Protein 4I3Y (pdb70)

Solvent-accessible surface area: 21955 Å² total; per-residue (Å²): 181,146,92,73,38,95,86,12,8,154,51,0,23,66,21,0,82,69,0,32,121,37,0,59,87,14,30,139,104,57,76,54,103,71,86,204,96,144,101,38,19,5,1,23,0,0,95,63,0,5,84,47,0,72,112,13,8,63,82,91,10,102,137,28,48,11,10,0,38,35,50,90,31,99,107,25,83,98,97,31,82,51,1,0,0,0,1,0,2,8,14,16,27,0,0,33,49,5,92,15,15,3,0,1,0,0,1,9,2,86,108,40,102,22,25,0,0,1,0,0,10,21,29,44,84,47,10,3,36,0,0,55,86,74,11,1,27,24,77,55,136,99,20,117,74,10,102,73,28,122,6,86,47,3,1,0,0,0,65,1,47,74,1,16,46,81,1,3,38,50,0,4,105,33,3,13,16,2,19,14,11,24,1,12,0,12,1,0,0,24,0,1,69,15,18,2,0,0,8,2,43,15,104,1,88,12,32,23,0,0,0,0,35,0,0,6,93,59,4,73,13,92,24,16,18,6,102,36,128,98,15,71,27,29,133,32,24,50,0,0,0,0,2,94,38,0,21,143,50,0,18,134,15,0,68,41,101,62,10,22,98,106,211,122,177,65,38,64,110,17,7,150,70,0,26,64,6,5,142,89,0,25,111,29,0,69,120,21,43,162,140,57,80,62,96,75,87,204,84,103,88,42,16,6,2,24,0,0,94,71,0,6,87,36,0,70,111,11,5,66,81,116,37,99,155,25,71,11,7,0,37,38,47,80,32,73,142,25,88,86,98,23,86,52,3,0,0,0,1,0,1,8,13,15,22,0,0,34,49,7,111,19,11,4,0,2,0,0,0,6,2,82,117,38,108,23,25,0,0,2,0,16,10,22,40,45,103,60,25,3,36,0,1,51,85,81,11,1,23,22,92,54,132,97,19,121,79,13,102,72,30,118,2,92,50,0,1,0,0,0,60,2,41,68,1,10,30,80,4,3,37,48,0,6,108,31,7,25,16,2,20,16,14,22,1,12,0,11,1,0,0,23,0,1,67,13,16,0,0,0,7,2,42,21,111,2,101,10,25,23,0,0,0,0,33,0,0,4,86,57,5,82,13,98,22,20,18,7,108,35,138,99,14,66,26,35,142,26,25,52,0,0,0,0,3,98,41,1,8,130,48,0,14,142,20,0,68,41,129,88,17,21,117,95,145,227

Structure (mmCIF, N/CA/C/O backbone):
data_4I3Y
#
_entry.id   4I3Y
#
_cell.length_a   60.136
_cell.length_b   62.819
_cell.length_c   141.580
_cell.angle_alpha   90.000
_cell.angle_beta   90.000
_cell.angle_gamma   90.000
#
_symmetry.space_group_name_H-M   'P 21 2 21'
#
loop_
_entity.id
_entity.type
_entity.pdbx_description
1 polymer 'Inositol monophosphatase family protein'
2 non-polymer 'PHOSPHATE ION'
3 non-polymer 'MAGNESIUM ION'
4 non-polymer GLYCEROL
5 non-polymer 'TETRAETHYLENE GLYCOL'
6 water water
#
loop_
_atom_site.group_PDB
_atom_site.id
_atom_site.type_symbol
_atom_site.label_atom_id
_atom_site.label_alt_id
_atom_site.label_comp_id
_atom_site.label_asym_id
_atom_site.label_entity_id
_atom_site.label_seq_id
_atom_site.pdbx_PDB_ins_code
_atom_site.Cartn_x
_atom_site.Cartn_y
_atom_site.Cartn_z
_atom_site.occupancy
_atom_site.B_iso_or_equiv
_atom_site.auth_seq_id
_atom_site.auth_comp_id
_atom_site.auth_asym_id
_atom_site.auth_atom_id
_atom_site.pdbx_PDB_model_num
ATOM 1 N N . THR A 1 8 ? 41.815 -12.379 36.354 1.00 55.24 2 THR A N 1
ATOM 2 C CA . THR A 1 8 ? 41.233 -13.293 37.390 1.00 50.89 2 THR A CA 1
ATOM 3 C C . THR A 1 8 ? 39.677 -13.540 37.335 1.00 49.99 2 THR A C 1
ATOM 4 O O . THR A 1 8 ? 39.111 -14.037 38.306 1.00 59.30 2 THR A O 1
ATOM 8 N N . ASP A 1 9 ? 39.020 -13.244 36.211 1.00 42.90 3 ASP A N 1
ATOM 9 C CA . ASP A 1 9 ? 37.596 -13.586 35.949 1.00 36.63 3 ASP A CA 1
ATOM 10 C C . ASP A 1 9 ? 36.683 -12.612 36.695 1.00 34.65 3 ASP A C 1
ATOM 11 O O . ASP A 1 9 ? 36.580 -12.651 37.921 1.00 31.28 3 ASP A O 1
ATOM 16 N N . LYS A 1 10 ? 35.977 -11.788 35.944 1.00 29.13 4 LYS A N 1
ATOM 17 C CA . LYS A 1 10 ? 35.096 -10.765 36.502 1.00 26.71 4 LYS A CA 1
ATOM 18 C C . LYS A 1 10 ? 33.621 -11.029 36.264 1.00 23.55 4 LYS A C 1
ATOM 19 O O . LYS A 1 10 ? 33.228 -11.681 35.274 1.00 22.42 4 LYS A O 1
ATOM 25 N N . THR A 1 11 ? 32.783 -10.509 37.158 1.00 20.12 5 THR A N 1
ATOM 26 C CA . THR A 1 11 ? 31.381 -10.574 36.920 1.00 18.07 5 THR A CA 1
ATOM 27 C C . THR A 1 11 ? 30.962 -9.554 35.818 1.00 18.76 5 THR A C 1
ATOM 28 O O . THR A 1 11 ? 31.672 -8.587 35.554 1.00 19.13 5 THR A O 1
ATOM 32 N N . LEU A 1 12 ? 29.799 -9.720 35.223 1.00 19.05 6 LEU A N 1
ATOM 33 C CA . LEU A 1 12 ? 29.297 -8.629 34.347 1.00 21.73 6 LEU A CA 1
ATOM 34 C C . LEU A 1 12 ? 29.211 -7.292 35.091 1.00 20.89 6 LEU A C 1
ATOM 35 O O . LEU A 1 12 ? 29.540 -6.248 34.540 1.00 20.34 6 LEU A O 1
ATOM 40 N N . GLN A 1 13 ? 28.756 -7.326 36.348 1.00 21.07 7 GLN A N 1
ATOM 41 C CA . GLN A 1 13 ? 28.652 -6.074 37.100 1.00 19.88 7 GLN A CA 1
ATOM 42 C C . GLN A 1 13 ? 29.969 -5.450 37.365 1.00 18.91 7 GLN A C 1
ATOM 43 O O . GLN A 1 13 ? 30.095 -4.192 37.296 1.00 18.42 7 GLN A O 1
ATOM 49 N N . GLN A 1 14 ? 30.999 -6.270 37.593 1.00 15.84 8 GLN A N 1
ATOM 50 C CA . GLN A 1 14 ? 32.350 -5.668 37.690 1.00 16.00 8 GLN A CA 1
ATOM 51 C C . GLN A 1 14 ? 32.822 -5.064 36.382 1.00 15.92 8 GLN A C 1
ATOM 52 O O . GLN A 1 14 ? 33.488 -4.018 36.338 1.00 15.38 8 GLN A O 1
ATOM 58 N N . ILE A 1 15 ? 32.503 -5.731 35.299 1.00 15.93 9 ILE A N 1
ATOM 59 C CA . ILE A 1 15 ? 32.867 -5.113 34.028 1.00 17.19 9 ILE A CA 1
ATOM 60 C C . ILE A 1 15 ? 32.036 -3.811 33.863 1.00 16.02 9 ILE A C 1
ATOM 61 O O . ILE A 1 15 ? 32.579 -2.747 33.522 1.00 16.57 9 ILE A O 1
ATOM 66 N N . ASP A 1 16 ? 30.732 -3.911 34.093 1.00 16.26 10 ASP A N 1
ATOM 67 C CA . ASP A 1 16 ? 29.886 -2.701 33.944 1.00 17.07 10 ASP A CA 1
ATOM 68 C C . ASP A 1 16 ? 30.411 -1.532 34.770 1.00 17.71 10 ASP A C 1
ATOM 69 O O . ASP A 1 16 ? 30.470 -0.367 34.282 1.00 18.95 10 ASP A O 1
ATOM 74 N N . LYS A 1 17 ? 30.806 -1.833 36.027 1.00 20.17 11 LYS A N 1
ATOM 75 C CA . LYS A 1 17 ? 31.388 -0.835 36.909 1.00 21.19 11 LYS A CA 1
ATOM 76 C C . LYS A 1 17 ? 32.618 -0.178 36.277 1.00 20.32 11 LYS A C 1
ATOM 77 O O . LYS A 1 17 ? 32.728 1.082 36.253 1.00 19.01 11 LYS A O 1
ATOM 83 N N . LEU A 1 18 ? 33.535 -0.991 35.729 1.00 18.95 12 LEU A N 1
ATOM 84 C CA . LEU A 1 18 ? 34.716 -0.387 35.009 1.00 19.86 12 LEU A CA 1
ATOM 85 C C . LEU A 1 18 ? 34.311 0.531 33.821 1.00 19.12 12 LEU A C 1
ATOM 86 O O . LEU A 1 18 ? 34.889 1.604 33.621 1.00 17.27 12 LEU A O 1
ATOM 91 N N . ILE A 1 19 ? 33.368 0.062 33.011 1.00 19.37 13 ILE A N 1
ATOM 92 C CA . ILE A 1 19 ? 33.023 0.810 31.789 1.00 18.22 13 ILE A CA 1
ATOM 93 C C . ILE A 1 19 ? 32.325 2.122 32.195 1.00 20.52 13 ILE A C 1
ATOM 94 O O . ILE A 1 19 ? 32.727 3.220 31.735 1.00 21.50 13 ILE A O 1
ATOM 99 N N . CYS A 1 20 ? 31.301 2.021 33.066 1.00 18.98 14 CYS A N 1
ATOM 100 C CA . CYS A 1 20 ? 30.555 3.217 33.429 1.00 19.60 14 CYS A CA 1
ATOM 101 C C . CYS A 1 20 ? 31.493 4.220 33.985 1.00 18.70 14 CYS A C 1
ATOM 102 O O . CYS A 1 20 ? 31.338 5.413 33.777 1.00 21.76 14 CYS A O 1
ATOM 105 N N . SER A 1 21 ? 32.465 3.750 34.751 1.00 20.83 15 SER A N 1
ATOM 106 C CA . SER A 1 21 ? 33.444 4.648 35.377 1.00 18.93 15 SER A CA 1
ATOM 107 C C . SER A 1 21 ? 34.381 5.360 34.324 1.00 20.98 15 SER A C 1
ATOM 108 O O . SER A 1 21 ? 34.637 6.602 34.376 1.00 19.59 15 SER A O 1
ATOM 111 N N . TRP A 1 22 ? 34.838 4.597 33.323 1.00 19.23 16 TRP A N 1
ATOM 112 C CA . TRP A 1 22 ? 35.654 5.175 32.249 1.00 20.55 16 TRP A CA 1
ATOM 113 C C . TRP A 1 22 ? 34.809 6.195 31.444 1.00 20.13 16 TRP A C 1
ATOM 114 O O . TRP A 1 22 ? 35.292 7.239 31.127 1.00 19.75 16 TRP A O 1
ATOM 125 N N . LEU A 1 23 ? 33.548 5.861 31.168 1.00 21.00 17 LEU A N 1
ATOM 126 C CA . LEU A 1 23 ? 32.628 6.748 30.443 1.00 22.53 17 LEU A CA 1
ATOM 127 C C . LEU A 1 23 ? 32.371 8.031 31.187 1.00 23.80 17 LEU A C 1
ATOM 128 O O . LEU A 1 23 ? 32.573 9.123 30.643 1.00 25.13 17 LEU A O 1
ATOM 133 N N . LYS A 1 24 ? 31.965 7.914 32.456 1.00 25.04 18 LYS A N 1
ATOM 134 C CA . LYS A 1 24 ? 31.747 9.098 33.264 1.00 26.75 18 LYS A CA 1
ATOM 135 C C . LYS A 1 24 ? 33.000 9.950 33.449 1.00 25.62 18 LYS A C 1
ATOM 136 O O . LYS A 1 24 ? 32.911 11.175 33.534 1.00 26.62 18 LYS A O 1
ATOM 142 N N . GLN A 1 25 ? 34.179 9.359 33.454 1.00 26.88 19 GLN A N 1
ATOM 143 C CA . GLN A 1 25 ? 35.384 10.220 33.558 1.00 26.39 19 GLN A CA 1
ATOM 144 C C . GLN A 1 25 ? 35.877 10.819 32.207 1.00 25.78 19 GLN A C 1
ATOM 145 O O . GLN A 1 25 ? 36.806 11.630 32.152 1.00 23.90 19 GLN A O 1
ATOM 151 N N . ILE A 1 26 ? 35.239 10.432 31.107 1.00 24.60 20 ILE A N 1
ATOM 152 C CA . ILE A 1 26 ? 35.437 11.127 29.845 1.00 23.03 20 ILE A CA 1
ATOM 153 C C . ILE A 1 26 ? 34.748 12.568 29.879 1.00 19.24 20 ILE A C 1
ATOM 154 O O . ILE A 1 26 ? 35.124 13.418 29.122 1.00 18.34 20 ILE A O 1
ATOM 159 N N . ASP A 1 27 ? 33.790 12.827 30.773 1.00 18.52 21 ASP A N 1
ATOM 160 C CA . ASP A 1 27 ? 33.314 14.190 31.064 1.00 18.00 21 ASP A CA 1
ATOM 161 C C . ASP A 1 27 ? 34.442 15.204 31.355 1.00 19.32 21 ASP A C 1
ATOM 162 O O . ASP A 1 27 ? 34.313 16.374 31.058 1.00 21.84 21 ASP A O 1
ATOM 167 N N . ASN A 1 28 ? 35.527 14.736 31.975 1.00 20.30 22 ASN A N 1
ATOM 168 C CA . ASN A 1 28 ? 36.665 15.564 32.338 1.00 23.89 22 ASN A CA 1
ATOM 169 C C . ASN A 1 28 ? 37.521 15.872 31.108 1.00 26.70 22 ASN A C 1
ATOM 170 O O . ASN A 1 28 ? 38.139 16.929 31.023 1.00 31.71 22 ASN A O 1
ATOM 175 N N . VAL A 1 29 ? 37.508 14.975 30.133 1.00 27.38 23 VAL A N 1
ATOM 176 C CA . VAL A 1 29 ? 38.388 15.062 28.958 1.00 25.54 23 VAL A CA 1
ATOM 177 C C . VAL A 1 29 ? 37.752 15.846 27.793 1.00 25.05 23 VAL A C 1
ATOM 178 O O . VAL A 1 29 ? 38.417 16.602 27.095 1.00 20.32 23 VAL A O 1
ATOM 182 N N . ILE A 1 30 ? 36.466 15.617 27.531 1.00 21.57 24 ILE A N 1
ATOM 183 C CA . ILE A 1 30 ? 35.844 16.170 26.311 1.00 20.27 24 ILE A CA 1
ATOM 184 C C . ILE A 1 30 ? 35.783 17.707 26.167 1.00 19.18 24 ILE A C 1
ATOM 185 O O . ILE A 1 30 ? 35.912 18.216 25.048 1.00 16.85 24 ILE A O 1
ATOM 190 N N . PRO A 1 31 ? 35.569 18.453 27.273 1.00 18.74 25 PRO A N 1
ATOM 191 C CA . PRO A 1 31 ? 35.433 19.929 27.073 1.00 21.14 25 PRO A CA 1
ATOM 192 C C . PRO A 1 31 ? 36.697 20.484 26.433 1.00 23.29 25 PRO A C 1
ATOM 193 O O . PRO A 1 31 ? 36.643 21.313 25.526 1.00 25.55 25 PRO A O 1
ATOM 197 N N . GLN A 1 32 ? 37.834 19.950 26.861 1.00 26.94 26 GLN A N 1
ATOM 198 C CA . GLN A 1 32 ? 39.123 20.331 26.269 1.00 31.17 26 GLN A CA 1
ATOM 199 C C . GLN A 1 32 ? 39.258 19.956 24.772 1.00 26.80 26 GLN A C 1
ATOM 200 O O . GLN A 1 32 ? 39.597 20.807 23.916 1.00 25.74 26 GLN A O 1
ATOM 206 N N . LEU A 1 33 ? 39.000 18.689 24.458 1.00 23.79 27 LEU A N 1
ATOM 207 C CA . LEU A 1 33 ? 39.002 18.254 23.049 1.00 22.29 27 LEU A CA 1
ATOM 208 C C . LEU A 1 33 ? 38.116 19.183 22.152 1.00 23.57 27 LEU A C 1
ATOM 209 O O . LEU A 1 33 ? 38.502 19.568 21.031 1.00 22.18 27 LEU A O 1
ATOM 214 N N . ILE A 1 34 ? 36.931 19.506 22.651 1.00 22.52 28 ILE A N 1
ATOM 215 C CA . ILE A 1 34 ? 36.026 20.371 21.943 1.00 26.17 28 ILE A CA 1
ATOM 216 C C . ILE A 1 34 ? 36.632 21.752 21.810 1.00 29.76 28 ILE A C 1
ATOM 217 O O . ILE A 1 34 ? 36.628 22.280 20.723 1.00 29.66 28 ILE A O 1
ATOM 222 N N . MET A 1 35 ? 37.151 22.336 22.899 1.00 33.62 29 MET A N 1
ATOM 223 C CA . MET A 1 35 ? 37.808 23.644 22.779 1.00 38.22 29 MET A CA 1
ATOM 224 C C . MET A 1 35 ? 38.872 23.676 21.675 1.00 35.22 29 MET A C 1
ATOM 225 O O . MET A 1 35 ? 39.044 24.691 21.048 1.00 32.27 29 MET A O 1
ATOM 230 N N . GLU A 1 36 ? 39.568 22.566 21.429 1.00 31.37 30 GLU A N 1
ATOM 231 C CA . GLU A 1 36 ? 40.625 22.525 20.419 1.00 31.94 30 GLU A CA 1
ATOM 232 C C . GLU A 1 36 ? 40.262 21.612 19.232 1.00 29.39 30 GLU A C 1
ATOM 233 O O . GLU A 1 36 ? 41.114 20.944 18.652 1.00 26.94 30 GLU A O 1
ATOM 239 N N . MET A 1 37 ? 38.980 21.605 18.868 1.00 28.54 31 MET A N 1
ATOM 240 C CA . MET A 1 37 ? 38.476 20.716 17.847 1.00 26.15 31 MET A CA 1
ATOM 241 C C . MET A 1 37 ? 39.085 21.018 16.476 1.00 25.67 31 MET A C 1
ATOM 242 O O . MET A 1 37 ? 39.217 22.160 16.039 1.00 23.01 31 MET A O 1
ATOM 247 N N . THR A 1 38 ? 39.448 19.929 15.821 1.00 23.46 32 THR A N 1
ATOM 248 C CA . THR A 1 38 ? 40.018 19.916 14.536 1.00 25.57 32 THR A CA 1
ATOM 249 C C . THR A 1 38 ? 39.266 18.819 13.714 1.00 24.69 32 THR A C 1
ATOM 250 O O . THR A 1 38 ? 38.856 17.762 14.249 1.00 20.42 32 THR A O 1
ATOM 254 N N . THR A 1 39 ? 39.031 19.088 12.436 1.00 27.32 33 THR A N 1
ATOM 255 C CA . THR A 1 39 ? 38.186 18.221 11.617 1.00 28.98 33 THR A CA 1
ATOM 256 C C . THR A 1 39 ? 38.931 17.701 10.413 1.00 28.54 33 THR A C 1
ATOM 257 O O . THR A 1 39 ? 39.677 18.442 9.814 1.00 23.15 33 THR A O 1
ATOM 261 N N . GLU A 1 40 ? 38.743 16.416 10.094 1.00 26.30 34 GLU A N 1
ATOM 262 C CA . GLU A 1 40 ? 39.237 15.864 8.822 1.00 27.11 34 GLU A CA 1
ATOM 263 C C . GLU A 1 40 ? 38.101 15.174 8.086 1.00 23.83 34 GLU A C 1
ATOM 264 O O . GLU A 1 40 ? 37.044 14.949 8.679 1.00 22.26 34 GLU A O 1
ATOM 270 N N . THR A 1 41 ? 38.310 14.873 6.807 1.00 23.06 35 THR A N 1
ATOM 271 C CA . THR A 1 41 ? 37.337 14.190 5.957 1.00 23.81 35 THR A CA 1
ATOM 272 C C . THR A 1 41 ? 37.814 12.786 5.702 1.00 24.57 35 THR A C 1
ATOM 273 O O . THR A 1 41 ? 38.987 12.493 5.891 1.00 28.01 35 THR A O 1
ATOM 277 N N . LYS A 1 42 ? 36.909 11.882 5.339 1.00 24.31 36 LYS A N 1
ATOM 278 C CA . LYS A 1 42 ? 37.293 10.489 5.040 1.00 24.30 36 LYS A CA 1
ATOM 279 C C . LYS A 1 42 ? 36.806 10.190 3.618 1.00 27.25 36 LYS A C 1
ATOM 280 O O . LYS A 1 42 ? 37.483 10.561 2.675 1.00 25.98 36 LYS A O 1
ATOM 286 N N . ARG A 1 43 ? 35.622 9.584 3.467 1.00 30.46 37 ARG A N 1
ATOM 287 C CA . ARG A 1 43 ? 35.087 9.157 2.153 1.00 32.74 37 ARG A CA 1
ATOM 288 C C . ARG A 1 43 ? 34.848 10.285 1.139 1.00 36.54 37 ARG A C 1
ATOM 289 O O . ARG A 1 43 ? 35.014 10.071 -0.053 1.00 40.58 37 ARG A O 1
ATOM 297 N N . HIS A 1 44 ? 34.459 11.459 1.637 1.00 37.17 38 HIS A N 1
ATOM 298 C CA . HIS A 1 44 ? 34.183 12.684 0.868 1.00 36.08 38 HIS A CA 1
ATOM 299 C C . HIS A 1 44 ? 34.170 13.800 1.891 1.00 36.06 38 HIS A C 1
ATOM 300 O O . HIS A 1 44 ? 34.430 13.555 3.096 1.00 37.07 38 HIS A O 1
ATOM 307 N N . ARG A 1 45 ? 33.817 14.995 1.418 1.00 34.46 39 ARG A N 1
ATOM 308 C CA . ARG A 1 45 ? 33.943 16.220 2.158 1.00 35.06 39 ARG A CA 1
ATOM 309 C C . ARG A 1 45 ? 33.006 16.371 3.365 1.00 36.00 39 ARG A C 1
ATOM 310 O O . ARG A 1 45 ? 33.307 17.125 4.283 1.00 32.61 39 ARG A O 1
ATOM 315 N N . PHE A 1 46 ? 31.880 15.657 3.363 1.00 34.41 40 PHE A N 1
ATOM 316 C CA . PHE A 1 46 ? 30.888 15.679 4.456 1.00 33.18 40 PHE A CA 1
ATOM 317 C C . PHE A 1 46 ? 31.024 14.450 5.410 1.00 32.50 40 PHE A C 1
ATOM 318 O O . PHE A 1 46 ? 30.266 14.335 6.383 1.00 33.05 40 PHE A O 1
ATOM 326 N N . ASP A 1 47 ? 31.937 13.521 5.122 1.00 25.94 41 ASP A N 1
ATOM 327 C CA . ASP A 1 47 ? 32.140 12.371 5.985 1.00 24.16 41 ASP A CA 1
ATOM 328 C C . ASP A 1 47 ? 33.223 12.719 7.008 1.00 23.99 41 ASP A C 1
ATOM 329 O O . ASP A 1 47 ? 34.400 12.430 6.770 1.00 23.81 41 ASP A O 1
ATOM 334 N N . LEU A 1 48 ? 32.825 13.287 8.153 1.00 22.57 42 LEU A N 1
ATOM 335 C CA . LEU A 1 48 ? 33.771 13.980 9.076 1.00 19.64 42 LEU A CA 1
ATOM 336 C C . LEU A 1 48 ? 34.374 13.087 10.187 1.00 18.35 42 LEU A C 1
ATOM 337 O O . LEU A 1 48 ? 33.743 12.131 10.626 1.00 15.46 42 LEU A O 1
ATOM 342 N N . VAL A 1 49 ? 35.572 13.443 10.649 1.00 16.47 43 VAL A N 1
ATOM 343 C CA . VAL A 1 49 ? 36.194 12.836 11.840 1.00 17.92 43 VAL A CA 1
ATOM 344 C C . VAL A 1 49 ? 36.977 13.921 12.559 1.00 18.67 43 VAL A C 1
ATOM 345 O O . VAL A 1 49 ? 37.562 14.796 11.908 1.00 20.18 43 VAL A O 1
ATOM 349 N N . THR A 1 50 ? 36.894 13.949 13.886 1.00 17.27 44 THR A N 1
ATOM 350 C CA . THR A 1 50 ? 37.636 14.990 14.597 1.00 18.26 44 THR A CA 1
ATOM 351 C C . THR A 1 50 ? 38.630 14.376 15.580 1.00 19.28 44 THR A C 1
ATOM 352 O O . THR A 1 50 ? 38.691 13.160 15.748 1.00 18.39 44 THR A O 1
ATOM 356 N N . ASN A 1 51 ? 39.382 15.250 16.224 1.00 21.54 45 ASN A N 1
ATOM 357 C CA . ASN A 1 51 ? 40.296 14.883 17.268 1.00 21.59 45 ASN A CA 1
ATOM 358 C C . ASN A 1 51 ? 39.520 14.334 18.442 1.00 21.59 45 ASN A C 1
ATOM 359 O O . ASN A 1 51 ? 40.047 13.513 19.188 1.00 22.03 45 ASN A O 1
ATOM 364 N N . VAL A 1 52 ? 38.257 14.759 18.601 1.00 20.72 46 VAL A N 1
ATOM 365 C CA . VAL A 1 52 ? 37.421 14.207 19.664 1.00 18.09 46 VAL A CA 1
ATOM 366 C C . VAL A 1 52 ? 37.161 12.706 19.398 1.00 17.55 46 VAL A C 1
ATOM 367 O O . VAL A 1 52 ? 37.368 11.847 20.290 1.00 17.75 46 VAL A O 1
ATOM 371 N N . ASP A 1 53 ? 36.669 12.385 18.195 1.00 16.54 47 ASP A N 1
ATOM 372 C CA . ASP A 1 53 ? 36.480 10.981 17.815 1.00 15.67 47 ASP A CA 1
ATOM 373 C C . ASP A 1 53 ? 37.788 10.196 18.066 1.00 16.82 47 ASP A C 1
ATOM 374 O O . ASP A 1 53 ? 37.769 9.151 18.707 1.00 16.03 47 ASP A O 1
ATOM 379 N N . LYS A 1 54 ? 38.899 10.669 17.4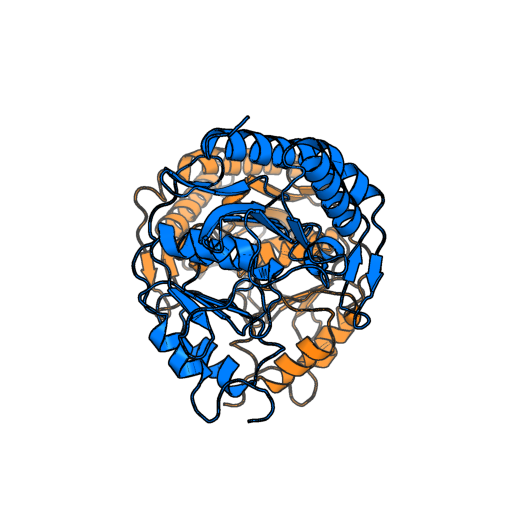86 1.00 19.03 48 LYS A N 1
ATOM 380 C CA . LYS A 1 54 ? 40.205 9.954 17.536 1.00 19.34 48 LYS A CA 1
ATOM 381 C C . LYS A 1 54 ? 40.781 9.741 18.943 1.00 19.86 48 LYS A C 1
ATOM 382 O O . LYS A 1 54 ? 41.136 8.594 19.308 1.00 17.73 48 LYS A O 1
ATOM 388 N N . GLN A 1 55 ? 40.777 10.790 19.766 1.00 21.43 49 GLN A N 1
ATOM 389 C CA . GLN A 1 55 ? 41.181 10.645 21.189 1.00 23.20 49 GLN A CA 1
ATOM 390 C C . GLN A 1 55 ? 40.318 9.712 22.059 1.00 25.07 49 GLN A C 1
ATOM 391 O O . GLN A 1 55 ? 40.848 8.862 22.814 1.00 23.71 49 GLN A O 1
ATOM 397 N N . ILE A 1 56 ? 38.991 9.859 21.976 1.00 22.26 50 ILE A N 1
ATOM 398 C CA . ILE A 1 56 ? 38.090 8.967 22.716 1.00 18.49 50 ILE A CA 1
ATOM 399 C C . ILE A 1 56 ? 38.355 7.518 22.329 1.00 19.18 50 ILE A C 1
ATOM 400 O O . ILE A 1 56 ? 38.450 6.646 23.207 1.00 16.98 50 ILE A O 1
ATOM 405 N N . GLN A 1 57 ? 38.540 7.255 21.019 1.00 19.31 51 GLN A N 1
ATOM 406 C CA . GLN A 1 57 ? 38.786 5.882 20.588 1.00 18.11 51 GLN A CA 1
ATOM 407 C C . GLN A 1 57 ? 40.098 5.336 21.155 1.00 19.27 51 GLN A C 1
ATOM 408 O O . GLN A 1 57 ? 40.197 4.211 21.638 1.00 16.99 51 GLN A O 1
ATOM 414 N N . GLN A 1 58 ? 41.119 6.138 21.047 1.00 20.71 52 GLN A N 1
ATOM 415 C CA . GLN A 1 58 ? 42.402 5.676 21.470 1.00 24.55 52 GLN A CA 1
ATOM 416 C C . GLN A 1 58 ? 42.538 5.579 23.010 1.00 24.36 52 GLN A C 1
ATOM 417 O O . GLN A 1 58 ? 43.157 4.628 23.529 1.00 21.03 52 GLN A O 1
ATOM 423 N N . GLN A 1 59 ? 41.869 6.480 23.731 1.00 20.14 53 GLN A N 1
ATOM 424 C CA . GLN A 1 59 ? 41.738 6.238 25.156 1.00 21.22 53 GLN A CA 1
ATOM 425 C C . GLN A 1 59 ? 41.040 4.946 25.490 1.00 20.86 53 GLN A C 1
ATOM 426 O O . GLN A 1 59 ? 41.450 4.281 26.433 1.00 21.10 53 GLN A O 1
ATOM 432 N N . PHE A 1 60 ? 40.027 4.524 24.731 1.00 18.14 54 PHE A N 1
ATOM 433 C CA . PHE A 1 60 ? 39.378 3.282 25.067 1.00 16.33 54 PHE A CA 1
ATOM 434 C C . PHE A 1 60 ? 40.246 2.073 24.740 1.00 17.35 54 PHE A C 1
ATOM 435 O O . PHE A 1 60 ? 40.195 1.022 25.423 1.00 14.85 54 PHE A O 1
ATOM 443 N N . GLN A 1 61 ? 40.992 2.200 23.648 1.00 18.36 55 GLN A N 1
ATOM 444 C CA . GLN A 1 61 ? 42.011 1.198 23.291 1.00 20.47 55 GLN A CA 1
ATOM 445 C C . GLN A 1 61 ? 42.976 0.963 24.442 1.00 20.27 55 GLN A C 1
ATOM 446 O O . GLN A 1 61 ? 43.229 -0.176 24.855 1.00 21.37 55 GLN A O 1
ATOM 452 N N . GLN A 1 62 ? 43.495 2.065 24.952 1.00 20.08 56 GLN A N 1
ATOM 453 C CA . GLN A 1 62 ? 44.414 2.036 26.050 1.00 24.74 56 GLN A CA 1
ATOM 454 C C . GLN A 1 62 ? 43.759 1.451 27.335 1.00 25.22 56 GLN A C 1
ATOM 455 O O . GLN A 1 62 ? 44.362 0.591 27.975 1.00 24.21 56 GLN A O 1
ATOM 461 N N . PHE A 1 63 ? 42.516 1.873 27.676 1.00 22.37 57 PHE A N 1
ATOM 462 C CA . PHE A 1 63 ? 41.695 1.233 28.718 1.00 20.84 57 PHE A CA 1
ATOM 463 C C . PHE A 1 63 ? 41.609 -0.276 28.540 1.00 21.84 57 PHE A C 1
ATOM 464 O O . PHE A 1 63 ? 41.730 -1.076 29.469 1.00 20.90 57 PHE A O 1
ATOM 472 N N . LEU A 1 64 ? 41.355 -0.697 27.336 1.00 21.84 58 LEU A N 1
ATOM 473 C CA . LEU A 1 64 ? 41.231 -2.107 27.107 1.00 20.83 58 LEU A CA 1
ATOM 474 C C . LEU A 1 64 ? 42.628 -2.802 27.230 1.00 23.32 58 LEU A C 1
ATOM 475 O O . LEU A 1 64 ? 42.752 -3.923 27.771 1.00 25.93 58 LEU A O 1
ATOM 480 N N . ALA A 1 65 ? 43.682 -2.174 26.729 1.00 22.63 59 ALA A N 1
ATOM 481 C CA . ALA A 1 65 ? 44.973 -2.844 26.822 1.00 26.42 59 ALA A CA 1
ATOM 482 C C . ALA A 1 65 ? 45.257 -3.175 28.314 1.00 26.78 59 ALA A C 1
ATOM 483 O O . ALA A 1 65 ? 45.871 -4.125 28.674 1.00 29.31 59 ALA A O 1
ATOM 485 N N . THR A 1 66 ? 44.693 -2.392 29.178 1.00 29.07 60 THR A N 1
ATOM 486 C CA . THR A 1 66 ? 45.162 -2.269 30.514 1.00 26.68 60 THR A CA 1
ATOM 487 C C . THR A 1 66 ? 44.215 -2.984 31.475 1.00 26.47 60 THR A C 1
ATOM 488 O O . THR A 1 66 ? 44.590 -3.244 32.604 1.00 26.90 60 THR A O 1
ATOM 492 N N . TYR A 1 67 ? 43.016 -3.379 31.026 1.00 22.35 61 TYR A N 1
ATOM 493 C CA . TYR A 1 67 ? 42.070 -4.097 31.902 1.00 23.23 61 TYR A CA 1
ATOM 494 C C . TYR A 1 67 ? 41.630 -5.422 31.413 1.00 25.59 61 TYR A C 1
ATOM 495 O O . TYR A 1 67 ? 41.190 -6.239 32.217 1.00 27.80 61 TYR A O 1
ATOM 504 N N . PHE A 1 68 ? 41.617 -5.594 30.088 1.00 31.23 62 PHE A N 1
ATOM 505 C CA . PHE A 1 68 ? 41.013 -6.769 29.442 1.00 32.20 62 PHE A CA 1
ATOM 506 C C . PHE A 1 68 ? 41.857 -7.058 28.202 1.00 38.90 62 PHE A C 1
ATOM 507 O O . PHE A 1 68 ? 41.358 -6.967 27.055 1.00 34.96 62 PHE A O 1
ATOM 515 N N . PRO A 1 69 ? 43.140 -7.433 28.420 1.00 43.55 63 PRO A N 1
ATOM 516 C CA . PRO A 1 69 ? 44.120 -7.305 27.341 1.00 40.09 63 PRO A CA 1
ATOM 517 C C . PRO A 1 69 ? 43.927 -8.392 26.287 1.00 36.07 63 PRO A C 1
ATOM 518 O O . PRO A 1 69 ? 44.502 -8.269 25.218 1.00 33.68 63 PRO A O 1
ATOM 522 N N . GLU A 1 70 ? 43.109 -9.415 26.597 1.00 37.36 64 GLU A N 1
ATOM 523 C CA . GLU A 1 70 ? 42.671 -10.438 25.620 1.00 41.13 64 GLU A CA 1
ATOM 524 C C . GLU A 1 70 ? 41.604 -9.869 24.708 1.00 33.97 64 GLU A C 1
ATOM 525 O O . GLU A 1 70 ? 41.340 -10.417 23.639 1.00 36.92 64 GLU A O 1
ATOM 531 N N . HIS A 1 71 ? 40.921 -8.832 25.174 1.00 30.31 65 HIS A N 1
ATOM 532 C CA . HIS A 1 71 ? 39.677 -8.397 24.512 1.00 29.66 65 HIS A CA 1
ATOM 533 C C . HIS A 1 71 ? 40.009 -7.723 23.166 1.00 26.22 65 HIS A C 1
ATOM 534 O O . HIS A 1 71 ? 40.994 -7.031 23.057 1.00 25.17 65 HIS A O 1
ATOM 541 N N . GLN A 1 72 ? 39.217 -7.965 22.133 1.00 26.67 66 GLN A N 1
ATOM 542 C CA . GLN A 1 72 ? 39.498 -7.273 20.863 1.00 26.69 66 GLN A CA 1
ATOM 543 C C . GLN A 1 72 ? 38.536 -6.044 20.577 1.00 22.92 66 GLN A C 1
ATOM 544 O O . GLN A 1 72 ? 37.425 -6.020 21.083 1.00 22.32 66 GLN A O 1
ATOM 550 N N . LEU A 1 73 ? 38.993 -5.069 19.792 1.00 18.63 67 LEU A N 1
ATOM 551 C CA . LEU A 1 73 ? 38.228 -3.848 19.489 1.00 17.81 67 LEU A CA 1
ATOM 552 C C . LEU A 1 73 ? 37.880 -3.691 17.989 1.00 18.81 67 LEU A C 1
ATOM 553 O O . LEU A 1 73 ? 38.787 -3.588 17.113 1.00 21.90 67 LEU A O 1
ATOM 558 N N . LEU A 1 74 ? 36.589 -3.720 17.688 1.00 18.30 68 LEU A N 1
ATOM 559 C CA . LEU A 1 74 ? 36.115 -3.294 16.359 1.00 18.23 68 LEU A CA 1
ATOM 560 C C . LEU A 1 74 ? 35.623 -1.835 16.458 1.00 17.04 68 LEU A C 1
ATOM 561 O O . LEU A 1 74 ? 34.663 -1.579 17.170 1.00 16.30 68 LEU A O 1
ATOM 566 N N . ALA A 1 75 ? 36.279 -0.877 15.793 1.00 15.97 69 ALA A N 1
ATOM 567 C CA . ALA A 1 75 ? 35.930 0.535 16.007 1.00 15.32 69 ALA A CA 1
ATOM 568 C C . ALA A 1 75 ? 36.048 1.381 14.754 1.00 16.23 69 ALA A C 1
ATOM 569 O O . ALA A 1 75 ? 36.921 1.126 13.854 1.00 17.41 69 ALA A O 1
ATOM 571 N N . GLU A 1 76 ? 35.206 2.412 14.703 1.00 15.24 70 GLU A N 1
ATOM 572 C CA . GLU A 1 76 ? 35.153 3.261 13.542 1.00 15.66 70 GLU A CA 1
ATOM 573 C C . GLU A 1 76 ? 36.483 3.857 13.011 1.00 15.88 70 GLU A C 1
ATOM 574 O O . GLU A 1 76 ? 36.787 3.788 11.803 1.00 15.68 70 GLU A O 1
ATOM 580 N N . GLU A 1 77 ? 37.267 4.474 13.881 1.00 15.03 71 GLU A N 1
ATOM 581 C CA . GLU A 1 77 ? 38.376 5.259 13.378 1.00 16.90 71 GLU A CA 1
ATOM 582 C C . GLU A 1 77 ? 39.729 4.485 13.286 1.00 18.02 71 GLU A C 1
ATOM 583 O O . GLU A 1 77 ? 40.759 5.039 13.527 1.00 17.84 71 GLU A O 1
ATOM 589 N N . LYS A 1 78 ? 39.698 3.204 12.965 1.00 18.96 72 LYS A N 1
ATOM 590 C CA . LYS A 1 78 ? 40.933 2.447 12.752 1.00 20.22 72 LYS A CA 1
ATOM 591 C C . LYS A 1 78 ? 40.568 1.368 11.797 1.00 21.45 72 LYS A C 1
ATOM 592 O O . LYS A 1 78 ? 39.394 1.159 11.567 1.00 21.25 72 LYS A O 1
ATOM 598 N N . SER A 1 79 ? 41.540 0.622 11.266 1.00 24.24 73 SER A N 1
ATOM 599 C CA . SER A 1 79 ? 41.187 -0.560 10.485 1.00 22.96 73 SER A CA 1
ATOM 600 C C . SER A 1 79 ? 40.810 -1.713 11.409 1.00 22.71 73 SER A C 1
ATOM 601 O O . SER A 1 79 ? 41.257 -1.788 12.544 1.00 19.76 73 SER A O 1
ATOM 604 N N . ASN A 1 80 ? 39.923 -2.579 10.922 1.00 20.61 74 ASN A N 1
ATOM 605 C CA . ASN A 1 80 ? 39.473 -3.725 11.649 1.00 20.57 74 ASN A CA 1
ATOM 606 C C . ASN A 1 80 ? 39.679 -5.018 10.903 1.00 22.70 74 ASN A C 1
ATOM 607 O O . ASN A 1 80 ? 38.894 -5.946 11.097 1.00 20.43 74 ASN A O 1
ATOM 612 N N . ALA A 1 81 ? 40.712 -5.043 10.037 1.00 25.52 75 ALA A N 1
ATOM 613 C CA . ALA A 1 81 ? 41.034 -6.205 9.157 1.00 30.88 75 ALA A CA 1
ATOM 614 C C . ALA A 1 81 ? 41.256 -7.467 9.963 1.00 31.22 75 ALA A C 1
ATOM 615 O O . ALA A 1 81 ? 40.772 -8.506 9.576 1.00 33.89 75 ALA A O 1
ATOM 617 N N . MET A 1 82 ? 41.951 -7.334 11.092 1.00 34.86 76 MET A N 1
ATOM 618 C CA . MET A 1 82 ? 42.197 -8.405 12.078 1.00 39.28 76 MET A CA 1
ATOM 619 C C . MET A 1 82 ? 40.997 -9.021 12.852 1.00 40.21 76 MET A C 1
ATOM 620 O O . MET A 1 82 ? 41.196 -9.953 13.620 1.00 38.69 76 MET A O 1
ATOM 625 N N . ILE A 1 83 ? 39.772 -8.514 12.663 1.00 36.92 77 ILE A N 1
ATOM 626 C CA . ILE A 1 83 ? 38.598 -8.989 13.428 1.00 32.27 77 ILE A CA 1
ATOM 627 C C . ILE A 1 83 ? 37.871 -10.112 12.689 1.00 37.25 77 ILE A C 1
ATOM 628 O O . ILE A 1 83 ? 37.458 -9.937 11.540 1.00 34.26 77 ILE A O 1
ATOM 633 N N . THR A 1 84 ? 37.683 -11.249 13.349 1.00 39.69 78 THR A N 1
ATOM 634 C CA . THR A 1 84 ? 37.081 -12.423 12.689 1.00 42.88 78 THR A CA 1
ATOM 635 C C . THR A 1 84 ? 35.751 -12.889 13.278 1.00 43.81 78 THR A C 1
ATOM 636 O O . THR A 1 84 ? 35.244 -12.327 14.255 1.00 43.64 78 THR A O 1
ATOM 640 N N . ASN A 1 85 ? 35.224 -13.931 12.631 1.00 50.21 79 ASN A N 1
ATOM 641 C CA . ASN A 1 85 ? 34.031 -14.684 13.012 1.00 52.36 79 ASN A CA 1
ATOM 642 C C . ASN A 1 85 ? 34.098 -15.300 14.420 1.00 53.20 79 ASN A C 1
ATOM 643 O O . ASN A 1 85 ? 33.080 -15.429 15.090 1.00 51.19 79 ASN A O 1
ATOM 645 N N . GLU A 1 86 ? 35.290 -15.714 14.845 1.00 55.94 80 GLU A N 1
ATOM 646 C CA . GLU A 1 86 ? 35.442 -16.522 16.057 1.00 57.73 80 GLU A CA 1
ATOM 647 C C . GLU A 1 86 ? 36.265 -15.738 17.070 1.00 55.34 80 GLU A C 1
ATOM 648 O O . GLU A 1 86 ? 37.382 -16.105 17.395 1.00 60.49 80 GLU A O 1
ATOM 650 N N . ILE A 1 87 ? 35.706 -14.628 17.541 1.00 49.54 81 ILE A N 1
ATOM 651 C CA . ILE A 1 87 ? 36.346 -13.800 18.577 1.00 43.90 81 ILE A CA 1
ATOM 652 C C . ILE A 1 87 ? 35.605 -13.934 19.933 1.00 39.05 81 ILE A C 1
ATOM 653 O O . ILE A 1 87 ? 34.389 -13.758 20.004 1.00 32.02 81 ILE A O 1
ATOM 658 N N . ASN A 1 88 ? 36.331 -14.309 20.991 1.00 32.37 82 ASN A N 1
ATOM 659 C CA . ASN A 1 88 ? 35.668 -14.678 22.253 1.00 30.37 82 ASN A CA 1
ATOM 660 C C . ASN A 1 88 ? 35.109 -13.447 22.977 1.00 24.66 82 ASN A C 1
ATOM 661 O O . ASN A 1 88 ? 33.931 -13.410 23.364 1.00 23.66 82 ASN A O 1
ATOM 666 N N . HIS A 1 89 ? 35.977 -12.455 23.107 1.00 24.37 83 HIS A N 1
ATOM 667 C CA . HIS A 1 89 ? 35.695 -11.181 23.810 1.00 23.34 83 HIS A CA 1
ATOM 668 C C . HIS A 1 89 ? 35.830 -10.021 22.842 1.00 20.59 83 HIS A C 1
ATOM 669 O O . HIS A 1 89 ? 36.925 -9.646 22.464 1.00 20.77 83 HIS A O 1
ATOM 676 N N . LEU A 1 90 ? 34.703 -9.440 22.446 1.00 19.10 84 LEU A N 1
ATOM 677 C CA . LEU A 1 90 ? 34.770 -8.373 21.457 1.00 17.14 84 LEU A CA 1
ATOM 678 C C . LEU A 1 90 ? 33.991 -7.133 21.876 1.00 16.25 84 LEU A C 1
ATOM 679 O O . LEU A 1 90 ? 32.806 -7.231 22.238 1.00 16.55 84 LEU A O 1
ATOM 684 N N . TRP A 1 91 ? 34.667 -6.002 21.797 1.00 15.43 85 TRP A N 1
ATOM 685 C CA . TRP A 1 91 ? 34.073 -4.681 21.990 1.00 17.18 85 TRP A CA 1
ATOM 686 C C . TRP A 1 91 ? 33.846 -3.989 20.634 1.00 17.55 85 TRP A C 1
ATOM 687 O O . TRP A 1 91 ? 34.766 -3.894 19.828 1.00 16.58 85 TRP A O 1
ATOM 698 N N . ILE A 1 92 ? 32.631 -3.484 20.398 1.00 17.21 86 ILE A N 1
ATOM 699 C CA . ILE A 1 92 ? 32.458 -2.647 19.212 1.00 16.13 86 ILE A CA 1
ATOM 700 C C . ILE A 1 92 ? 32.274 -1.203 19.679 1.00 16.03 86 ILE A C 1
ATOM 701 O O . ILE A 1 92 ? 31.522 -0.936 20.643 1.00 14.97 86 ILE A O 1
ATOM 706 N N . MET A 1 93 ? 33.026 -0.273 19.083 1.00 16.29 87 MET A N 1
ATOM 707 C CA . MET A 1 93 ? 32.931 1.133 19.537 1.00 16.72 87 MET A CA 1
ATOM 708 C C . MET A 1 93 ? 32.711 2.151 18.437 1.00 16.61 87 MET A C 1
ATOM 709 O O . MET A 1 93 ? 33.474 2.199 17.467 1.00 16.63 87 MET A O 1
ATOM 714 N N . ASP A 1 94 ? 31.732 3.035 18.656 1.00 15.80 88 ASP A N 1
ATOM 715 C CA . ASP A 1 94 ? 31.648 4.275 17.871 1.00 15.74 88 ASP A CA 1
ATOM 716 C C . ASP A 1 94 ? 32.084 5.432 18.797 1.00 15.05 88 ASP A C 1
ATOM 717 O O . ASP A 1 94 ? 31.323 5.782 19.723 1.00 14.75 88 ASP A O 1
ATOM 722 N N . PRO A 1 95 ? 33.308 5.988 18.595 1.00 14.83 89 PRO A N 1
ATOM 723 C CA . PRO A 1 95 ? 33.742 6.900 19.653 1.00 13.34 89 PRO A CA 1
ATOM 724 C C . PRO A 1 95 ? 32.932 8.181 19.692 1.00 13.27 89 PRO A C 1
ATOM 725 O O . PRO A 1 95 ? 32.689 8.729 20.779 1.00 11.81 89 PRO A O 1
ATOM 729 N N . ILE A 1 96 ? 32.533 8.696 18.520 1.00 12.44 90 ILE A N 1
ATOM 730 C CA . ILE A 1 96 ? 31.488 9.720 18.520 1.00 10.81 90 ILE A CA 1
ATOM 731 C C . ILE A 1 96 ? 30.483 9.286 17.435 1.00 11.27 90 ILE A C 1
ATOM 732 O O . ILE A 1 96 ? 30.845 9.210 16.272 1.00 10.74 90 ILE A O 1
ATOM 737 N N . ASP A 1 97 ? 29.249 8.980 17.834 1.00 11.61 91 ASP A N 1
ATOM 738 C CA . ASP A 1 97 ? 28.234 8.668 16.863 1.00 12.86 91 ASP A CA 1
ATOM 739 C C . ASP A 1 97 ? 27.453 9.985 16.689 1.00 12.14 91 ASP A C 1
ATOM 740 O O . ASP A 1 97 ? 27.064 10.564 17.660 1.00 11.69 91 ASP A O 1
ATOM 745 N N . GLY A 1 98 ? 27.256 10.446 15.453 1.00 13.53 92 GLY A N 1
ATOM 746 C CA . GLY A 1 98 ? 26.803 11.814 15.195 1.00 12.11 92 GLY A CA 1
ATOM 747 C C . GLY A 1 98 ? 27.911 12.875 15.177 1.00 12.11 92 GLY A C 1
ATOM 748 O O . GLY A 1 98 ? 27.738 13.995 15.698 1.00 11.43 92 GLY A O 1
ATOM 749 N N . THR A 1 99 ? 29.039 12.550 14.548 1.00 12.06 93 THR A N 1
ATOM 750 C CA . THR A 1 99 ? 30.133 13.510 14.349 1.00 12.76 93 THR A CA 1
ATOM 751 C C . THR A 1 99 ? 29.664 14.807 13.675 1.00 13.32 93 THR A C 1
ATOM 752 O O . THR A 1 99 ? 30.124 15.888 14.030 1.00 13.56 93 THR A O 1
ATOM 756 N N . ALA A 1 100 ? 28.735 14.713 12.699 1.00 12.13 94 ALA A N 1
ATOM 757 C CA . ALA A 1 100 ? 28.265 15.924 12.016 1.00 11.75 94 ALA A CA 1
ATOM 758 C C . ALA A 1 100 ? 27.596 16.835 13.041 1.00 12.02 94 ALA A C 1
ATOM 759 O O . ALA A 1 100 ? 27.870 18.006 13.075 1.00 12.70 94 ALA A O 1
ATOM 761 N N . ASN A 1 101 ? 26.754 16.267 13.922 1.00 12.40 95 ASN A N 1
ATOM 762 C CA . ASN A 1 101 ? 26.101 17.057 14.965 1.00 11.14 95 ASN A CA 1
ATOM 763 C C . ASN A 1 101 ? 27.117 17.580 15.957 1.00 12.16 95 ASN A C 1
ATOM 764 O O . ASN A 1 101 ? 26.987 18.706 16.429 1.00 11.86 95 ASN A O 1
ATOM 769 N N . LEU A 1 102 ? 28.102 16.770 16.332 1.00 11.30 96 LEU A N 1
ATOM 770 C CA . LEU A 1 102 ? 29.214 17.333 17.167 1.00 11.67 96 LEU A CA 1
ATOM 771 C C . LEU A 1 102 ? 29.835 18.590 16.575 1.00 11.99 96 LEU A C 1
ATOM 772 O O . LEU A 1 102 ? 29.995 19.608 17.278 1.00 13.29 96 LEU A O 1
ATOM 777 N N . VAL A 1 103 ? 30.180 18.541 15.276 1.00 12.54 97 VAL A N 1
ATOM 778 C CA . VAL A 1 103 ? 30.901 19.620 14.610 1.00 13.00 97 VAL A CA 1
ATOM 779 C C . VAL A 1 103 ? 29.992 20.818 14.440 1.00 13.58 97 VAL A C 1
ATOM 780 O O . VAL A 1 103 ? 30.381 21.948 14.769 1.00 13.67 97 VAL A O 1
ATOM 784 N N . LYS A 1 104 ? 28.797 20.591 13.868 1.00 12.89 98 LYS A N 1
ATOM 785 C CA . LYS A 1 104 ? 27.855 21.701 13.593 1.00 12.43 98 LYS A CA 1
ATOM 786 C C . LYS A 1 104 ? 27.129 22.218 14.839 1.00 12.82 98 LYS A C 1
ATOM 787 O O . LYS A 1 104 ? 26.737 23.381 14.891 1.00 13.83 98 LYS A O 1
ATOM 793 N N . GLN A 1 105 ? 26.903 21.369 15.844 1.00 11.84 99 GLN A N 1
ATOM 794 C CA . GLN A 1 105 ? 26.006 21.792 16.887 1.00 12.01 99 GLN A CA 1
ATOM 795 C C . GLN A 1 105 ? 26.547 21.649 18.292 1.00 12.69 99 GLN A C 1
ATOM 796 O O . GLN A 1 105 ? 25.958 22.223 19.254 1.00 12.48 99 GLN A O 1
ATOM 802 N N . GLN A 1 106 ? 27.577 20.819 18.459 1.00 12.87 100 GLN A N 1
ATOM 803 C CA . GLN A 1 106 ? 28.016 20.412 19.807 1.00 13.76 100 GLN A CA 1
ATOM 804 C C . GLN A 1 106 ? 26.872 19.887 20.661 1.00 14.61 100 GLN A C 1
ATOM 805 O O . GLN A 1 106 ? 26.847 20.074 21.869 1.00 12.54 100 GLN A O 1
ATOM 811 N N . GLU A 1 107 ? 25.961 19.155 20.037 1.00 14.14 101 GLU A N 1
ATOM 812 C CA . GLU A 1 107 ? 24.828 18.649 20.744 1.00 15.00 101 GLU A CA 1
ATOM 813 C C . GLU A 1 107 ? 24.328 17.490 19.917 1.00 14.56 101 GLU A C 1
ATOM 814 O O . GLU A 1 107 ? 24.651 17.401 18.732 1.00 13.10 101 GLU A O 1
ATOM 820 N N . ASP A 1 108 ? 23.524 16.631 20.516 1.00 13.20 102 ASP A N 1
ATOM 821 C CA . ASP A 1 108 ? 22.947 15.497 19.723 1.00 13.80 102 ASP A CA 1
ATOM 822 C C . ASP A 1 108 ? 24.006 14.561 19.156 1.00 13.09 102 ASP A C 1
ATOM 823 O O . ASP A 1 108 ? 23.963 14.176 17.955 1.00 13.44 102 ASP A O 1
ATOM 828 N N . TYR A 1 109 ? 24.908 14.132 20.026 1.00 12.57 103 TYR A N 1
ATOM 829 C CA . TYR A 1 109 ? 25.881 13.088 19.619 1.00 13.08 103 TYR A CA 1
ATOM 830 C C . TYR A 1 109 ? 26.110 12.200 20.844 1.00 13.44 103 TYR A C 1
ATOM 831 O O . TYR A 1 109 ? 25.833 12.620 21.945 1.00 13.43 103 TYR A O 1
ATOM 840 N N . CYS A 1 110 ? 26.668 10.993 20.657 1.00 13.50 104 CYS A N 1
ATOM 841 C CA . CYS A 1 110 ? 26.837 10.068 21.728 1.00 12.78 104 CYS A CA 1
ATOM 842 C C . CYS A 1 110 ? 28.084 9.213 21.492 1.00 13.56 104 CYS A C 1
ATOM 843 O O . CYS A 1 110 ? 28.731 9.279 20.421 1.00 13.20 104 CYS A O 1
ATOM 846 N N . ILE A 1 111 ? 28.436 8.442 22.507 1.00 13.15 105 ILE A N 1
ATOM 847 C CA . ILE A 1 111 ? 29.503 7.470 22.392 1.00 14.08 105 ILE A CA 1
ATOM 848 C C . ILE A 1 111 ? 28.799 6.109 22.470 1.00 13.50 105 ILE A C 1
ATOM 849 O O . ILE A 1 111 ? 27.964 5.904 23.361 1.00 14.90 105 ILE A O 1
ATOM 854 N N . ILE A 1 112 ? 29.105 5.210 21.532 1.00 13.31 106 ILE A N 1
ATOM 855 C CA . ILE A 1 112 ? 28.516 3.881 21.521 1.00 14.10 106 ILE A CA 1
ATOM 856 C C . ILE A 1 112 ? 29.526 2.751 21.884 1.00 14.61 106 ILE A C 1
ATOM 857 O O . ILE A 1 112 ? 30.614 2.590 21.248 1.00 13.97 106 ILE A O 1
ATOM 862 N N . LEU A 1 113 ? 29.135 1.931 22.854 1.00 13.65 107 LEU A N 1
ATOM 863 C CA . LEU A 1 113 ? 29.985 0.748 23.206 1.00 14.23 107 LEU A CA 1
ATOM 864 C C . LEU A 1 113 ? 29.166 -0.486 23.337 1.00 13.76 107 LEU A C 1
ATOM 865 O O . LEU A 1 113 ? 28.065 -0.428 23.900 1.00 14.70 107 LEU A O 1
ATOM 870 N N . ALA A 1 114 ? 29.691 -1.626 22.870 1.00 14.27 108 ALA A N 1
ATOM 871 C CA . ALA A 1 114 ? 28.971 -2.877 23.009 1.00 15.52 108 ALA A CA 1
ATOM 872 C C . ALA A 1 114 ? 29.994 -4.029 23.116 1.00 17.77 108 ALA A C 1
ATOM 873 O O . ALA A 1 114 ? 30.982 -4.083 22.343 1.00 18.01 108 ALA A O 1
ATOM 875 N N . TYR A 1 115 ? 29.739 -4.896 24.108 1.00 17.32 109 TYR A N 1
ATOM 876 C CA . TYR A 1 115 ? 30.555 -6.059 24.390 1.00 17.62 109 TYR A CA 1
ATOM 877 C C . TYR A 1 115 ? 29.788 -7.360 24.040 1.00 17.43 109 TYR A C 1
ATOM 878 O O . TYR A 1 115 ? 28.654 -7.623 24.508 1.00 17.53 109 TYR A O 1
ATOM 887 N N . PHE A 1 116 ? 30.469 -8.199 23.294 1.00 15.98 110 PHE A N 1
ATOM 888 C CA . PHE A 1 116 ? 29.901 -9.425 22.789 1.00 18.93 110 PHE A CA 1
ATOM 889 C C . PHE A 1 116 ? 30.802 -10.550 23.285 1.00 18.65 110 PHE A C 1
ATOM 890 O O . PHE A 1 116 ? 32.032 -10.491 23.124 1.00 17.82 110 PHE A O 1
ATOM 898 N N . TYR A 1 117 ? 30.171 -11.540 23.882 1.00 21.06 111 TYR A N 1
ATOM 899 C CA . TYR A 1 117 ? 30.905 -12.682 24.432 1.00 25.03 111 TYR A CA 1
ATOM 900 C C . TYR A 1 117 ? 30.564 -13.907 23.571 1.00 24.87 111 TYR A C 1
ATOM 901 O O . TYR A 1 117 ? 29.403 -14.341 23.545 1.00 23.45 111 TYR A O 1
ATOM 910 N N . GLU A 1 118 ? 31.557 -14.435 22.841 1.00 26.98 112 GLU A N 1
ATOM 911 C CA . GLU A 1 118 ? 31.298 -15.520 21.858 1.00 25.83 112 GLU A CA 1
ATOM 912 C C . GLU A 1 118 ? 30.08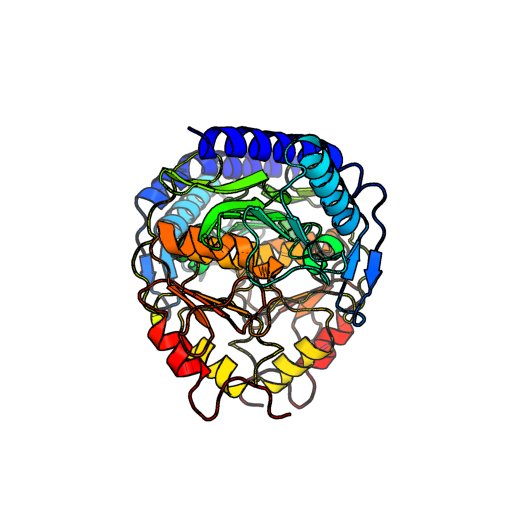5 -15.154 21.045 1.00 28.23 112 GLU A C 1
ATOM 913 O O . GLU A 1 118 ? 29.094 -15.895 21.010 1.00 27.30 112 GLU A O 1
ATOM 919 N N . GLY A 1 119 ? 30.146 -13.962 20.458 1.00 26.17 113 GLY A N 1
ATOM 920 C CA . GLY A 1 119 ? 29.037 -13.419 19.666 1.00 28.10 113 GLY A CA 1
ATOM 921 C C . GLY A 1 119 ? 27.675 -13.055 20.295 1.00 28.66 113 GLY A C 1
ATOM 922 O O . GLY A 1 119 ? 26.757 -12.658 19.571 1.00 28.50 113 GLY A O 1
ATOM 923 N N . LYS A 1 120 ? 27.525 -13.171 21.616 1.00 26.47 114 LYS A N 1
ATOM 924 C CA . LYS A 1 120 ? 26.263 -12.813 22.264 1.00 23.80 114 LYS A CA 1
ATOM 925 C C . LYS A 1 120 ? 26.441 -11.465 23.003 1.00 22.52 114 LYS A C 1
ATOM 926 O O . LYS A 1 120 ? 27.421 -11.264 23.747 1.00 22.06 114 LYS A O 1
ATOM 932 N N . PRO A 1 121 ? 25.537 -10.517 22.728 1.00 18.93 115 PRO A N 1
ATOM 933 C CA . PRO A 1 121 ? 25.549 -9.178 23.386 1.00 18.75 115 PRO A CA 1
ATOM 934 C C . PRO A 1 121 ? 25.380 -9.394 24.908 1.00 18.03 115 PRO A C 1
ATOM 935 O O . PRO A 1 121 ? 24.387 -10.012 25.322 1.00 18.26 115 PRO A O 1
ATOM 939 N N . MET A 1 122 ? 26.333 -8.892 25.687 1.00 18.30 116 MET A N 1
ATOM 940 C CA . MET A 1 122 ? 26.328 -8.945 27.141 1.00 17.90 116 MET A CA 1
ATOM 941 C C . MET A 1 122 ? 26.203 -7.543 27.805 1.00 16.40 116 MET A C 1
ATOM 942 O O . MET A 1 122 ? 25.493 -7.413 28.815 1.00 16.39 116 MET A O 1
ATOM 947 N N . LEU A 1 123 ? 26.940 -6.557 27.282 1.00 15.80 117 LEU A N 1
ATOM 948 C CA . LEU A 1 123 ? 26.930 -5.147 27.809 1.00 15.77 117 LEU A CA 1
ATOM 949 C C . LEU A 1 123 ? 26.808 -4.168 26.627 1.00 14.80 117 LEU A C 1
ATOM 950 O O . LEU A 1 123 ? 27.433 -4.358 25.583 1.00 13.58 117 LEU A O 1
ATOM 955 N N . SER A 1 124 ? 25.967 -3.160 26.791 1.00 15.47 118 SER A N 1
ATOM 956 C CA . SER A 1 124 ? 25.789 -2.090 25.769 1.00 16.27 118 SER A CA 1
ATOM 957 C C . SER A 1 124 ? 25.690 -0.719 26.379 1.00 15.98 118 SER A C 1
ATOM 958 O O . SER A 1 124 ? 25.140 -0.583 27.458 1.00 15.63 118 SER A O 1
ATOM 961 N N . TYR A 1 125 ? 26.205 0.290 25.679 1.00 14.46 119 TYR A N 1
ATOM 962 C CA . TYR A 1 125 ? 26.271 1.621 26.203 1.00 13.95 119 TYR A CA 1
ATOM 963 C C . TYR A 1 125 ? 26.030 2.627 25.088 1.00 13.94 119 TYR A C 1
ATOM 964 O O . TYR A 1 125 ? 26.679 2.519 24.027 1.00 13.23 119 TYR A O 1
ATOM 973 N N . VAL A 1 126 ? 25.148 3.612 25.375 1.00 13.48 120 VAL A N 1
ATOM 974 C CA . VAL A 1 126 ? 24.950 4.811 24.558 1.00 12.76 120 VAL A CA 1
ATOM 975 C C . VAL A 1 126 ? 25.037 6.028 25.468 1.00 12.87 120 VAL A C 1
ATOM 976 O O . VAL A 1 126 ? 24.130 6.297 26.282 1.00 12.07 120 VAL A O 1
ATOM 980 N N . TYR A 1 127 ? 26.145 6.753 25.342 1.00 12.17 121 TYR A N 1
ATOM 981 C CA . TYR A 1 127 ? 26.351 7.894 26.240 1.00 13.36 121 TYR A CA 1
ATOM 982 C C . TYR A 1 127 ? 26.010 9.159 25.533 1.00 13.35 121 TYR A C 1
ATOM 983 O O . TYR A 1 127 ? 26.839 9.658 24.716 1.00 13.38 121 TYR A O 1
ATOM 992 N N . ASP A 1 128 ? 24.844 9.704 25.881 1.00 12.83 122 ASP A N 1
ATOM 993 C CA . ASP A 1 128 ? 24.442 11.025 25.385 1.00 14.02 122 ASP A CA 1
ATOM 994 C C . ASP A 1 128 ? 25.187 12.059 26.210 1.00 15.54 122 ASP A C 1
ATOM 995 O O . ASP A 1 128 ? 24.706 12.482 27.270 1.00 15.20 122 ASP A O 1
ATOM 1000 N N . TYR A 1 129 ? 26.387 12.416 25.751 1.00 14.77 123 TYR A N 1
ATOM 1001 C CA . TYR A 1 129 ? 27.275 13.208 26.580 1.00 15.37 123 TYR A CA 1
ATOM 1002 C C . TYR A 1 129 ? 26.737 14.657 26.730 1.00 16.29 123 TYR A C 1
ATOM 1003 O O . TYR A 1 129 ? 26.766 15.200 27.840 1.00 17.44 123 TYR A O 1
ATOM 1012 N N . PRO A 1 130 ? 26.226 15.275 25.641 1.00 15.86 124 PRO A N 1
ATOM 1013 C CA . PRO A 1 130 ? 25.764 16.685 25.808 1.00 16.51 124 PRO A CA 1
ATOM 1014 C C . PRO A 1 130 ? 24.704 16.810 26.914 1.00 17.69 124 PRO A C 1
ATOM 1015 O O . PRO A 1 130 ? 24.603 17.868 27.577 1.00 17.35 124 PRO A O 1
ATOM 1019 N N . HIS A 1 131 ? 23.941 15.743 27.152 1.00 18.16 125 HIS A N 1
ATOM 1020 C CA . HIS A 1 131 ? 22.896 15.842 28.153 1.00 18.99 125 HIS A CA 1
ATOM 1021 C C . HIS A 1 131 ? 23.210 14.998 29.374 1.00 19.05 125 HIS A C 1
ATOM 1022 O O . HIS A 1 131 ? 22.357 14.859 30.219 1.00 18.29 125 HIS A O 1
ATOM 1029 N N . LYS A 1 132 ? 24.454 14.516 29.479 1.00 18.78 126 LYS A N 1
ATOM 1030 C CA . LYS A 1 132 ? 24.919 13.621 30.582 1.00 19.94 126 LYS A CA 1
ATOM 1031 C C . LYS A 1 132 ? 23.894 12.508 30.906 1.00 18.93 126 LYS A C 1
ATOM 1032 O O . LYS A 1 132 ? 23.502 12.327 32.029 1.00 17.64 126 LYS A O 1
ATOM 1038 N N . LYS A 1 133 ? 23.468 11.767 29.887 1.00 18.04 127 LYS A N 1
ATOM 1039 C CA . LYS A 1 133 ? 22.548 10.647 30.049 1.00 18.13 127 LYS A CA 1
ATOM 1040 C C . LYS A 1 133 ? 23.238 9.399 29.526 1.00 16.57 127 LYS A C 1
ATOM 1041 O O . LYS A 1 133 ? 23.435 9.267 28.312 1.00 16.35 127 LYS A O 1
ATOM 1047 N N . LEU A 1 134 ? 23.607 8.509 30.454 1.00 16.51 128 LEU A N 1
ATOM 1048 C CA . LEU A 1 134 ? 24.251 7.231 30.163 1.00 14.83 128 LEU A CA 1
ATOM 1049 C C . LEU A 1 134 ? 23.181 6.157 30.033 1.00 14.60 128 LEU A C 1
ATOM 1050 O O . LEU A 1 134 ? 22.554 5.737 31.017 1.00 15.66 128 LEU A O 1
ATOM 1055 N N . TYR A 1 135 ? 22.879 5.776 28.780 1.00 13.64 129 TYR A N 1
ATOM 1056 C CA . TYR A 1 135 ? 22.013 4.628 28.558 1.00 12.64 129 TYR A CA 1
ATOM 1057 C C . TYR A 1 135 ? 22.894 3.367 28.674 1.00 11.71 129 TYR A C 1
ATOM 1058 O O . TYR A 1 135 ? 23.945 3.270 28.017 1.00 12.91 129 TYR A O 1
ATOM 1067 N N . LYS A 1 136 ? 22.448 2.391 29.457 1.00 11.22 130 LYS A N 1
ATOM 1068 C CA . LYS A 1 136 ? 23.196 1.121 29.475 1.00 12.43 130 LYS A CA 1
ATOM 1069 C C . LYS A 1 136 ? 22.249 -0.055 29.528 1.00 13.62 130 LYS A C 1
ATOM 1070 O O . LYS A 1 136 ? 21.130 0.074 30.038 1.00 14.11 130 LYS A O 1
ATOM 1076 N N . ALA A 1 137 ? 22.707 -1.174 28.968 1.00 14.29 131 ALA A N 1
ATOM 1077 C CA . ALA A 1 137 ? 21.994 -2.441 28.975 1.00 15.16 131 ALA A CA 1
ATOM 1078 C C . ALA A 1 137 ? 22.962 -3.525 29.501 1.00 16.33 131 ALA A C 1
ATOM 1079 O O . ALA A 1 137 ? 24.126 -3.604 29.063 1.00 15.94 131 ALA A O 1
ATOM 1081 N N . ILE A 1 138 ? 22.478 -4.314 30.478 1.00 18.34 132 ILE A N 1
ATOM 1082 C CA . ILE A 1 138 ? 23.262 -5.388 31.096 1.00 16.81 132 ILE A CA 1
ATOM 1083 C C . ILE A 1 138 ? 22.460 -6.652 31.154 1.00 16.23 132 ILE A C 1
ATOM 1084 O O . ILE A 1 138 ? 21.390 -6.671 31.785 1.00 17.32 132 ILE A O 1
ATOM 1089 N N . ARG A 1 139 ? 22.961 -7.699 30.487 1.00 16.24 133 ARG A N 1
ATOM 1090 C CA . ARG A 1 139 ? 22.235 -8.973 30.367 1.00 16.86 133 ARG A CA 1
ATOM 1091 C C . ARG A 1 139 ? 22.018 -9.517 31.777 1.00 17.79 133 ARG A C 1
ATOM 1092 O O . ARG A 1 139 ? 22.968 -9.666 32.500 1.00 17.53 133 ARG A O 1
ATOM 1100 N N . GLY A 1 140 ? 20.773 -9.764 32.167 1.00 20.03 134 GLY A N 1
ATOM 1101 C CA . GLY A 1 140 ? 20.485 -10.298 33.507 1.00 22.47 134 GLY A CA 1
ATOM 1102 C C . GLY A 1 140 ? 19.977 -9.208 34.455 1.00 25.49 134 GLY A C 1
ATOM 1103 O O . GLY A 1 140 ? 19.164 -9.487 35.323 1.00 27.33 134 GLY A O 1
ATOM 1104 N N . GLU A 1 141 ? 20.411 -7.965 34.268 1.00 25.01 135 GLU A N 1
ATOM 1105 C CA . GLU A 1 141 ? 19.999 -6.839 35.122 1.00 23.17 135 GLU A CA 1
ATOM 1106 C C . GLU A 1 141 ? 18.913 -5.938 34.498 1.00 23.32 135 GLU A C 1
ATOM 1107 O O . GLU A 1 141 ? 18.006 -5.530 35.194 1.00 23.35 135 GLU A O 1
ATOM 1113 N N . GLY A 1 142 ? 19.061 -5.575 33.213 1.00 20.93 136 GLY A N 1
ATOM 1114 C CA . GLY A 1 142 ? 18.101 -4.760 32.463 1.00 18.24 136 GLY A CA 1
ATOM 1115 C C . GLY A 1 142 ? 18.778 -3.553 31.802 1.00 17.03 136 GLY A C 1
ATOM 1116 O O . GLY A 1 142 ? 20.015 -3.496 31.661 1.00 16.70 136 GLY A O 1
ATOM 1117 N N . ALA A 1 143 ? 17.951 -2.600 31.385 1.00 17.28 137 ALA A N 1
ATOM 1118 C CA . ALA A 1 143 ? 18.404 -1.385 30.707 1.00 16.76 137 ALA A CA 1
ATOM 1119 C C . ALA A 1 143 ? 18.111 -0.188 31.566 1.00 15.30 137 ALA A C 1
ATOM 1120 O O . ALA A 1 143 ? 17.074 -0.158 32.232 1.00 14.89 137 ALA A O 1
ATOM 1122 N N . PHE A 1 144 ? 19.051 0.777 31.571 1.00 14.41 138 PHE A N 1
ATOM 1123 C CA . PHE A 1 144 ? 19.001 1.932 32.475 1.00 14.98 138 PHE A CA 1
ATOM 1124 C C . PHE A 1 144 ? 19.362 3.233 31.755 1.00 14.41 138 PHE A C 1
ATOM 1125 O O . PHE A 1 144 ? 20.151 3.237 30.814 1.00 15.57 138 PHE A O 1
ATOM 1133 N N . CYS A 1 145 ? 18.795 4.343 32.200 1.00 15.90 139 CYS A N 1
ATOM 1134 C CA . CYS A 1 145 ? 19.284 5.679 31.793 1.00 15.09 139 CYS A CA 1
ATOM 1135 C C . CYS A 1 145 ? 19.705 6.341 33.081 1.00 16.83 139 CYS A C 1
ATOM 1136 O O . CYS A 1 145 ? 18.865 6.581 33.968 1.00 18.34 139 CYS A O 1
ATOM 1139 N N . ASN A 1 146 ? 21.003 6.608 33.217 1.00 17.43 140 ASN A N 1
ATOM 1140 C CA . ASN A 1 146 ? 21.548 7.105 34.512 1.00 18.61 140 ASN A CA 1
ATOM 1141 C C . ASN A 1 146 ? 21.059 6.278 35.656 1.00 18.46 140 ASN A C 1
ATOM 1142 O O . ASN A 1 146 ? 20.624 6.813 36.678 1.00 21.01 140 ASN A O 1
ATOM 1147 N N . GLY A 1 147 ? 21.078 4.975 35.490 1.00 17.94 141 GLY A N 1
ATOM 1148 C CA . GLY A 1 147 ? 20.540 4.176 36.607 1.00 23.70 141 GLY A CA 1
ATOM 1149 C C . GLY A 1 147 ? 19.042 4.253 36.920 1.00 22.97 141 GLY A C 1
ATOM 1150 O O . GLY A 1 147 ? 18.586 3.572 37.822 1.00 22.05 141 GLY A O 1
ATOM 1151 N N . ILE A 1 148 ? 18.253 5.029 36.187 1.00 22.20 142 ILE A N 1
ATOM 1152 C CA . ILE A 1 148 ? 16.809 4.813 36.252 1.00 22.89 142 ILE A CA 1
ATOM 1153 C C . ILE A 1 148 ? 16.481 3.664 35.276 1.00 21.83 142 ILE A C 1
ATOM 1154 O O . ILE A 1 148 ? 16.879 3.737 34.152 1.00 19.98 142 ILE A O 1
ATOM 1159 N N . LYS A 1 149 ? 15.762 2.602 35.694 1.00 18.45 143 LYS A N 1
ATOM 1160 C CA . LYS A 1 149 ? 15.562 1.404 34.874 1.00 17.06 143 LYS A CA 1
ATOM 1161 C C . LYS A 1 149 ? 14.498 1.670 33.797 1.00 17.65 143 LYS A C 1
ATOM 1162 O O . LYS A 1 149 ? 13.433 2.187 34.106 1.00 18.28 143 LYS A O 1
ATOM 1168 N N . MET A 1 150 ? 14.822 1.356 32.544 1.00 15.13 144 MET A N 1
ATOM 1169 C CA . MET A 1 150 ? 13.892 1.444 31.430 1.00 16.41 144 MET A CA 1
ATOM 1170 C C . MET A 1 150 ? 13.007 0.200 31.348 1.00 18.42 144 MET A C 1
ATOM 1171 O O . MET A 1 150 ? 13.480 -0.909 31.644 1.00 20.09 144 MET A O 1
ATOM 1176 N N . GLU A 1 151 ? 11.756 0.342 30.887 1.00 19.32 145 GLU A N 1
ATOM 1177 C CA . GLU A 1 151 ? 10.893 -0.827 30.673 1.00 18.88 145 GLU A CA 1
ATOM 1178 C C . GLU A 1 151 ? 10.344 -0.834 29.239 1.00 19.58 145 GLU A C 1
ATOM 1179 O O . GLU A 1 151 ? 10.354 0.199 28.560 1.00 20.96 145 GLU A O 1
ATOM 1185 N N . GLU A 1 152 ? 9.834 -1.972 28.783 1.00 15.89 146 GLU A N 1
ATOM 1186 C CA . GLU A 1 152 ? 9.323 -2.034 27.420 1.00 18.50 146 GLU A CA 1
ATOM 1187 C C . GLU A 1 152 ? 8.320 -0.854 27.182 1.00 15.68 146 GLU A C 1
ATOM 1188 O O . GLU A 1 152 ? 7.425 -0.590 28.049 1.00 15.97 146 GLU A O 1
ATOM 1194 N N . PRO A 1 153 ? 8.478 -0.105 26.067 1.00 15.36 147 PRO A N 1
ATOM 1195 C CA . PRO A 1 153 ? 7.546 1.015 25.794 1.00 16.11 147 PRO A CA 1
ATOM 1196 C C . PRO A 1 153 ? 6.091 0.555 25.547 1.00 17.46 147 PRO A C 1
ATOM 1197 O O . PRO A 1 153 ? 5.916 -0.617 25.184 1.00 17.18 147 PRO A O 1
ATOM 1201 N N . PRO A 1 154 ? 5.060 1.462 25.696 1.00 18.48 148 PRO A N 1
ATOM 1202 C CA . PRO A 1 154 ? 3.695 1.123 25.215 1.00 18.63 148 PRO A CA 1
ATOM 1203 C C . PRO A 1 154 ? 3.687 0.680 23.737 1.00 20.00 148 PRO A C 1
ATOM 1204 O O . PRO A 1 154 ? 4.586 1.056 22.941 1.00 19.10 148 PRO A O 1
ATOM 1208 N N . SER A 1 155 ? 2.709 -0.140 23.378 1.00 18.13 149 SER A N 1
ATOM 1209 C CA . SER A 1 155 ? 2.511 -0.518 21.985 1.00 20.54 149 SER A CA 1
ATOM 1210 C C . SER A 1 155 ? 2.253 0.722 21.192 1.00 19.71 149 SER A C 1
ATOM 1211 O O . SER A 1 155 ? 1.494 1.567 21.650 1.00 20.35 149 SER A O 1
ATOM 1214 N N . LEU A 1 156 ? 2.846 0.831 20.011 1.00 18.93 150 LEU A N 1
ATOM 1215 C CA . LEU A 1 156 ? 2.665 2.016 19.190 1.00 19.77 150 LEU A CA 1
ATOM 1216 C C . LEU A 1 156 ? 2.337 1.630 17.764 1.00 19.35 150 LEU A C 1
ATOM 1217 O O . LEU A 1 156 ? 3.222 1.128 17.040 1.00 18.33 150 LEU A O 1
ATOM 1221 N N . LYS A 1 157 ? 1.095 1.839 17.319 1.00 19.69 151 LYS A N 1
ATOM 1222 C CA . LYS A 1 157 ? 0.818 1.666 15.891 1.00 20.64 151 LYS A CA 1
ATOM 1223 C C . LYS A 1 157 ? 1.470 2.799 15.058 1.00 19.31 151 LYS A C 1
ATOM 1224 O O . LYS A 1 157 ? 1.619 3.927 15.531 1.00 17.69 151 LYS A O 1
ATOM 1230 N N . LEU A 1 158 ? 1.838 2.536 13.809 1.00 18.05 152 LEU A N 1
ATOM 1231 C CA . LEU A 1 158 ? 2.599 3.584 13.088 1.00 17.23 152 LEU A CA 1
ATOM 1232 C C . LEU A 1 158 ? 1.851 4.921 12.951 1.00 19.76 152 LEU A C 1
ATOM 1233 O O . LEU A 1 158 ? 2.484 6.018 13.048 1.00 16.82 152 LEU A O 1
ATOM 1238 N N . GLU A 1 159 ? 0.536 4.844 12.692 1.00 20.44 153 GLU A N 1
ATOM 1239 C CA . GLU A 1 159 ? -0.335 6.052 12.572 1.00 20.08 153 GLU A CA 1
ATOM 1240 C C . GLU A 1 159 ? -0.333 6.960 13.834 1.00 19.29 153 GLU A C 1
ATOM 1241 O O . GLU A 1 159 ? -0.671 8.170 13.748 1.00 17.99 153 GLU A O 1
ATOM 1247 N N . ASP A 1 160 ? 0.064 6.389 14.975 1.00 17.74 154 ASP A N 1
ATOM 1248 C CA . ASP A 1 160 ? 0.126 7.098 16.240 1.00 18.19 154 ASP A CA 1
ATOM 1249 C C . ASP A 1 160 ? 1.560 7.477 16.650 1.00 16.92 154 ASP A C 1
ATOM 1250 O O . ASP A 1 160 ? 1.792 7.931 17.795 1.00 16.65 154 ASP A O 1
ATOM 1255 N N . ALA A 1 161 ? 2.523 7.284 15.756 1.00 14.13 155 ALA A N 1
ATOM 1256 C CA . ALA A 1 161 ? 3.918 7.315 16.239 1.00 16.21 155 ALA A CA 1
ATOM 1257 C C . ALA A 1 161 ? 4.791 8.208 15.390 1.00 15.54 155 ALA A C 1
ATOM 1258 O O . ALA A 1 161 ? 4.534 8.351 14.198 1.00 14.34 155 ALA A O 1
ATOM 1260 N N . ILE A 1 162 ? 5.823 8.793 16.013 1.00 14.37 156 ILE A N 1
ATOM 1261 C CA . ILE A 1 162 ? 6.768 9.623 15.273 1.00 14.61 156 ILE A CA 1
ATOM 1262 C C . ILE A 1 162 ? 7.804 8.708 14.658 1.00 15.29 156 ILE A C 1
ATOM 1263 O O . ILE A 1 162 ? 8.255 7.796 15.303 1.00 15.11 156 ILE A O 1
ATOM 1268 N N . ILE A 1 163 ? 8.173 8.917 13.405 1.00 16.91 157 ILE A N 1
ATOM 1269 C CA . ILE A 1 163 ? 9.299 8.112 12.913 1.00 18.04 157 ILE A CA 1
ATOM 1270 C C . ILE A 1 163 ? 10.457 8.941 12.494 1.00 16.95 157 ILE A C 1
ATOM 1271 O O . ILE A 1 163 ? 10.313 10.143 12.244 1.00 15.74 157 ILE A O 1
ATOM 1276 N N . SER A 1 164 ? 11.606 8.280 12.398 1.00 15.58 158 SER A N 1
ATOM 1277 C CA . SER A 1 164 ? 12.856 8.950 12.162 1.00 14.61 158 SER A CA 1
ATOM 1278 C C . SER A 1 164 ? 13.691 8.160 11.157 1.00 13.61 158 SER A C 1
ATOM 1279 O O . SER A 1 164 ? 13.801 6.903 11.225 1.00 12.74 158 SER A O 1
ATOM 1282 N N . PHE A 1 165 ? 14.294 8.880 10.215 1.00 13.03 159 PHE A N 1
ATOM 1283 C CA . PHE A 1 165 ? 15.113 8.249 9.186 1.00 13.39 159 PHE A CA 1
ATOM 1284 C C . PHE A 1 165 ? 15.743 9.378 8.401 1.00 14.52 159 PHE A C 1
ATOM 1285 O O . PHE A 1 165 ? 15.307 10.557 8.535 1.00 12.46 159 PHE A O 1
ATOM 1293 N N . ASN A 1 166 ? 16.779 9.030 7.626 1.00 14.95 160 ASN A N 1
ATOM 1294 C CA . ASN A 1 166 ? 17.479 9.995 6.759 1.00 16.06 160 ASN A CA 1
ATOM 1295 C C . ASN A 1 166 ? 16.699 10.042 5.448 1.00 16.77 160 ASN A C 1
ATOM 1296 O O . ASN A 1 166 ? 16.738 9.110 4.629 1.00 15.74 160 ASN A O 1
ATOM 1301 N N . ALA A 1 167 ? 15.958 11.127 5.275 1.00 15.20 161 ALA A N 1
ATOM 1302 C CA . ALA A 1 167 ? 15.062 11.267 4.112 1.00 16.85 161 ALA A CA 1
ATOM 1303 C C . ALA A 1 167 ? 15.864 11.646 2.834 1.00 18.57 161 ALA A C 1
ATOM 1304 O O . ALA A 1 167 ? 15.281 11.770 1.733 1.00 19.45 161 ALA A O 1
ATOM 1306 N N . GLN A 1 168 ? 17.172 11.869 2.971 1.00 17.42 162 GLN A N 1
ATOM 1307 C CA . GLN A 1 168 ? 17.967 12.394 1.835 1.00 17.41 162 GLN A CA 1
ATOM 1308 C C . GLN A 1 168 ? 18.560 11.263 1.059 1.00 18.97 162 GLN A C 1
ATOM 1309 O O . GLN A 1 168 ? 19.133 11.464 0.015 1.00 18.75 162 GLN A O 1
ATOM 1315 N N . VAL A 1 169 ? 18.372 10.061 1.567 1.00 19.44 163 VAL A N 1
ATOM 1316 C CA . VAL A 1 169 ? 19.084 8.932 1.106 1.00 21.57 163 VAL A CA 1
ATOM 1317 C C . VAL A 1 169 ? 18.126 7.889 0.519 1.00 22.59 163 VAL A C 1
ATOM 1318 O O . VAL A 1 169 ? 18.535 6.801 0.171 1.00 23.11 163 VAL A O 1
ATOM 1322 N N . MET A 1 170 ? 16.851 8.247 0.398 1.00 22.74 164 MET A N 1
ATOM 1323 C CA . MET A 1 170 ? 15.829 7.345 0.005 1.00 22.14 164 MET A CA 1
ATOM 1324 C C . MET A 1 170 ? 15.059 7.909 -1.175 1.00 21.89 164 MET A C 1
ATOM 1325 O O . MET A 1 170 ? 15.016 9.126 -1.411 1.00 19.16 164 MET A O 1
ATOM 1330 N N . ASN A 1 171 ? 14.396 6.999 -1.880 1.00 20.13 165 ASN A N 1
ATOM 1331 C CA . ASN A 1 171 ? 13.511 7.393 -2.950 1.00 21.81 165 ASN A CA 1
ATOM 1332 C C . ASN A 1 171 ? 12.390 8.243 -2.345 1.00 22.45 165 ASN A C 1
ATOM 1333 O O . ASN A 1 171 ? 11.784 7.877 -1.302 1.00 22.43 165 ASN A O 1
ATOM 1338 N N . LEU A 1 172 ? 12.076 9.369 -2.992 1.00 22.54 166 LEU A N 1
ATOM 1339 C CA . LEU A 1 172 ? 11.090 10.289 -2.446 1.00 21.43 166 LEU A CA 1
ATOM 1340 C C . LEU A 1 172 ? 9.667 9.737 -2.286 1.00 20.87 166 LEU A C 1
ATOM 1341 O O . LEU A 1 172 ? 8.940 10.198 -1.398 1.00 19.45 166 LEU A O 1
ATOM 1346 N N . ASP A 1 173 ? 9.271 8.763 -3.117 1.00 19.76 167 ASP A N 1
ATOM 1347 C CA . ASP A 1 173 ? 7.931 8.208 -3.033 1.00 20.89 167 ASP A CA 1
ATOM 1348 C C . ASP A 1 173 ? 7.872 7.471 -1.747 1.00 18.79 167 ASP A C 1
ATOM 1349 O O . ASP A 1 173 ? 6.889 7.541 -1.051 1.00 17.74 167 ASP A O 1
ATOM 1354 N N . THR A 1 174 ? 8.926 6.726 -1.453 1.00 18.64 168 THR A N 1
ATOM 1355 C CA . THR A 1 174 ? 8.917 6.001 -0.181 1.00 19.38 168 THR A CA 1
ATOM 1356 C C . THR A 1 174 ? 9.054 6.893 1.038 1.00 17.97 168 THR A C 1
ATOM 1357 O O . THR A 1 174 ? 8.360 6.704 2.027 1.00 17.85 168 THR A O 1
ATOM 1361 N N . VAL A 1 175 ? 9.819 7.967 0.905 1.00 16.97 169 VAL A N 1
ATOM 1362 C CA . VAL A 1 175 ? 9.769 9.004 1.951 1.00 16.49 169 VAL A CA 1
ATOM 1363 C C . VAL A 1 175 ? 8.328 9.529 2.168 1.00 16.52 169 VAL A C 1
ATOM 1364 O O . VAL A 1 175 ? 7.818 9.619 3.293 1.00 16.36 169 VAL A O 1
ATOM 1368 N N . GLN A 1 176 ? 7.660 9.878 1.077 1.00 17.51 170 GLN A N 1
ATOM 1369 C CA . GLN A 1 176 ? 6.255 10.324 1.166 1.00 17.40 170 GLN A CA 1
ATOM 1370 C C . GLN A 1 176 ? 5.356 9.262 1.848 1.00 16.67 170 GLN A C 1
ATOM 1371 O O . GLN A 1 176 ? 4.535 9.582 2.750 1.00 16.82 170 GLN A O 1
ATOM 1377 N N . ASP A 1 177 ? 5.542 7.988 1.509 1.00 15.80 171 ASP A N 1
ATOM 1378 C CA . ASP A 1 177 ? 4.687 6.961 2.086 1.00 15.47 171 ASP A CA 1
ATOM 1379 C C . ASP A 1 177 ? 4.906 6.834 3.585 1.00 15.28 171 ASP A C 1
ATOM 1380 O O . ASP A 1 177 ? 3.934 6.573 4.331 1.00 15.49 171 ASP A O 1
ATOM 1385 N N . LEU A 1 178 ? 6.155 7.022 4.025 1.00 14.42 172 LEU A N 1
ATOM 1386 C CA . LEU A 1 178 ? 6.483 6.948 5.463 1.00 13.02 172 LEU A CA 1
ATOM 1387 C C . LEU A 1 178 ? 5.873 8.154 6.199 1.00 13.65 172 LEU A C 1
ATOM 1388 O O . LEU A 1 178 ? 5.299 8.001 7.294 1.00 14.46 172 LEU A O 1
ATOM 1393 N N . PHE A 1 179 ? 6.040 9.359 5.643 1.00 13.73 173 PHE A N 1
ATOM 1394 C CA . PHE A 1 179 ? 5.288 10.570 6.102 1.00 14.73 173 PHE A CA 1
ATOM 1395 C C . PHE A 1 179 ? 3.770 10.330 6.270 1.00 17.55 173 PHE A C 1
ATOM 1396 O O . PHE A 1 179 ? 3.196 10.566 7.338 1.00 17.74 173 PHE A O 1
ATOM 1404 N N . ASP A 1 180 ? 3.088 9.903 5.203 1.00 18.73 174 ASP A N 1
ATOM 1405 C CA . ASP A 1 180 ? 1.624 9.692 5.268 1.00 19.30 174 ASP A CA 1
ATOM 1406 C C . ASP A 1 180 ? 1.169 8.657 6.311 1.00 19.10 174 ASP A C 1
ATOM 1407 O O . ASP A 1 180 ? 0.130 8.839 6.922 1.00 18.17 174 ASP A O 1
ATOM 1412 N N . ALA A 1 181 ? 1.916 7.571 6.489 1.00 15.82 175 ALA A N 1
ATOM 1413 C CA . ALA A 1 181 ? 1.480 6.500 7.376 1.00 16.99 175 ALA A CA 1
ATOM 1414 C C . ALA A 1 181 ? 1.845 6.701 8.852 1.00 16.72 175 ALA A C 1
ATOM 1415 O O . ALA A 1 181 ? 1.350 5.975 9.678 1.00 16.94 175 ALA A O 1
ATOM 1417 N N . SER A 1 182 ? 2.690 7.685 9.179 1.00 16.43 176 SER A N 1
ATOM 1418 C CA . SER A 1 182 ? 3.102 7.903 10.601 1.00 16.33 176 SER A CA 1
ATOM 1419 C C . SER A 1 182 ? 2.400 9.132 11.168 1.00 16.13 176 SER A C 1
ATOM 1420 O O . SER A 1 182 ? 1.727 9.873 10.427 1.00 14.05 176 SER A O 1
ATOM 1423 N N . PHE A 1 183 ? 2.551 9.353 12.468 1.00 14.86 177 PHE A N 1
ATOM 1424 C CA . PHE A 1 183 ? 1.861 10.491 13.087 1.00 15.49 177 PHE A CA 1
ATOM 1425 C C . PHE A 1 183 ? 2.614 11.771 12.685 1.00 14.50 177 PHE A C 1
ATOM 1426 O O . PHE A 1 183 ? 1.987 12.773 12.273 1.00 12.54 177 PHE A O 1
ATOM 1434 N N . SER A 1 184 ? 3.940 11.710 12.795 1.00 14.54 178 SER A N 1
ATOM 1435 C CA . SER A 1 184 ? 4.855 12.807 12.301 1.00 13.63 178 SER A CA 1
ATOM 1436 C C . SER A 1 184 ? 6.289 12.280 12.087 1.00 13.02 178 SER A C 1
ATOM 1437 O O . SER A 1 184 ? 6.592 11.097 12.323 1.00 13.72 178 SER A O 1
ATOM 1440 N N . TYR A 1 185 ? 7.163 13.166 11.642 1.00 12.65 179 TYR A N 1
ATOM 1441 C CA . TYR A 1 185 ? 8.563 12.834 11.371 1.00 13.21 179 TYR A CA 1
ATOM 1442 C C . TYR A 1 185 ? 9.471 13.756 12.185 1.00 12.61 179 TYR A C 1
ATOM 1443 O O . TYR A 1 185 ? 9.224 14.967 12.255 1.00 10.81 179 TYR A O 1
ATOM 1452 N N . ARG A 1 186 ? 10.556 13.189 12.704 1.00 11.83 180 ARG A N 1
ATOM 1453 C CA . ARG A 1 186 ? 11.505 13.906 13.497 1.00 12.48 180 ARG A CA 1
ATOM 1454 C C . ARG A 1 186 ? 12.891 13.316 13.123 1.00 13.55 180 ARG A C 1
ATOM 1455 O O . ARG A 1 186 ? 12.997 12.153 12.668 1.00 12.63 180 ARG A O 1
ATOM 1463 N N . LEU A 1 187 ? 13.956 14.089 13.307 1.00 12.06 181 LEU A N 1
ATOM 1464 C CA . LEU A 1 187 ? 15.300 13.499 13.207 1.00 11.52 181 LEU A CA 1
ATOM 1465 C C . LEU A 1 187 ? 16.265 14.112 14.162 1.00 11.28 181 LEU A C 1
ATOM 1466 O O . LEU A 1 187 ? 16.563 15.330 14.073 1.00 11.44 181 LEU A O 1
ATOM 1471 N N . VAL A 1 188 ? 16.817 13.297 15.051 1.00 10.18 182 VAL A N 1
ATOM 1472 C CA . VAL A 1 188 ? 17.941 13.774 15.925 1.00 10.44 182 VAL A CA 1
ATOM 1473 C C . VAL A 1 188 ? 19.284 13.821 15.122 1.00 11.21 182 VAL A C 1
ATOM 1474 O O . VAL A 1 188 ? 20.081 14.770 15.263 1.00 11.03 182 VAL A O 1
ATOM 1478 N N . GLY A 1 189 ? 19.538 12.769 14.340 1.00 11.68 183 GLY A N 1
ATOM 1479 C CA . GLY A 1 189 ? 20.711 12.709 13.496 1.00 13.68 183 GLY A CA 1
ATOM 1480 C C . GLY A 1 189 ? 21.937 11.977 14.034 1.00 14.27 183 GLY A C 1
ATOM 1481 O O . GLY A 1 189 ? 23.030 12.021 13.421 1.00 14.87 183 GLY A O 1
ATOM 1482 N N . ALA A 1 190 ? 21.777 11.319 15.182 1.00 13.19 184 ALA A N 1
ATOM 1483 C CA . ALA A 1 190 ? 22.741 10.336 15.646 1.00 12.03 184 ALA A CA 1
ATOM 1484 C C . ALA A 1 190 ? 22.041 8.988 15.755 1.00 11.47 184 ALA A C 1
ATOM 1485 O O . ALA A 1 190 ? 21.100 8.857 16.489 1.00 11.80 184 ALA A O 1
ATOM 1487 N N . CYS A 1 191 ? 22.519 7.957 15.063 1.00 12.84 185 CYS A N 1
ATOM 1488 C CA . CYS A 1 191 ? 21.856 6.640 15.088 1.00 13.03 185 CYS A CA 1
ATOM 1489 C C . CYS A 1 191 ? 21.557 6.161 16.511 1.00 12.96 185 CYS A C 1
ATOM 1490 O O . CYS A 1 191 ? 20.470 5.687 16.797 1.00 12.31 185 CYS A O 1
ATOM 1493 N N . GLY A 1 192 ? 22.554 6.234 17.391 1.00 13.51 186 GLY A N 1
ATOM 1494 C CA . GLY A 1 192 ? 22.324 5.799 18.750 1.00 11.72 186 GLY A CA 1
ATOM 1495 C C . GLY A 1 192 ? 21.296 6.590 19.494 1.00 11.27 186 GLY A C 1
ATOM 1496 O O . GLY A 1 192 ? 20.626 6.058 20.341 1.00 11.03 186 GLY A O 1
ATOM 1497 N N . LEU A 1 193 ? 21.180 7.890 19.220 1.00 11.27 187 LEU A N 1
ATOM 1498 C CA . LEU A 1 193 ? 20.190 8.693 19.923 1.00 10.65 187 LEU A CA 1
ATOM 1499 C C . LEU A 1 193 ? 18.782 8.509 19.358 1.00 10.58 187 LEU A C 1
ATOM 1500 O O . LEU A 1 193 ? 17.759 8.428 20.114 1.00 10.04 187 LEU A O 1
ATOM 1505 N N . ASP A 1 194 ? 18.687 8.506 18.028 1.00 10.88 188 ASP A N 1
ATOM 1506 C CA . ASP A 1 194 ? 17.396 8.253 17.422 1.00 11.08 188 ASP A CA 1
ATOM 1507 C C . ASP A 1 194 ? 16.965 6.829 17.858 1.00 12.21 188 ASP A C 1
ATOM 1508 O O . ASP A 1 194 ? 15.749 6.575 18.048 1.00 12.39 188 ASP A O 1
ATOM 1513 N N . SER A 1 195 ? 17.927 5.894 18.046 1.00 11.81 189 SER A N 1
ATOM 1514 C CA . SER A 1 195 ? 17.530 4.519 18.529 1.00 12.57 189 SER A CA 1
ATOM 1515 C C . SER A 1 195 ? 16.977 4.550 19.918 1.00 12.51 189 SER A C 1
ATOM 1516 O O . SER A 1 195 ? 15.955 3.921 20.217 1.00 12.67 189 SER A O 1
ATOM 1519 N N . MET A 1 196 ? 17.615 5.343 20.776 1.00 14.07 190 MET A N 1
ATOM 1520 C CA . MET A 1 196 ? 17.159 5.421 22.160 1.00 14.45 190 MET A CA 1
ATOM 1521 C C . MET A 1 196 ? 15.783 6.084 22.246 1.00 13.88 190 MET A C 1
ATOM 1522 O O . MET A 1 196 ? 15.014 5.797 23.164 1.00 13.33 190 MET A O 1
ATOM 1527 N N . ARG A 1 197 ? 15.469 6.995 21.324 1.00 13.76 191 ARG A N 1
ATOM 1528 C CA . ARG A 1 197 ? 14.068 7.545 21.316 1.00 12.75 191 ARG A CA 1
ATOM 1529 C C . ARG A 1 197 ? 13.063 6.406 21.035 1.00 12.18 191 ARG A C 1
ATOM 1530 O O . ARG A 1 197 ? 11.958 6.403 21.563 1.00 12.88 191 ARG A O 1
ATOM 1538 N N . VAL A 1 198 ? 13.468 5.396 20.262 1.00 12.31 192 VAL A N 1
ATOM 1539 C CA . VAL A 1 198 ? 12.561 4.235 20.012 1.00 12.73 192 VAL A CA 1
ATOM 1540 C C . VAL A 1 198 ? 12.446 3.439 21.320 1.00 12.73 192 VAL A C 1
ATOM 1541 O O . VAL A 1 198 ? 11.332 3.099 21.763 1.00 14.30 192 VAL A O 1
ATOM 1545 N N . ALA A 1 199 ? 13.587 3.249 21.992 1.00 12.74 193 ALA A N 1
ATOM 1546 C CA . ALA A 1 199 ? 13.652 2.373 23.201 1.00 13.31 193 ALA A CA 1
ATOM 1547 C C . ALA A 1 199 ? 12.808 2.974 24.306 1.00 13.26 193 ALA A C 1
ATOM 1548 O O . ALA A 1 199 ? 12.176 2.249 25.046 1.00 14.49 193 ALA A O 1
ATOM 1550 N N A LYS A 1 200 ? 12.794 4.309 24.359 0.50 13.33 194 LYS A N 1
ATOM 1551 N N B LYS A 1 200 ? 12.771 4.313 24.376 0.50 13.28 194 LYS A N 1
ATOM 1552 C CA A LYS A 1 200 ? 12.064 5.087 25.350 0.50 12.83 194 LYS A CA 1
ATOM 1553 C CA B LYS A 1 200 ? 12.020 5.086 25.384 0.50 12.76 194 LYS A CA 1
ATOM 1554 C C A LYS A 1 200 ? 10.584 5.087 25.004 0.50 12.43 194 LYS A C 1
ATOM 1555 C C B LYS A 1 200 ? 10.585 5.319 24.913 0.50 12.56 194 LYS A C 1
ATOM 1556 O O A LYS A 1 200 ? 9.758 5.323 25.889 0.50 12.49 194 LYS A O 1
ATOM 1557 O O B LYS A 1 200 ? 9.806 5.994 25.577 0.50 12.93 194 LYS A O 1
ATOM 1568 N N . GLY A 1 201 ? 10.251 4.827 23.731 1.00 12.19 195 GLY A N 1
ATOM 1569 C CA . GLY A 1 201 ? 8.850 4.902 23.269 1.00 12.42 195 GLY A CA 1
ATOM 1570 C C . GLY A 1 201 ? 8.392 6.288 22.779 1.00 13.17 195 GLY A C 1
ATOM 1571 O O . GLY A 1 201 ? 7.196 6.488 22.542 1.00 12.87 195 GLY A O 1
ATOM 1572 N N . GLN A 1 202 ? 9.358 7.233 22.612 1.00 12.68 196 GLN A N 1
ATOM 1573 C CA . GLN A 1 202 ? 9.164 8.588 21.999 1.00 12.38 196 GLN A CA 1
ATOM 1574 C C . GLN A 1 202 ? 9.020 8.540 20.446 1.00 12.70 196 GLN A C 1
ATOM 1575 O O . GLN A 1 202 ? 8.225 9.287 19.893 1.00 13.67 196 GLN A O 1
ATOM 1581 N N . PHE A 1 203 ? 9.758 7.650 19.774 1.00 12.23 197 PHE A N 1
ATOM 1582 C CA . PHE A 1 203 ? 9.592 7.362 18.335 1.00 11.92 197 PHE A CA 1
ATOM 1583 C C . PHE A 1 203 ? 9.060 5.926 18.196 1.00 12.82 197 PHE A C 1
ATOM 1584 O O . PHE A 1 203 ? 9.385 5.074 19.027 1.00 11.65 197 PHE A O 1
ATOM 1592 N N . GLY A 1 204 ? 8.253 5.685 17.148 1.00 12.48 198 GLY A N 1
ATOM 1593 C CA . GLY A 1 204 ? 7.835 4.336 16.753 1.00 13.73 198 GLY A CA 1
ATOM 1594 C C . GLY A 1 204 ? 8.953 3.541 16.150 1.00 14.59 198 GLY A C 1
ATOM 1595 O O . GLY A 1 204 ? 9.033 2.325 16.402 1.00 17.29 198 GLY A O 1
ATOM 1596 N N . ALA A 1 205 ? 9.842 4.192 15.394 1.00 12.93 199 ALA A N 1
ATOM 1597 C CA . ALA A 1 205 ? 10.869 3.455 14.667 1.00 12.37 199 ALA A CA 1
ATOM 1598 C C . ALA A 1 205 ? 11.943 4.410 14.188 1.00 12.90 199 ALA A C 1
ATOM 1599 O O . ALA A 1 205 ? 11.695 5.618 14.073 1.00 11.73 199 ALA A O 1
ATOM 1601 N N . HIS A 1 206 ? 13.158 3.871 14.008 1.00 11.72 200 HIS A N 1
ATOM 1602 C CA . HIS A 1 206 ? 14.269 4.583 13.422 1.00 12.76 200 HIS A CA 1
ATOM 1603 C C . HIS A 1 206 ? 14.830 3.676 12.347 1.00 13.94 200 HIS A C 1
ATOM 1604 O O . HIS A 1 206 ? 15.035 2.456 12.553 1.00 13.99 200 HIS A O 1
ATOM 1611 N N . ILE A 1 207 ? 15.074 4.257 11.191 1.00 14.49 201 ILE A N 1
ATOM 1612 C CA . ILE A 1 207 ? 15.646 3.461 10.063 1.00 14.46 201 ILE A CA 1
ATOM 1613 C C . ILE A 1 207 ? 16.980 4.066 9.699 1.00 14.88 201 ILE A C 1
ATOM 1614 O O . ILE A 1 207 ? 17.086 5.322 9.653 1.00 13.63 201 ILE A O 1
ATOM 1619 N N . ASN A 1 208 ? 17.989 3.213 9.452 1.00 16.20 202 ASN A N 1
ATOM 1620 C CA . ASN A 1 208 ? 19.292 3.613 8.827 1.00 18.29 202 ASN A CA 1
ATOM 1621 C C . ASN A 1 208 ? 19.617 2.556 7.720 1.00 18.73 202 ASN A C 1
ATOM 1622 O O . ASN A 1 208 ? 19.840 1.351 8.019 1.00 18.29 202 ASN A O 1
ATOM 1627 N N . THR A 1 209 ? 19.561 3.011 6.467 1.00 17.84 203 THR A N 1
ATOM 1628 C CA . THR A 1 209 ? 19.649 2.091 5.310 1.00 20.96 203 THR A CA 1
ATOM 1629 C C . THR A 1 209 ? 21.072 1.691 4.981 1.00 20.71 203 THR A C 1
ATOM 1630 O O . THR A 1 209 ? 21.299 0.973 4.044 1.00 22.51 203 THR A O 1
ATOM 1634 N N . ASN A 1 210 ? 22.037 2.181 5.732 1.00 21.57 204 ASN A N 1
ATOM 1635 C CA . ASN A 1 210 ? 23.384 1.757 5.511 1.00 22.22 204 ASN A CA 1
ATOM 1636 C C . ASN A 1 210 ? 24.299 2.011 6.712 1.00 20.21 204 ASN A C 1
ATOM 1637 O O . ASN A 1 210 ? 25.293 2.733 6.573 1.00 19.99 204 ASN A O 1
ATOM 1642 N N . PRO A 1 211 ? 23.972 1.429 7.888 1.00 17.52 205 PRO A N 1
ATOM 1643 C CA . PRO A 1 211 ? 24.843 1.674 9.028 1.00 18.08 205 PRO A CA 1
ATOM 1644 C C . PRO A 1 211 ? 26.103 0.797 9.039 1.00 18.85 205 PRO A C 1
ATOM 1645 O O . PRO A 1 211 ? 26.084 -0.336 8.532 1.00 18.44 205 PRO A O 1
ATOM 1649 N N . LYS A 1 212 ? 27.128 1.271 9.728 1.00 17.57 206 LYS A N 1
ATOM 1650 C CA . LYS A 1 212 ? 28.307 0.463 10.025 1.00 18.33 206 LYS A CA 1
ATOM 1651 C C . LYS A 1 212 ? 28.056 -0.320 11.289 1.00 17.50 206 LYS A C 1
ATOM 1652 O O . LYS A 1 212 ? 27.133 0.017 12.039 1.00 17.17 206 LYS A O 1
ATOM 1658 N N . PRO A 1 213 ? 28.897 -1.338 11.558 1.00 16.69 207 PRO A N 1
ATOM 1659 C CA . PRO A 1 213 ? 28.743 -2.164 12.756 1.00 16.78 207 PRO A CA 1
ATOM 1660 C C . PRO A 1 213 ? 28.625 -1.301 14.060 1.00 15.44 207 PRO A C 1
ATOM 1661 O O . PRO A 1 213 ? 27.754 -1.590 14.907 1.00 17.67 207 PRO A O 1
ATOM 1665 N N . TRP A 1 214 ? 29.491 -0.290 14.171 1.00 14.02 208 TRP A N 1
ATOM 1666 C CA . TRP A 1 214 ? 29.602 0.556 15.375 1.00 14.96 208 TRP A CA 1
ATOM 1667 C C . TRP A 1 214 ? 28.384 1.499 15.552 1.00 15.16 208 TRP A C 1
ATOM 1668 O O . TRP A 1 214 ? 28.075 1.847 16.675 1.00 14.69 208 TRP A O 1
ATOM 1679 N N . ASP A 1 215 ? 27.701 1.890 14.458 1.00 15.48 209 ASP A N 1
ATOM 1680 C CA . ASP A 1 215 ? 26.492 2.768 14.587 1.00 14.72 209 ASP A CA 1
ATOM 1681 C C . ASP A 1 215 ? 25.310 2.054 15.267 1.00 14.31 209 ASP A C 1
ATOM 1682 O O . ASP A 1 215 ? 24.413 2.709 15.814 1.00 13.91 209 ASP A O 1
ATOM 1687 N N . ILE A 1 216 ? 25.288 0.720 15.198 1.00 13.20 210 ILE A N 1
ATOM 1688 C CA . ILE A 1 216 ? 24.181 -0.088 15.736 1.00 13.07 210 ILE A CA 1
ATOM 1689 C C . ILE A 1 216 ? 24.533 -1.082 16.851 1.00 14.63 210 ILE A C 1
ATOM 1690 O O . ILE A 1 216 ? 23.667 -1.829 17.309 1.00 15.39 210 ILE A O 1
ATOM 1695 N N . ALA A 1 217 ? 25.800 -1.100 17.275 1.00 14.06 211 ALA A N 1
ATOM 1696 C CA . ALA A 1 217 ? 26.319 -2.242 18.050 1.00 13.96 211 ALA A CA 1
ATOM 1697 C C . ALA A 1 217 ? 25.635 -2.380 19.414 1.00 13.94 211 ALA A C 1
ATOM 1698 O O . ALA A 1 217 ? 25.319 -3.486 19.827 1.00 15.19 211 ALA A O 1
ATOM 1700 N N . ALA A 1 218 ? 25.374 -1.269 20.098 1.00 12.78 212 ALA A N 1
ATOM 1701 C CA . ALA A 1 218 ? 24.761 -1.323 21.434 1.00 12.24 212 ALA A CA 1
ATOM 1702 C C . ALA A 1 218 ? 23.277 -1.676 21.403 1.00 12.24 212 ALA A C 1
ATOM 1703 O O . ALA A 1 218 ? 22.733 -2.234 22.375 1.00 12.44 212 ALA A O 1
ATOM 1705 N N . GLN A 1 219 ? 22.622 -1.298 20.304 1.00 11.24 213 GLN A N 1
ATOM 1706 C CA . GLN A 1 219 ? 21.197 -1.382 20.189 1.00 12.30 213 GLN A CA 1
ATOM 1707 C C . GLN A 1 219 ? 20.643 -2.825 20.258 1.00 13.36 213 GLN A C 1
ATOM 1708 O O . GLN A 1 219 ? 19.489 -3.027 20.723 1.00 12.58 213 GLN A O 1
ATOM 1714 N N . PHE A 1 220 ? 21.431 -3.821 19.802 1.00 13.31 214 PHE A N 1
ATOM 1715 C CA . PHE A 1 220 ? 20.985 -5.234 19.904 1.00 13.50 214 PHE A CA 1
ATOM 1716 C C . PHE A 1 220 ? 20.511 -5.571 21.280 1.00 14.28 214 PHE A C 1
ATOM 1717 O O . PHE A 1 220 ? 19.438 -6.130 21.443 1.00 16.82 214 PHE A O 1
ATOM 1725 N N . LEU A 1 221 ? 21.321 -5.284 22.299 1.00 13.87 215 LEU A N 1
ATOM 1726 C CA . LEU A 1 221 ? 20.916 -5.732 23.643 1.00 13.07 215 LEU A CA 1
ATOM 1727 C C . LEU A 1 221 ? 19.759 -4.897 24.180 1.00 12.68 215 LEU A C 1
ATOM 1728 O O . LEU A 1 221 ? 18.855 -5.430 24.883 1.00 11.72 215 LEU A O 1
ATOM 1733 N N . PHE A 1 222 ? 19.735 -3.584 23.827 1.00 12.76 216 PHE A N 1
ATOM 1734 C CA . PHE A 1 222 ? 18.575 -2.767 24.181 1.00 12.04 216 PHE A CA 1
ATOM 1735 C C . PHE A 1 222 ? 17.298 -3.362 23.601 1.00 13.24 216 PHE A C 1
ATOM 1736 O O . PHE A 1 222 ? 16.276 -3.388 24.280 1.00 13.36 216 PHE A O 1
ATOM 1744 N N . ALA A 1 223 ? 17.348 -3.796 22.334 1.00 13.76 217 ALA A N 1
ATOM 1745 C CA . ALA A 1 223 ? 16.150 -4.273 21.629 1.00 14.97 217 ALA A CA 1
ATOM 1746 C C . ALA A 1 223 ? 15.683 -5.596 22.278 1.00 15.54 217 ALA A C 1
ATOM 1747 O O . ALA A 1 223 ? 14.505 -5.766 22.574 1.00 15.65 217 ALA A O 1
ATOM 1749 N N . GLU A 1 224 ? 16.638 -6.476 22.588 1.00 16.73 218 GLU A N 1
ATOM 1750 C CA . GLU A 1 224 ? 16.274 -7.716 23.290 1.00 18.86 218 GLU A CA 1
ATOM 1751 C C . GLU A 1 224 ? 15.637 -7.444 24.675 1.00 19.57 218 GLU A C 1
ATOM 1752 O O . GLU A 1 224 ? 14.562 -7.956 24.982 1.00 19.02 218 GLU A O 1
ATOM 1758 N N . LEU A 1 225 ? 16.262 -6.584 25.492 1.00 20.29 219 LEU A N 1
ATOM 1759 C CA . LEU A 1 225 ? 15.810 -6.462 26.884 1.00 19.60 219 LEU A CA 1
ATOM 1760 C C . LEU A 1 225 ? 14.511 -5.656 26.982 1.00 20.29 219 LEU A C 1
ATOM 1761 O O . LEU A 1 225 ? 13.747 -5.817 27.930 1.00 19.08 219 LEU A O 1
ATOM 1766 N N . LEU A 1 226 ? 14.267 -4.777 26.013 1.00 17.47 220 LEU A N 1
ATOM 1767 C CA . LEU A 1 226 ? 13.068 -3.938 26.038 1.00 17.02 220 LEU A CA 1
ATOM 1768 C C . LEU A 1 226 ? 12.009 -4.381 25.002 1.00 17.68 220 LEU A C 1
ATOM 1769 O O . LEU A 1 226 ? 11.081 -3.631 24.725 1.00 16.48 220 LEU A O 1
ATOM 1774 N N . ASN A 1 227 ? 12.165 -5.586 24.416 1.00 17.77 221 ASN A N 1
ATOM 1775 C CA . ASN A 1 227 ? 11.136 -6.133 23.512 1.00 18.45 221 ASN A CA 1
ATOM 1776 C C . ASN A 1 227 ? 10.894 -5.269 22.257 1.00 18.17 221 ASN A C 1
ATOM 1777 O O . ASN A 1 227 ? 9.728 -5.064 21.825 1.00 18.81 221 ASN A O 1
ATOM 1782 N N . LEU A 1 228 ? 11.985 -4.757 21.681 1.00 17.78 222 LEU A N 1
ATOM 1783 C CA . LEU A 1 228 ? 11.905 -3.971 20.423 1.00 18.43 222 LEU A CA 1
ATOM 1784 C C . LEU A 1 228 ? 12.229 -4.879 19.287 1.00 20.27 222 LEU A C 1
ATOM 1785 O O . LEU A 1 228 ? 12.932 -5.850 19.521 1.00 22.33 222 LEU A O 1
ATOM 1790 N N . LYS A 1 229 ? 11.770 -4.569 18.065 1.00 18.58 223 LYS A N 1
ATOM 1791 C CA . LYS A 1 229 ? 12.215 -5.279 16.874 1.00 20.35 223 LYS A CA 1
ATOM 1792 C C . LYS A 1 229 ? 13.415 -4.571 16.301 1.00 20.91 223 LYS A C 1
ATOM 1793 O O . LYS A 1 229 ? 13.358 -3.337 16.087 1.00 22.43 223 LYS A O 1
ATOM 1799 N N . MET A 1 230 ? 14.509 -5.306 16.101 1.00 17.96 224 MET A N 1
ATOM 1800 C CA . MET A 1 230 ? 15.665 -4.752 15.427 1.00 16.87 224 MET A CA 1
ATOM 1801 C C . MET A 1 230 ? 16.087 -5.758 14.390 1.00 18.33 224 MET A C 1
ATOM 1802 O O . MET A 1 230 ? 16.472 -6.888 14.743 1.00 17.18 224 MET A O 1
ATOM 1807 N N . THR A 1 231 ? 15.941 -5.375 13.116 1.00 17.24 225 THR A N 1
ATOM 1808 C CA . THR A 1 231 ? 16.087 -6.318 11.993 1.00 16.50 225 THR A CA 1
ATOM 1809 C C . THR A 1 231 ? 16.716 -5.627 10.768 1.00 17.20 225 THR A C 1
ATOM 1810 O O . THR A 1 231 ? 16.885 -4.387 10.700 1.00 15.01 225 THR A O 1
ATOM 1814 N N . THR A 1 232 ? 17.073 -6.427 9.784 1.00 17.03 226 THR A N 1
ATOM 1815 C CA . THR A 1 232 ? 17.436 -5.879 8.494 1.00 17.69 226 THR A CA 1
ATOM 1816 C C . THR A 1 232 ? 16.094 -5.400 7.862 1.00 17.58 226 THR A C 1
ATOM 1817 O O . THR A 1 232 ? 14.995 -5.672 8.374 1.00 16.69 226 THR A O 1
ATOM 1821 N N . LEU A 1 233 ? 16.170 -4.677 6.761 1.00 17.84 227 LEU A N 1
ATOM 1822 C CA . LEU A 1 233 ? 14.960 -4.106 6.207 1.00 18.68 227 LEU A CA 1
ATOM 1823 C C . LEU A 1 233 ? 14.178 -5.205 5.439 1.00 23.39 227 LEU A C 1
ATOM 1824 O O . LEU A 1 233 ? 13.057 -4.978 4.941 1.00 24.02 227 LEU A O 1
ATOM 1829 N N . ASP A 1 234 ? 14.785 -6.397 5.389 1.00 27.11 228 ASP A N 1
ATOM 1830 C CA . ASP A 1 234 ? 14.141 -7.655 4.942 1.00 28.72 228 ASP A CA 1
ATOM 1831 C C . ASP A 1 234 ? 13.514 -8.436 6.077 1.00 26.33 228 ASP A C 1
ATOM 1832 O O . ASP A 1 234 ? 13.096 -9.568 5.891 1.00 26.89 228 ASP A O 1
ATOM 1837 N N . GLY A 1 235 ? 13.505 -7.853 7.266 1.00 22.35 229 GLY A N 1
ATOM 1838 C CA . GLY A 1 235 ? 13.063 -8.537 8.482 1.00 21.26 229 GLY A CA 1
ATOM 1839 C C . GLY A 1 235 ? 13.956 -9.644 9.080 1.00 21.43 229 GLY A C 1
ATOM 1840 O O . GLY A 1 235 ? 13.493 -10.374 9.943 1.00 22.41 229 GLY A O 1
ATOM 1841 N N . LYS A 1 236 ? 15.230 -9.727 8.695 1.00 21.18 230 LYS A N 1
ATOM 1842 C CA . LYS A 1 236 ? 16.095 -10.787 9.173 1.00 24.64 230 LYS A CA 1
ATOM 1843 C C . LYS A 1 236 ? 16.963 -10.327 10.352 1.00 25.31 230 LYS A C 1
ATOM 1844 O O . LYS A 1 236 ? 17.007 -9.134 10.670 1.00 22.22 230 LYS A O 1
ATOM 1850 N N . ALA A 1 237 ? 17.663 -11.266 11.000 1.00 24.95 231 ALA A N 1
ATOM 1851 C CA . ALA A 1 237 ? 18.735 -10.923 11.964 1.00 22.35 231 ALA A CA 1
ATOM 1852 C C . ALA A 1 237 ? 19.876 -10.205 11.249 1.00 22.38 231 ALA A C 1
ATOM 1853 O O . ALA A 1 237 ? 20.181 -10.492 10.089 1.00 21.70 231 ALA A O 1
ATOM 1855 N N . ILE A 1 238 ? 20.493 -9.264 11.960 1.00 20.31 232 ILE A N 1
ATOM 1856 C CA . ILE A 1 238 ? 21.638 -8.530 11.478 1.00 18.95 232 ILE A CA 1
ATOM 1857 C C . ILE A 1 238 ? 22.894 -9.127 12.030 1.00 19.19 232 ILE A C 1
ATOM 1858 O O . ILE A 1 238 ? 22.996 -9.415 13.232 1.00 18.51 232 ILE A O 1
ATOM 1863 N N . ASP A 1 239 ? 23.891 -9.258 11.169 1.00 19.77 233 ASP A N 1
ATOM 1864 C CA . ASP A 1 239 ? 25.202 -9.614 11.642 1.00 20.33 233 ASP A CA 1
ATOM 1865 C C . ASP A 1 239 ? 25.841 -8.411 12.365 1.00 17.18 233 ASP A C 1
ATOM 1866 O O . ASP A 1 239 ? 26.193 -7.408 11.740 1.00 16.99 233 ASP A O 1
ATOM 1871 N N . HIS A 1 240 ? 26.079 -8.528 13.665 1.00 19.13 234 HIS A N 1
ATOM 1872 C CA . HIS A 1 240 ? 26.746 -7.407 14.383 1.00 17.86 234 HIS A CA 1
ATOM 1873 C C . HIS A 1 240 ? 28.147 -7.138 13.866 1.00 17.91 234 HIS A C 1
ATOM 1874 O O . HIS A 1 240 ? 28.723 -6.060 14.086 1.00 17.34 234 HIS A O 1
ATOM 1881 N N . LEU A 1 241 ? 28.763 -8.126 13.237 1.00 18.73 235 LEU A N 1
ATOM 1882 C CA . LEU A 1 241 ? 30.126 -7.903 12.684 1.00 20.90 235 LEU A CA 1
ATOM 1883 C C . LEU A 1 241 ? 30.132 -7.076 11.398 1.00 21.04 235 LEU A C 1
ATOM 1884 O O . LEU A 1 241 ? 31.120 -6.464 11.038 1.00 22.30 235 LEU A O 1
ATOM 1889 N N . LYS A 1 242 ? 29.025 -7.047 10.689 1.00 22.17 236 LYS A N 1
ATOM 1890 C CA . LYS A 1 242 ? 28.982 -6.343 9.377 1.00 26.90 236 LYS A CA 1
ATOM 1891 C C . LYS A 1 242 ? 27.875 -5.303 9.305 1.00 24.75 236 LYS A C 1
ATOM 1892 O O . LYS A 1 242 ? 26.902 -5.320 10.056 1.00 28.24 236 LYS A O 1
ATOM 1898 N N . GLY A 1 243 ? 27.953 -4.377 8.401 1.00 25.87 237 GLY A N 1
ATOM 1899 C CA . GLY A 1 243 ? 26.674 -3.601 8.236 1.00 33.77 237 GLY A CA 1
ATOM 1900 C C . GLY A 1 243 ? 25.385 -4.464 8.155 1.00 29.81 237 GLY A C 1
ATOM 1901 O O . GLY A 1 243 ? 25.457 -5.676 8.062 1.00 27.37 237 GLY A O 1
ATOM 1902 N N . ALA A 1 244 ? 24.211 -3.847 8.253 1.00 24.48 238 ALA A N 1
ATOM 1903 C CA . ALA A 1 244 ? 23.153 -4.108 7.237 1.00 20.62 238 ALA A CA 1
ATOM 1904 C C . ALA A 1 244 ? 22.136 -2.979 7.308 1.00 19.35 238 ALA A C 1
ATOM 1905 O O . ALA A 1 244 ? 22.000 -2.365 8.387 1.00 16.86 238 ALA A O 1
ATOM 1907 N N . PRO A 1 245 ? 21.405 -2.707 6.191 1.00 18.11 239 PRO A N 1
ATOM 1908 C CA . PRO A 1 245 ? 20.290 -1.803 6.281 1.00 16.81 239 PRO A CA 1
ATOM 1909 C C . PRO A 1 245 ? 19.412 -2.270 7.449 1.00 16.89 239 PRO A C 1
ATOM 1910 O O . PRO A 1 245 ? 19.168 -3.477 7.583 1.00 18.98 239 PRO A O 1
ATOM 1914 N N . PHE A 1 246 ? 18.972 -1.349 8.301 1.00 14.49 240 PHE A N 1
ATOM 1915 C CA . PHE A 1 246 ? 18.364 -1.759 9.547 1.00 14.57 240 PHE A CA 1
ATOM 1916 C C . PHE A 1 246 ? 17.258 -0.876 10.000 1.00 14.74 240 PHE A C 1
ATOM 1917 O O . PHE A 1 246 ? 17.183 0.288 9.630 1.00 15.76 240 PHE A O 1
ATOM 1925 N N . ILE A 1 247 ? 16.367 -1.466 10.807 1.00 14.44 241 ILE A N 1
ATOM 1926 C CA . ILE A 1 247 ? 15.346 -0.758 11.512 1.00 13.97 241 ILE A CA 1
ATOM 1927 C C . ILE A 1 247 ? 15.416 -1.151 13.000 1.00 13.38 241 ILE A C 1
ATOM 1928 O O . ILE A 1 247 ? 15.649 -2.301 13.324 1.00 13.84 241 ILE A O 1
ATOM 1933 N N . ILE A 1 248 ? 15.321 -0.188 13.901 1.00 12.65 242 ILE A N 1
ATOM 1934 C CA . ILE A 1 248 ? 14.901 -0.496 15.295 1.00 12.27 242 ILE A CA 1
ATOM 1935 C C . ILE A 1 248 ? 13.472 0.053 15.486 1.00 13.17 242 ILE A C 1
ATOM 1936 O O . ILE A 1 248 ? 13.207 1.216 15.145 1.00 13.48 242 ILE A O 1
ATOM 1941 N N . SER A 1 249 ? 12.543 -0.778 15.986 1.00 13.54 243 SER A N 1
ATOM 1942 C CA . SER A 1 249 ? 11.130 -0.391 16.008 1.00 14.03 243 SER A CA 1
ATOM 1943 C C . SER A 1 249 ? 10.379 -0.913 17.183 1.00 15.59 243 SER A C 1
ATOM 1944 O O . SER A 1 249 ? 10.654 -2.006 17.717 1.00 17.33 243 SER A O 1
ATOM 1947 N N . ASN A 1 250 ? 9.425 -0.128 17.636 1.00 16.00 244 ASN A N 1
ATOM 1948 C CA . ASN A 1 250 ? 8.359 -0.650 18.482 1.00 16.00 244 ASN A CA 1
ATOM 1949 C C . ASN A 1 250 ? 7.733 -1.938 17.838 1.00 16.98 244 ASN A C 1
ATOM 1950 O O . ASN A 1 250 ? 7.607 -1.994 16.614 1.00 16.03 244 ASN A O 1
ATOM 1955 N N . LYS A 1 251 ? 7.272 -2.922 18.658 1.00 17.29 245 LYS A N 1
ATOM 1956 C CA . LYS A 1 251 ? 6.707 -4.166 18.102 1.00 17.30 245 LYS A CA 1
ATOM 1957 C C . LYS A 1 251 ? 5.440 -3.871 17.246 1.00 18.77 245 LYS A C 1
ATOM 1958 O O . LYS A 1 251 ? 5.224 -4.515 16.254 1.00 17.90 245 LYS A O 1
ATOM 1964 N N . ALA A 1 252 ? 4.641 -2.855 17.603 1.00 18.06 246 ALA A N 1
ATOM 1965 C CA . ALA A 1 252 ? 3.368 -2.680 16.941 1.00 17.16 246 ALA A CA 1
ATOM 1966 C C . ALA A 1 252 ? 3.426 -1.964 15.578 1.00 17.97 246 ALA A C 1
ATOM 1967 O O . ALA A 1 252 ? 2.415 -1.886 14.876 1.00 17.55 246 ALA A O 1
ATOM 1969 N N . CYS A 1 253 ? 4.583 -1.458 15.170 1.00 19.66 247 CYS A N 1
ATOM 1970 C CA . CYS A 1 253 ? 4.662 -0.740 13.863 1.00 19.58 247 CYS A CA 1
ATOM 1971 C C . CYS A 1 253 ? 5.793 -1.269 12.958 1.00 19.12 247 CYS A C 1
ATOM 1972 O O . CYS A 1 253 ? 5.974 -0.833 11.800 1.00 18.62 247 CYS A O 1
ATOM 1975 N N . HIS A 1 254 ? 6.507 -2.269 13.446 1.00 16.67 248 HIS A N 1
ATOM 1976 C CA . HIS A 1 254 ? 7.652 -2.829 12.704 1.00 17.11 248 HIS A CA 1
ATOM 1977 C C . HIS A 1 254 ? 7.234 -3.338 11.301 1.00 18.44 248 HIS A C 1
ATOM 1978 O O . HIS A 1 254 ? 7.797 -2.939 10.248 1.00 16.56 248 HIS A O 1
ATOM 1985 N N . GLU A 1 255 ? 6.205 -4.171 11.288 1.00 19.11 249 GLU A N 1
ATOM 1986 C CA . GLU A 1 255 ? 5.810 -4.801 10.020 1.00 23.46 249 GLU A CA 1
ATOM 1987 C C . GLU A 1 255 ? 5.289 -3.733 9.046 1.00 19.60 249 GLU A C 1
ATOM 1988 O O . GLU A 1 255 ? 5.610 -3.762 7.864 1.00 16.36 249 GLU A O 1
ATOM 1994 N N . THR A 1 256 ? 4.518 -2.779 9.559 1.00 17.33 250 THR A N 1
ATOM 1995 C CA . THR A 1 256 ? 3.925 -1.788 8.686 1.00 18.66 250 THR A CA 1
ATOM 1996 C C . THR A 1 256 ? 5.073 -0.984 8.051 1.00 17.59 250 THR A C 1
ATOM 1997 O O . THR A 1 256 ? 5.020 -0.697 6.856 1.00 16.21 250 THR A O 1
ATOM 2001 N N . VAL A 1 257 ? 6.119 -0.645 8.830 1.00 16.02 251 VAL A N 1
ATOM 2002 C CA . VAL A 1 257 ? 7.222 0.166 8.304 1.00 15.17 251 VAL A CA 1
ATOM 2003 C C . VAL A 1 257 ? 7.988 -0.602 7.258 1.00 16.30 251 VAL A C 1
ATOM 2004 O O . VAL A 1 257 ? 8.406 -0.044 6.255 1.00 16.35 251 VAL A O 1
ATOM 2008 N N . LEU A 1 258 ? 8.226 -1.901 7.519 1.00 17.18 252 LEU A N 1
ATOM 2009 C CA . LEU A 1 258 ? 9.002 -2.714 6.571 1.00 16.93 252 LEU A CA 1
ATOM 2010 C C . LEU A 1 258 ? 8.242 -2.898 5.267 1.00 17.86 252 LEU A C 1
ATOM 2011 O O . LEU A 1 258 ? 8.843 -2.945 4.158 1.00 18.08 252 LEU A O 1
ATOM 2016 N N . LYS A 1 259 ? 6.933 -3.048 5.380 1.00 18.01 253 LYS A N 1
ATOM 2017 C CA . LYS A 1 259 ? 6.154 -3.241 4.166 1.00 20.49 253 LYS A CA 1
ATOM 2018 C C . LYS A 1 259 ? 6.135 -1.936 3.321 1.00 18.19 253 LYS A C 1
ATOM 2019 O O . LYS A 1 259 ? 6.323 -1.987 2.109 1.00 18.88 253 LYS A O 1
ATOM 2025 N N . ILE A 1 260 ? 5.982 -0.774 3.956 1.00 17.65 254 ILE A N 1
ATOM 2026 C CA . ILE A 1 260 ? 6.185 0.526 3.234 1.00 18.08 254 ILE A CA 1
ATOM 2027 C C . ILE A 1 260 ? 7.567 0.639 2.552 1.00 16.46 254 ILE A C 1
ATOM 2028 O O . ILE A 1 260 ? 7.693 1.092 1.415 1.00 16.69 254 ILE A O 1
ATOM 2033 N N . LEU A 1 261 ? 8.636 0.293 3.264 1.00 17.84 255 LEU A N 1
ATOM 2034 C CA . LEU A 1 261 ? 9.969 0.423 2.692 1.00 16.60 255 LEU A CA 1
ATOM 2035 C C . LEU A 1 261 ? 10.138 -0.467 1.451 1.00 17.24 255 LEU A C 1
ATOM 2036 O O . LEU A 1 261 ? 10.927 -0.148 0.559 1.00 19.94 255 LEU A O 1
ATOM 2041 N N . ASN A 1 262 ? 9.514 -1.633 1.460 1.00 17.84 256 ASN A N 1
ATOM 2042 C CA . ASN A 1 262 ? 9.783 -2.625 0.453 1.00 21.28 256 ASN A CA 1
ATOM 2043 C C . ASN A 1 262 ? 8.749 -2.554 -0.729 1.00 23.35 256 ASN A C 1
ATOM 2044 O O . ASN A 1 262 ? 8.954 -3.197 -1.768 1.00 23.87 256 ASN A O 1
ATOM 2049 N N . ALA A 1 263 ? 7.667 -1.780 -0.553 1.00 22.72 257 ALA A N 1
ATOM 2050 C CA . ALA A 1 263 ? 6.609 -1.599 -1.571 1.00 21.39 257 ALA A CA 1
ATOM 2051 C C . ALA A 1 263 ? 7.168 -1.007 -2.818 1.00 21.25 257 ALA A C 1
ATOM 2052 O O . ALA A 1 263 ? 8.204 -0.326 -2.776 1.00 19.10 257 ALA A O 1
ATOM 2054 N N . ASN A 1 264 ? 6.465 -1.222 -3.938 1.00 23.68 258 ASN A N 1
ATOM 2055 C CA . ASN A 1 264 ? 6.746 -0.522 -5.198 1.00 23.28 258 ASN A CA 1
ATOM 2056 C C . ASN A 1 264 ? 8.196 -0.646 -5.715 1.00 23.40 258 ASN A C 1
ATOM 2057 O O . ASN A 1 264 ? 8.705 0.268 -6.302 1.00 23.35 258 ASN A O 1
ATOM 2062 N N . GLY A 1 265 ? 8.870 -1.770 -5.486 1.00 22.83 259 GLY A N 1
ATOM 2063 C CA . GLY A 1 265 ? 10.258 -1.845 -5.930 1.00 24.99 259 GLY A CA 1
ATOM 2064 C C . GLY A 1 265 ? 11.265 -1.468 -4.840 1.00 25.30 259 GLY A C 1
ATOM 2065 O O . GLY A 1 265 ? 12.466 -1.524 -5.082 1.00 26.58 259 GLY A O 1
ATOM 2066 N N . GLY A 1 266 ? 10.777 -1.085 -3.649 1.00 24.87 260 GLY A N 1
ATOM 2067 C CA . GLY A 1 266 ? 11.663 -0.705 -2.518 1.00 21.05 260 GLY A CA 1
ATOM 2068 C C . GLY A 1 266 ? 12.122 0.747 -2.377 1.00 21.43 260 GLY A C 1
ATOM 2069 O O . GLY A 1 266 ? 11.527 1.651 -2.954 1.00 23.56 260 GLY A O 1
ATOM 2070 N N . TYR A 1 267 ? 13.176 1.007 -1.590 1.00 19.74 261 TYR A N 1
ATOM 2071 C CA . TYR A 1 267 ? 13.304 2.354 -1.037 1.00 20.14 261 TYR A CA 1
ATOM 2072 C C . TYR A 1 267 ? 14.475 3.099 -1.639 1.00 21.10 261 TYR A C 1
ATOM 2073 O O . TYR A 1 267 ? 14.722 4.240 -1.297 1.00 19.96 261 TYR A O 1
ATOM 2082 N N . GLN A 1 268 ? 15.214 2.432 -2.521 1.00 20.18 262 GLN A N 1
ATOM 2083 C CA . GLN A 1 268 ? 16.381 3.044 -3.165 1.00 22.41 262 GLN A CA 1
ATOM 2084 C C . GLN A 1 268 ? 15.919 4.109 -4.168 1.00 23.19 262 GLN A C 1
ATOM 2085 O O . GLN A 1 268 ? 14.788 4.064 -4.718 1.00 24.69 262 GLN A O 1
ATOM 2091 N N . LYS A 1 269 ? 16.779 5.068 -4.438 1.00 25.31 263 LYS A N 1
ATOM 2092 C CA . LYS A 1 269 ? 16.433 6.158 -5.388 1.00 26.72 263 LYS A CA 1
ATOM 2093 C C . LYS A 1 269 ? 16.196 5.582 -6.822 1.00 28.45 263 LYS A C 1
ATOM 2094 O O . LYS A 1 269 ? 15.243 5.948 -7.550 1.00 26.80 263 LYS A O 1
ATOM 2100 N N . TYR A 1 270 ? 17.027 4.606 -7.183 1.00 25.32 264 TYR A N 1
ATOM 2101 C CA . TYR A 1 270 ? 16.829 3.843 -8.397 1.00 26.16 264 TYR A CA 1
ATOM 2102 C C . TYR A 1 270 ? 16.207 2.489 -8.046 1.00 26.33 264 TYR A C 1
ATOM 2103 O O . TYR A 1 270 ? 16.822 1.645 -7.389 1.00 25.14 264 TYR A O 1
ATOM 2112 N N . ARG A 1 271 ? 14.998 2.291 -8.532 1.00 29.10 265 ARG A N 1
ATOM 2113 C CA . ARG A 1 271 ? 14.209 1.133 -8.163 1.00 33.94 265 ARG A CA 1
ATOM 2114 C C . ARG A 1 271 ? 13.667 0.577 -9.471 1.00 31.80 265 ARG A C 1
ATOM 2115 O O . ARG A 1 271 ? 13.439 -0.623 -9.538 1.00 35.61 265 ARG A O 1
ATOM 2123 N N . LYS B 1 10 ? 15.372 49.973 36.051 1.00 33.79 4 LYS B N 1
ATOM 2124 C CA . LYS B 1 10 ? 14.464 50.464 34.963 1.00 29.62 4 LYS B CA 1
ATOM 2125 C C . LYS B 1 10 ? 13.453 49.379 34.706 1.00 28.65 4 LYS B C 1
ATOM 2126 O O . LYS B 1 10 ? 13.553 48.245 35.196 1.00 23.74 4 LYS B O 1
ATOM 2132 N N . THR B 1 11 ? 12.456 49.739 33.921 1.00 29.20 5 THR B N 1
ATOM 2133 C CA . THR B 1 11 ? 11.255 48.943 33.930 1.00 27.87 5 THR B CA 1
ATOM 2134 C C . THR B 1 11 ? 11.318 47.539 33.291 1.00 25.73 5 THR B C 1
ATOM 2135 O O . THR B 1 11 ? 10.786 46.576 33.889 1.00 24.20 5 THR B O 1
ATOM 2139 N N . LEU B 1 12 ? 12.025 47.400 32.162 1.00 22.00 6 LEU B N 1
ATOM 2140 C CA . LEU B 1 12 ? 12.168 46.089 31.558 1.00 24.98 6 LEU B CA 1
ATOM 2141 C C . LEU B 1 12 ? 12.787 45.054 32.514 1.00 24.96 6 LEU B C 1
ATOM 2142 O O . LEU B 1 12 ? 12.316 43.914 32.555 1.00 26.65 6 LEU B O 1
ATOM 2147 N N . GLN B 1 13 ? 13.814 45.428 33.283 1.00 23.34 7 GLN B N 1
ATOM 2148 C CA . GLN B 1 13 ? 14.399 44.464 34.212 1.00 27.65 7 GLN B CA 1
ATOM 2149 C C . GLN B 1 13 ? 13.468 44.148 35.324 1.00 25.32 7 GLN B C 1
ATOM 2150 O O . GLN B 1 13 ? 13.598 43.056 35.935 1.00 23.55 7 GLN B O 1
ATOM 2156 N N . GLN B 1 14 ? 12.586 45.105 35.646 1.00 20.52 8 GLN B N 1
ATOM 2157 C CA . GLN B 1 14 ? 11.680 44.851 36.752 1.00 20.52 8 GLN B CA 1
ATOM 2158 C C . GLN B 1 14 ? 10.654 43.822 36.250 1.00 20.58 8 GLN B C 1
ATOM 2159 O O . GLN B 1 14 ? 10.368 42.835 36.932 1.00 20.60 8 GLN B O 1
ATOM 2165 N N . ILE B 1 15 ? 10.123 44.038 35.050 1.00 20.00 9 ILE B N 1
ATOM 2166 C CA . ILE B 1 15 ? 9.100 43.113 34.532 1.00 20.38 9 ILE B CA 1
ATOM 2167 C C . ILE B 1 15 ? 9.793 41.736 34.303 1.00 23.47 9 ILE B C 1
ATOM 2168 O O . ILE B 1 15 ? 9.263 40.663 34.680 1.00 20.22 9 ILE B O 1
ATOM 2173 N N . ASP B 1 16 ? 11.013 41.792 33.740 1.00 21.70 10 ASP B N 1
ATOM 2174 C CA . ASP B 1 16 ? 11.776 40.592 33.516 1.00 22.98 10 ASP B CA 1
ATOM 2175 C C . ASP B 1 16 ? 11.943 39.794 34.783 1.00 25.69 10 ASP B C 1
ATOM 2176 O O . ASP B 1 16 ? 11.706 38.593 34.749 1.00 26.64 10 ASP B O 1
ATOM 2181 N N . LYS B 1 17 ? 12.368 40.414 35.885 1.00 22.61 11 LYS B N 1
ATOM 2182 C CA . LYS B 1 17 ? 12.496 39.614 37.128 1.00 23.99 11 LYS B CA 1
ATOM 2183 C C . LYS B 1 17 ? 11.222 38.862 37.507 1.00 21.81 11 LYS B C 1
ATOM 2184 O O . LYS B 1 17 ? 11.292 37.731 38.028 1.00 21.58 11 LYS B O 1
ATOM 2190 N N . LEU B 1 18 ? 10.083 39.511 37.287 1.00 21.76 12 LEU B N 1
ATOM 2191 C CA . LEU B 1 18 ? 8.773 38.947 37.583 1.00 22.91 12 LEU B CA 1
ATOM 2192 C C . LEU B 1 18 ? 8.449 37.782 36.652 1.00 24.80 12 LEU B C 1
ATOM 2193 O O . LEU B 1 18 ? 7.866 36.783 37.082 1.00 24.51 12 LEU B O 1
ATOM 2198 N N . ILE B 1 19 ? 8.763 37.904 35.354 1.00 23.00 13 ILE B N 1
ATOM 2199 C CA . ILE B 1 19 ? 8.484 36.783 34.402 1.00 20.04 13 ILE B CA 1
ATOM 2200 C C . ILE B 1 19 ? 9.359 35.618 34.781 1.00 21.92 13 ILE B C 1
ATOM 2201 O O . ILE B 1 19 ? 8.890 34.488 34.794 1.00 25.68 13 ILE B O 1
ATOM 2206 N N . CYS B 1 20 ? 10.638 35.886 35.054 1.00 22.33 14 CYS B N 1
ATOM 2207 C CA . CYS B 1 20 ? 11.589 34.845 35.413 1.00 25.06 14 CYS B CA 1
ATOM 2208 C C . CYS B 1 20 ? 11.139 34.103 36.659 1.00 25.62 14 CYS B C 1
ATOM 2209 O O . CYS B 1 20 ? 11.290 32.884 36.745 1.00 26.31 14 CYS B O 1
ATOM 2212 N N . SER B 1 21 ? 10.596 34.812 37.638 1.00 25.48 15 SER B N 1
ATOM 2213 C CA . SER B 1 21 ? 10.150 34.063 38.794 1.00 32.43 15 SER B CA 1
ATOM 2214 C C . SER B 1 21 ? 8.760 33.355 38.596 1.00 30.25 15 SER B C 1
ATOM 2215 O O . SER B 1 21 ? 8.527 32.291 39.168 1.00 34.98 15 SER B O 1
ATOM 2218 N N . TRP B 1 22 ? 7.888 33.888 37.744 1.00 28.82 16 TRP B N 1
ATOM 2219 C CA . TRP B 1 22 ? 6.699 33.143 37.330 1.00 28.36 16 TRP B CA 1
ATOM 2220 C C . TRP B 1 22 ? 7.038 31.796 36.643 1.00 28.34 16 TRP B C 1
ATOM 2221 O O . TRP B 1 22 ? 6.439 30.773 36.923 1.00 27.80 16 TRP B O 1
ATOM 2232 N N . LEU B 1 23 ? 8.007 31.846 35.731 1.00 28.32 17 LEU B N 1
ATOM 2233 C CA . LEU B 1 23 ? 8.495 30.733 34.947 1.00 28.69 17 LEU B CA 1
ATOM 2234 C C . LEU B 1 23 ? 9.167 29.694 35.849 1.00 33.69 17 LEU B C 1
ATOM 2235 O O . LEU B 1 23 ? 9.046 28.498 35.644 1.00 33.22 17 LEU B O 1
ATOM 2240 N N . LYS B 1 24 ? 9.880 30.179 36.859 1.00 33.52 18 LYS B N 1
ATOM 2241 C CA . LYS B 1 24 ? 10.397 29.355 37.955 1.00 38.32 18 LYS B CA 1
ATOM 2242 C C . LYS B 1 24 ? 9.312 28.620 38.722 1.00 37.08 18 LYS B C 1
ATOM 2243 O O . LYS B 1 24 ? 9.479 27.429 39.034 1.00 37.05 18 LYS B O 1
ATOM 2249 N N . GLN B 1 25 ? 8.240 29.326 39.089 1.00 34.54 19 GLN B N 1
ATOM 2250 C CA . GLN B 1 25 ? 7.135 28.669 39.787 1.00 36.96 19 GLN B CA 1
ATOM 2251 C C . GLN B 1 25 ? 6.464 27.630 38.871 1.00 38.00 19 GLN B C 1
ATOM 2252 O O . GLN B 1 25 ? 5.977 26.594 39.356 1.00 30.05 19 GLN B O 1
ATOM 2258 N N . ILE B 1 26 ? 6.502 27.898 37.554 1.00 33.78 20 ILE B N 1
ATOM 2259 C CA . ILE B 1 26 ? 5.881 27.018 36.564 1.00 31.35 20 ILE B CA 1
ATOM 2260 C C . ILE B 1 26 ? 6.484 25.606 36.577 1.00 31.24 20 ILE B C 1
ATOM 2261 O O . ILE B 1 26 ? 5.716 24.641 36.420 1.00 31.78 20 ILE B O 1
ATOM 2266 N N . ASP B 1 27 ? 7.793 25.486 36.875 1.00 29.16 21 ASP B N 1
ATOM 2267 C CA . ASP B 1 27 ? 8.463 24.189 37.145 1.00 32.89 21 ASP B CA 1
ATOM 2268 C C . ASP B 1 27 ? 7.787 23.333 38.209 1.00 36.33 21 ASP B C 1
ATOM 2269 O O . ASP B 1 27 ? 7.904 22.072 38.246 1.00 33.46 21 ASP B O 1
ATOM 2274 N N . ASN B 1 28 ? 7.146 24.025 39.135 1.00 31.55 22 ASN B N 1
ATOM 2275 C CA . ASN B 1 28 ? 6.521 23.343 40.239 1.00 34.02 22 ASN B CA 1
ATOM 2276 C C . ASN B 1 28 ? 5.110 22.951 39.901 1.00 33.09 22 ASN B C 1
ATOM 2277 O O . ASN B 1 28 ? 4.618 21.977 40.420 1.00 37.92 22 ASN B O 1
ATOM 2282 N N . VAL B 1 29 ? 4.479 23.722 39.017 1.00 32.42 23 VAL B N 1
ATOM 2283 C CA . VAL B 1 29 ? 3.164 23.432 38.495 1.00 26.06 23 VAL B CA 1
ATOM 2284 C C . VAL B 1 29 ? 3.247 22.274 37.462 1.00 26.74 23 VAL B C 1
ATOM 2285 O O . VAL B 1 29 ? 2.392 21.390 37.455 1.00 23.18 23 VAL B O 1
ATOM 2289 N N . ILE B 1 30 ? 4.272 22.247 36.590 1.00 23.51 24 ILE B N 1
ATOM 2290 C CA . ILE B 1 30 ? 4.153 21.397 35.389 1.00 19.25 24 ILE B CA 1
ATOM 2291 C C . ILE B 1 30 ? 4.070 19.890 35.694 1.00 19.69 24 ILE B C 1
ATOM 2292 O O . ILE B 1 30 ? 3.250 19.234 35.076 1.00 17.92 24 ILE B O 1
ATOM 2297 N N . PRO B 1 31 ? 4.859 19.366 36.686 1.00 21.54 25 PRO B N 1
ATOM 2298 C CA . PRO B 1 31 ? 4.768 17.948 37.056 1.00 23.14 25 PRO B CA 1
ATOM 2299 C C . PRO B 1 31 ? 3.374 17.485 37.453 1.00 25.49 25 PRO B C 1
ATOM 2300 O O . PRO B 1 31 ? 2.997 16.341 37.122 1.00 24.69 25 PRO B O 1
ATOM 2304 N N . GLN B 1 32 ? 2.615 18.367 38.127 1.00 24.88 26 GLN B N 1
ATOM 2305 C CA A GLN B 1 32 ? 1.232 18.125 38.577 0.50 24.95 26 GLN B CA 1
ATOM 2306 C CA B GLN B 1 32 ? 1.240 18.021 38.549 0.50 25.11 26 GLN B CA 1
ATOM 2307 C C . GLN B 1 32 ? 0.281 18.040 37.370 1.00 25.28 26 GLN B C 1
ATOM 2308 O O . GLN B 1 32 ? -0.621 17.185 37.293 1.00 21.69 26 GLN B O 1
ATOM 2319 N N . LEU B 1 33 ? 0.470 18.973 36.418 1.00 26.01 27 LEU B N 1
ATOM 2320 C CA . LEU B 1 33 ? -0.392 18.988 35.221 1.00 22.38 27 LEU B CA 1
ATOM 2321 C C . LEU B 1 33 ? -0.179 17.732 34.375 1.00 21.00 27 LEU B C 1
ATOM 2322 O O . LEU B 1 33 ? -1.161 17.154 33.871 1.00 22.20 27 LEU B O 1
ATOM 2327 N N . ILE B 1 34 ? 1.079 17.331 34.232 1.00 18.98 28 ILE B N 1
ATOM 2328 C CA . ILE B 1 34 ? 1.457 16.091 33.527 1.00 20.17 28 ILE B CA 1
ATOM 2329 C C . ILE B 1 34 ? 0.929 14.831 34.262 1.00 21.66 28 ILE B C 1
ATOM 2330 O O . ILE B 1 34 ? 0.377 13.900 33.631 1.00 21.35 28 ILE B O 1
ATOM 2335 N N . MET B 1 35 ? 1.118 14.786 35.574 1.00 21.12 29 MET B N 1
ATOM 2336 C CA . MET B 1 35 ? 0.530 13.727 36.384 1.00 22.65 29 MET B CA 1
ATOM 2337 C C . MET B 1 35 ? -0.882 13.418 35.953 1.00 21.80 29 MET B C 1
ATOM 2338 O O . MET B 1 35 ? -1.219 12.279 35.723 1.00 22.35 29 MET B O 1
ATOM 2343 N N . GLU B 1 36 ? -1.703 14.434 35.793 1.00 23.62 30 GLU B N 1
ATOM 2344 C CA . GLU B 1 36 ? -3.081 14.220 35.346 1.00 24.53 30 GLU B CA 1
ATOM 2345 C C . GLU B 1 36 ? -3.320 14.707 33.899 1.00 24.34 30 GLU B C 1
ATOM 2346 O O . GLU B 1 36 ? -4.379 15.284 33.576 1.00 22.58 30 GLU B O 1
ATOM 2352 N N . MET B 1 37 ? -2.349 14.437 33.027 1.00 21.95 31 MET B N 1
ATOM 2353 C CA . MET B 1 37 ? -2.426 14.931 31.664 1.00 22.47 31 MET B CA 1
ATOM 2354 C C . MET B 1 37 ? -3.656 14.439 30.960 1.00 21.77 31 MET B C 1
ATOM 2355 O O . MET B 1 37 ? -4.023 13.305 31.074 1.00 22.56 31 MET B O 1
ATOM 2360 N N . THR B 1 38 ? -4.319 15.318 30.262 1.00 22.84 32 THR B N 1
ATOM 2361 C CA . THR B 1 38 ? -5.443 14.903 29.462 1.00 25.48 32 THR B CA 1
ATOM 2362 C C . THR B 1 38 ? -5.231 15.506 28.045 1.00 24.02 32 THR B C 1
ATOM 2363 O O . THR B 1 38 ? -4.773 16.667 27.933 1.00 20.35 32 THR B O 1
ATOM 2367 N N . THR B 1 39 ? -5.568 14.756 26.988 1.00 21.27 33 THR B N 1
ATOM 2368 C CA . THR B 1 39 ? -5.295 15.185 25.607 1.00 21.79 33 THR B CA 1
ATOM 2369 C C . THR B 1 39 ? -6.565 15.248 24.767 1.00 23.30 33 THR B C 1
ATOM 2370 O O . THR B 1 39 ? -7.418 14.372 24.887 1.00 25.67 33 THR B O 1
ATOM 2374 N N . GLU B 1 40 ? -6.712 16.255 23.919 1.00 21.55 34 GLU B N 1
ATOM 2375 C CA . GLU B 1 40 ? -7.875 16.372 22.970 1.00 21.78 34 GLU B CA 1
ATOM 2376 C C . GLU B 1 40 ? -7.294 16.817 21.627 1.00 22.90 34 GLU B C 1
ATOM 2377 O O . GLU B 1 40 ? -6.135 17.294 21.588 1.00 18.83 34 GLU B O 1
ATOM 2383 N N . THR B 1 41 ? -8.072 16.686 20.540 1.00 20.98 35 THR B N 1
ATOM 2384 C CA . THR B 1 41 ? -7.621 17.202 19.272 1.00 21.69 35 THR B CA 1
ATOM 2385 C C . THR B 1 41 ? -8.454 18.431 18.951 1.00 23.59 35 THR B C 1
ATOM 2386 O O . THR B 1 41 ? -9.582 18.536 19.425 1.00 23.59 35 THR B O 1
ATOM 2390 N N . LYS B 1 42 ? -7.905 19.346 18.148 1.00 24.11 36 LYS B N 1
ATOM 2391 C CA . LYS B 1 42 ? -8.617 20.560 17.717 1.00 22.45 36 LYS B CA 1
ATOM 2392 C C . LYS B 1 42 ? -9.009 20.434 16.237 1.00 23.37 36 LYS B C 1
ATOM 2393 O O . LYS B 1 42 ? -10.012 19.803 15.880 1.00 20.92 36 LYS B O 1
ATOM 2399 N N . ARG B 1 43 ? -8.163 20.941 15.358 1.00 25.03 37 ARG B N 1
ATOM 2400 C CA . ARG B 1 43 ? -8.465 20.942 13.929 1.00 24.08 37 ARG B CA 1
ATOM 2401 C C . ARG B 1 43 ? -8.621 19.545 13.274 1.00 25.18 37 ARG B C 1
ATOM 2402 O O . ARG B 1 43 ? -9.466 19.341 12.431 1.00 26.42 37 ARG B O 1
ATOM 2410 N N . HIS B 1 44 ? -7.755 18.603 13.627 1.00 25.51 38 HIS B N 1
ATOM 2411 C CA . HIS B 1 44 ? -7.751 17.236 13.072 1.00 23.93 38 HIS B CA 1
ATOM 2412 C C . HIS B 1 44 ? -6.939 16.370 14.039 1.00 21.15 38 HIS B C 1
ATOM 2413 O O . HIS B 1 44 ? -6.440 16.876 15.054 1.00 21.15 38 HIS B O 1
ATOM 2420 N N . ARG B 1 45 ? -6.749 15.098 13.707 1.00 21.00 39 ARG B N 1
ATOM 2421 C CA . ARG B 1 45 ? -6.062 14.161 14.607 1.00 20.81 39 ARG B CA 1
ATOM 2422 C C . ARG B 1 45 ? -4.608 14.536 15.012 1.00 21.53 39 ARG B C 1
ATOM 2423 O O . ARG B 1 45 ? -4.097 14.074 16.057 1.00 19.80 39 ARG B O 1
ATOM 2431 N N . PHE B 1 46 ? -3.966 15.412 14.236 1.00 19.13 40 PHE B N 1
ATOM 2432 C CA . PHE B 1 46 ? -2.548 15.733 14.470 1.00 19.27 40 PHE B CA 1
ATOM 2433 C C . PHE B 1 46 ? -2.384 17.010 15.251 1.00 18.38 40 PHE B C 1
ATOM 2434 O O . PHE B 1 46 ? -1.280 17.359 15.589 1.00 17.96 40 PHE B O 1
ATOM 2442 N N . ASP B 1 47 ? -3.509 17.675 15.548 1.00 18.99 41 ASP B N 1
ATOM 2443 C CA . ASP B 1 47 ? -3.531 19.012 16.106 1.00 18.09 41 ASP B CA 1
ATOM 2444 C C . ASP B 1 47 ? -3.957 18.882 17.554 1.00 19.17 41 ASP B C 1
ATOM 2445 O O . ASP B 1 47 ? -5.157 18.851 17.869 1.00 18.09 41 ASP B O 1
ATOM 2450 N N . LEU B 1 48 ? -2.984 18.761 18.437 1.00 17.64 42 LEU B N 1
ATOM 2451 C CA . LEU B 1 48 ? -3.307 18.378 19.801 1.00 17.71 42 LEU B CA 1
ATOM 2452 C C . LEU B 1 48 ? -3.372 19.546 20.801 1.00 17.86 42 LEU B C 1
ATOM 2453 O O . LEU B 1 48 ? -2.713 20.568 20.637 1.00 14.31 42 LEU B O 1
ATOM 2458 N N . VAL B 1 49 ? -4.118 19.358 21.879 1.00 17.70 43 VAL B N 1
ATOM 2459 C CA . VAL B 1 49 ? -4.117 20.319 23.009 1.00 18.16 43 VAL B CA 1
ATOM 2460 C C . VAL B 1 49 ? -4.305 19.529 24.288 1.00 18.76 43 VAL B C 1
ATOM 2461 O O . VAL B 1 49 ? -5.094 18.581 24.308 1.00 21.73 43 VAL B O 1
ATOM 2465 N N . THR B 1 50 ? -3.524 19.845 25.316 1.00 19.89 44 THR B N 1
ATOM 2466 C CA . THR B 1 50 ? -3.605 19.130 26.592 1.00 18.47 44 THR B CA 1
ATOM 2467 C C . THR B 1 50 ? -4.075 20.121 27.650 1.00 21.31 44 THR B C 1
ATOM 2468 O O . THR B 1 50 ? -4.170 21.365 27.403 1.00 21.54 44 THR B O 1
ATOM 2472 N N . ASN B 1 51 ? -4.323 19.615 28.839 1.00 18.58 45 ASN B N 1
ATOM 2473 C CA . ASN B 1 51 ? -4.545 20.520 29.948 1.00 19.38 45 ASN B CA 1
ATOM 2474 C C . ASN B 1 51 ? -3.242 21.282 30.305 1.00 19.76 45 ASN B C 1
ATOM 2475 O O . ASN B 1 51 ? -3.320 22.338 30.939 1.00 22.67 45 ASN B O 1
ATOM 2480 N N . VAL B 1 52 ? -2.063 20.721 30.018 1.00 17.55 46 VAL B N 1
ATOM 2481 C CA . VAL B 1 52 ? -0.805 21.468 30.234 1.00 16.33 46 VAL B CA 1
ATOM 2482 C C . VAL B 1 52 ? -0.926 22.764 29.464 1.00 17.60 46 VAL B C 1
ATOM 2483 O O . VAL B 1 52 ? -0.797 23.814 30.068 1.00 17.70 46 VAL B O 1
ATOM 2487 N N . ASP B 1 53 ? -1.287 22.702 28.174 1.00 16.74 47 ASP B N 1
ATOM 2488 C CA . ASP B 1 53 ? -1.444 23.908 27.364 1.00 18.57 47 ASP B CA 1
ATOM 2489 C C . ASP B 1 53 ? -2.421 24.895 28.006 1.00 19.26 47 ASP B C 1
ATOM 2490 O O . ASP B 1 53 ? -2.090 26.080 28.250 1.00 17.61 47 ASP B O 1
ATOM 2495 N N . LYS B 1 54 ? -3.624 24.399 28.276 1.00 21.69 48 LYS B N 1
ATOM 2496 C CA . LYS B 1 54 ? -4.700 25.252 28.772 1.00 22.82 48 LYS B CA 1
ATOM 2497 C C . LYS B 1 54 ? -4.392 25.886 30.123 1.00 22.52 48 LYS B C 1
ATOM 2498 O O . LYS B 1 54 ? -4.687 27.048 30.333 1.00 24.97 48 LYS B O 1
ATOM 2504 N N . GLN B 1 55 ? -3.805 25.132 31.031 1.00 24.66 49 GLN B N 1
ATOM 2505 C CA . GLN B 1 55 ? -3.604 25.606 32.399 1.00 24.05 49 GLN B CA 1
ATOM 2506 C C . GLN B 1 55 ? -2.410 26.572 32.480 1.00 24.17 49 GLN B C 1
ATOM 2507 O O . GLN B 1 55 ? -2.514 27.605 33.125 1.00 22.61 49 GLN B O 1
ATOM 2513 N N . ILE B 1 56 ? -1.306 26.262 31.790 1.00 21.18 50 ILE B N 1
ATOM 2514 C CA . ILE B 1 56 ? -0.206 27.213 31.671 1.00 18.54 50 ILE B CA 1
ATOM 2515 C C . ILE B 1 56 ? -0.709 28.553 31.177 1.00 18.42 50 ILE B C 1
ATOM 2516 O O . ILE B 1 56 ? -0.319 29.614 31.725 1.00 17.78 50 ILE B O 1
ATOM 2521 N N . GLN B 1 57 ? -1.624 28.513 30.217 1.00 18.29 51 GLN B N 1
ATOM 2522 C CA . GLN B 1 57 ? -2.161 29.725 29.644 1.00 20.14 51 GLN B CA 1
ATOM 2523 C C . GLN B 1 57 ? -3.026 30.517 30.645 1.00 22.92 51 GLN B C 1
ATOM 2524 O O . GLN B 1 57 ? -2.931 31.761 30.778 1.00 21.39 51 GLN B O 1
ATOM 2530 N N . GLN B 1 58 ? -3.894 29.815 31.347 1.00 25.58 52 GLN B N 1
ATOM 2531 C CA . GLN B 1 58 ? -4.861 30.526 32.203 1.00 29.91 52 GLN B CA 1
ATOM 2532 C C . GLN B 1 58 ? -4.086 31.149 33.382 1.00 28.14 52 GLN B C 1
ATOM 2533 O O . GLN B 1 58 ? -4.410 32.244 33.829 1.00 32.30 52 GLN B O 1
ATOM 2539 N N . GLN B 1 59 ? -3.030 30.479 33.831 1.00 27.82 53 GLN B N 1
ATOM 2540 C CA . GLN B 1 59 ? -2.238 30.957 34.941 1.00 30.01 53 GLN B CA 1
ATOM 2541 C C . GLN B 1 59 ? -1.424 32.159 34.566 1.00 30.87 53 GLN B C 1
ATOM 2542 O O . GLN B 1 59 ? -1.168 33.006 35.421 1.00 28.57 53 GLN B O 1
ATOM 2548 N N . PHE B 1 60 ? -1.009 32.251 33.298 1.00 28.19 54 PHE B N 1
ATOM 2549 C CA . PHE B 1 60 ? -0.286 33.433 32.924 1.00 26.17 54 PHE B CA 1
ATOM 2550 C C . PHE B 1 60 ? -1.317 34.537 32.882 1.00 28.99 54 PHE B C 1
ATOM 2551 O O . PHE B 1 60 ? -1.049 35.702 33.255 1.00 27.92 54 PHE B O 1
ATOM 2559 N N . GLN B 1 61 ? -2.493 34.171 32.404 1.00 28.32 55 GLN B N 1
ATOM 2560 C CA . GLN B 1 61 ? -3.572 35.115 32.330 1.00 33.20 55 GLN B CA 1
ATOM 2561 C C . GLN B 1 61 ? -3.926 35.681 33.723 1.00 34.77 55 GLN B C 1
ATOM 2562 O O . GLN B 1 61 ? -4.110 36.886 33.862 1.00 41.72 55 GLN B O 1
ATOM 2568 N N . GLN B 1 62 ? -3.991 34.853 34.754 1.00 37.30 56 GLN B N 1
ATOM 2569 C CA . GLN B 1 62 ? -4.249 35.378 36.092 1.00 40.16 56 GLN B CA 1
ATOM 2570 C C . GLN B 1 62 ? -3.060 36.209 36.597 1.00 42.35 56 GLN B C 1
ATOM 2571 O O . GLN B 1 62 ? -3.263 37.280 37.197 1.00 40.32 56 GLN B O 1
ATOM 2577 N N . PHE B 1 63 ? -1.831 35.763 36.311 1.00 34.57 57 PHE B N 1
ATOM 2578 C CA . PHE B 1 63 ? -0.633 36.582 36.597 1.00 30.35 57 PHE B CA 1
ATOM 2579 C C . PHE B 1 63 ? -0.744 38.023 36.055 1.00 26.65 57 PHE B C 1
ATOM 2580 O O . PHE B 1 63 ? -0.416 38.976 36.725 1.00 26.98 57 PHE B O 1
ATOM 2588 N N . LEU B 1 64 ? -1.262 38.158 34.859 1.00 24.65 58 LEU B N 1
ATOM 2589 C CA . LEU B 1 64 ? -1.388 39.420 34.185 1.00 27.76 58 LEU B CA 1
ATOM 2590 C C . LEU B 1 64 ? -2.563 40.250 34.752 1.00 34.51 58 LEU B C 1
ATOM 2591 O O . LEU B 1 64 ? -2.428 41.451 35.013 1.00 33.72 58 LEU B O 1
ATOM 2596 N N . ALA B 1 65 ? -3.722 39.607 34.892 1.00 34.95 59 ALA B N 1
ATOM 2597 C CA . ALA B 1 65 ? -4.843 40.160 35.653 1.00 38.07 59 ALA B CA 1
ATOM 2598 C C . ALA B 1 65 ? -4.344 40.793 36.970 1.00 35.94 59 ALA B C 1
ATOM 2599 O O . ALA B 1 65 ? -4.580 41.944 37.181 1.00 39.59 59 ALA B O 1
ATOM 2601 N N . THR B 1 66 ? -3.645 40.028 37.810 1.00 32.61 60 THR B N 1
ATOM 2602 C CA . THR B 1 66 ? -2.963 40.483 39.018 1.00 31.91 60 THR B CA 1
ATOM 2603 C C . THR B 1 66 ? -1.935 41.629 38.919 1.00 36.06 60 THR B C 1
ATOM 2604 O O . THR B 1 66 ? -1.969 42.551 39.713 1.00 38.68 60 THR B O 1
ATOM 2608 N N . TYR B 1 67 ? -0.982 41.575 37.995 1.00 34.99 61 TYR B N 1
ATOM 2609 C CA . TYR B 1 67 ? 0.085 42.567 38.034 1.00 31.51 61 TYR B CA 1
ATOM 2610 C C . TYR B 1 67 ? -0.058 43.625 37.009 1.00 28.32 61 TYR B C 1
ATOM 2611 O O . TYR B 1 67 ? 0.322 44.732 37.256 1.00 27.65 61 TYR B O 1
ATOM 2620 N N . PHE B 1 68 ? -0.602 43.272 35.845 1.00 29.34 62 PHE B N 1
ATOM 2621 C CA . PHE B 1 68 ? -0.673 44.169 34.708 1.00 29.66 62 PHE B CA 1
ATOM 2622 C C . PHE B 1 68 ? -2.044 44.111 34.039 1.00 32.78 62 PHE B C 1
ATOM 2623 O O . PHE B 1 68 ? -2.139 43.767 32.839 1.00 29.85 62 PHE B O 1
ATOM 2631 N N . PRO B 1 69 ? -3.122 44.472 34.785 1.00 34.44 63 PRO B N 1
ATOM 2632 C CA . PRO B 1 69 ? -4.505 44.481 34.238 1.00 34.45 63 PRO B CA 1
ATOM 2633 C C . PRO B 1 69 ? -4.679 45.165 32.894 1.00 29.34 63 PRO B C 1
ATOM 2634 O O . PRO B 1 69 ? -5.544 44.791 32.126 1.00 28.35 63 PRO B O 1
ATOM 2638 N N . GLU B 1 70 ? -3.899 46.176 32.596 1.00 30.32 64 GLU B N 1
ATOM 2639 C CA . GLU B 1 70 ? -4.135 46.858 31.344 1.00 30.92 64 GLU B CA 1
ATOM 2640 C C . GLU B 1 70 ? -3.538 46.105 30.154 1.00 30.03 64 GLU B C 1
ATOM 2641 O O . GLU B 1 70 ? -3.918 46.356 29.010 1.00 32.60 64 GLU B O 1
ATOM 2647 N N . HIS B 1 71 ? -2.640 45.152 30.432 1.00 30.74 65 HIS B N 1
ATOM 2648 C CA . HIS B 1 71 ? -1.890 44.437 29.352 1.00 30.84 65 HIS B CA 1
ATOM 2649 C C . HIS B 1 71 ? -2.807 43.426 28.701 1.00 29.39 65 HIS B C 1
ATOM 2650 O O . HIS B 1 71 ? -3.579 42.770 29.395 1.00 28.36 65 HIS B O 1
ATOM 2657 N N . GLN B 1 72 ? -2.760 43.318 27.376 1.00 27.88 66 GLN B N 1
ATOM 2658 C CA . GLN B 1 72 ? -3.606 42.327 26.723 1.00 30.64 66 GLN B CA 1
ATOM 2659 C C . GLN B 1 72 ? -2.881 41.015 26.385 1.00 25.02 66 GLN B C 1
ATOM 2660 O O . GLN B 1 72 ? -1.664 40.973 26.315 1.00 20.52 66 GLN B O 1
ATOM 2666 N N . LEU B 1 73 ? -3.640 39.946 26.177 1.00 23.71 67 LEU B N 1
ATOM 2667 C CA . LEU B 1 73 ? -3.004 38.657 25.875 1.00 22.25 67 LEU B CA 1
ATOM 2668 C C . LEU B 1 73 ? -3.521 38.012 24.599 1.00 21.50 67 LEU B C 1
ATOM 2669 O O . LEU B 1 73 ? -4.705 37.753 24.494 1.00 25.56 67 LEU B O 1
ATOM 2674 N N . LEU B 1 74 ? -2.627 37.757 23.644 1.00 19.21 68 LEU B N 1
ATOM 2675 C CA . LEU B 1 74 ? -2.951 37.007 22.443 1.00 19.75 68 LEU B CA 1
ATOM 2676 C C . LEU B 1 74 ? -2.305 35.617 22.628 1.00 20.86 68 LEU B C 1
ATOM 2677 O O . LEU B 1 74 ? -1.057 35.475 22.697 1.00 18.25 68 LEU B O 1
ATOM 2682 N N . ALA B 1 75 ? -3.163 34.610 22.819 1.00 20.50 69 ALA B N 1
ATOM 2683 C CA . ALA B 1 75 ? -2.676 33.266 23.193 1.00 18.02 69 ALA B CA 1
ATOM 2684 C C . ALA B 1 75 ? -3.379 32.163 22.444 1.00 18.20 69 ALA B C 1
ATOM 2685 O O . ALA B 1 75 ? -4.535 32.311 21.989 1.00 19.23 69 ALA B O 1
ATOM 2687 N N . GLU B 1 76 ? -2.687 31.048 22.283 1.00 18.59 70 GLU B N 1
ATOM 2688 C CA . GLU B 1 76 ? -3.157 30.029 21.372 1.00 18.39 70 GLU B CA 1
ATOM 2689 C C . GLU B 1 76 ? -4.515 29.466 21.776 1.00 19.06 70 GLU B C 1
ATOM 2690 O O . GLU B 1 76 ? -5.363 29.265 20.914 1.00 18.08 70 GLU B O 1
ATOM 2696 N N . GLU B 1 77 ? -4.704 29.178 23.060 1.00 19.43 71 GLU B N 1
ATOM 2697 C CA . GLU B 1 77 ? -5.859 28.355 23.473 1.00 22.54 71 GLU B CA 1
ATOM 2698 C C . GLU B 1 77 ? -7.107 29.179 23.867 1.00 24.16 71 GLU B C 1
ATOM 2699 O O . GLU B 1 77 ? -7.909 28.723 24.661 1.00 25.19 71 GLU B O 1
ATOM 2705 N N . LYS B 1 78 ? -7.263 30.352 23.267 1.00 26.25 72 LYS B N 1
ATOM 2706 C CA . LYS B 1 78 ? -8.181 31.416 23.687 1.00 28.26 72 LYS B CA 1
ATOM 2707 C C . LYS B 1 78 ? -8.672 31.908 22.404 1.00 29.36 72 LYS B C 1
ATOM 2708 O O . LYS B 1 78 ? -7.923 31.899 21.427 1.00 30.06 72 LYS B O 1
ATOM 2714 N N . SER B 1 79 ? -9.871 32.460 22.401 1.00 28.00 73 SER B N 1
ATOM 2715 C CA . SER B 1 79 ? -10.309 33.216 21.270 1.00 27.35 73 SER B CA 1
ATOM 2716 C C . SER B 1 79 ? -9.498 34.559 21.334 1.00 29.41 73 SER B C 1
ATOM 2717 O O . SER B 1 79 ? -9.239 35.099 22.422 1.00 27.51 73 SER B O 1
ATOM 2720 N N . ASN B 1 80 ? -9.069 35.076 20.193 1.00 27.81 74 ASN B N 1
ATOM 2721 C CA . ASN B 1 80 ? -8.412 36.371 20.182 1.00 30.45 74 ASN B CA 1
ATOM 2722 C C . ASN B 1 80 ? -9.080 37.435 19.322 1.00 31.07 74 ASN B C 1
ATOM 2723 O O . ASN B 1 80 ? -8.388 38.392 18.959 1.00 30.14 74 ASN B O 1
ATOM 2728 N N . ALA B 1 81 ? -10.379 37.260 18.980 1.00 36.65 75 ALA B N 1
ATOM 2729 C CA . ALA B 1 81 ? -11.311 38.383 18.673 1.00 44.05 75 ALA B CA 1
ATOM 2730 C C . ALA B 1 81 ? -11.006 39.302 19.857 1.00 48.89 75 ALA B C 1
ATOM 2731 O O . ALA B 1 81 ? -10.296 38.860 20.753 1.00 59.48 75 ALA B O 1
ATOM 2733 N N . MET B 1 82 ? -11.567 40.508 19.941 1.00 50.71 76 MET B N 1
ATOM 2734 C CA . MET B 1 82 ? -10.783 41.691 20.342 1.00 54.25 76 MET B CA 1
ATOM 2735 C C . MET B 1 82 ? -10.028 41.570 19.002 1.00 62.88 76 MET B C 1
ATOM 2736 O O . MET B 1 82 ? -10.651 40.995 18.068 1.00 54.88 76 MET B O 1
ATOM 2741 N N . ILE B 1 83 ? -8.757 41.974 18.810 1.00 67.36 77 ILE B N 1
ATOM 2742 C CA . ILE B 1 83 ? -7.754 42.447 19.760 1.00 64.66 77 ILE B CA 1
ATOM 2743 C C . ILE B 1 83 ? -7.096 43.779 19.264 1.00 76.51 77 ILE B C 1
ATOM 2744 O O . ILE B 1 83 ? -6.453 44.471 20.063 1.00 88.04 77 ILE B O 1
ATOM 2749 N N . THR B 1 84 ? -7.291 44.127 17.971 1.00 76.37 78 THR B N 1
ATOM 2750 C CA . THR B 1 84 ? -6.685 45.307 17.216 1.00 73.36 78 THR B CA 1
ATOM 2751 C C . THR B 1 84 ? -5.155 45.138 16.988 1.00 74.97 78 THR B C 1
ATOM 2752 O O . THR B 1 84 ? -4.556 44.382 17.747 1.00 79.97 78 THR B O 1
ATOM 2756 N N . ASN B 1 85 ? -4.466 45.781 16.021 1.00 73.00 79 ASN B N 1
ATOM 2757 C CA . ASN B 1 85 ? -4.572 47.136 15.409 1.00 73.58 79 ASN B CA 1
ATOM 2758 C C . ASN B 1 85 ? -3.571 47.929 16.240 1.00 73.52 79 ASN B C 1
ATOM 2759 O O . ASN B 1 85 ? -2.375 47.725 16.068 1.00 73.72 79 ASN B O 1
ATOM 2761 N N . GLU B 1 86 ? -4.020 48.746 17.189 1.00 64.18 80 GLU B N 1
ATOM 2762 C CA . GLU B 1 86 ? -3.071 49.523 17.979 1.00 61.14 80 GLU B CA 1
ATOM 2763 C C . GLU B 1 86 ? -3.267 49.399 19.516 1.00 57.03 80 GLU B C 1
ATOM 2764 O O . GLU B 1 86 ? -3.934 50.231 20.119 1.00 57.96 80 GLU B O 1
ATOM 2766 N N . ILE B 1 87 ? -2.696 48.345 20.120 1.00 46.79 81 ILE B N 1
ATOM 2767 C CA . ILE B 1 87 ? -2.672 48.098 21.596 1.00 42.37 81 ILE B CA 1
ATOM 2768 C C . ILE B 1 87 ? -1.323 48.443 22.208 1.00 38.65 81 ILE B C 1
ATOM 2769 O O . ILE B 1 87 ? -0.277 48.078 21.647 1.00 37.92 81 ILE B O 1
ATOM 2774 N N . ASN B 1 88 ? -1.324 49.055 23.391 1.00 35.57 82 ASN B N 1
ATOM 2775 C CA . ASN B 1 88 ? -0.064 49.531 24.002 1.00 32.86 82 ASN B CA 1
ATOM 2776 C C . ASN B 1 88 ? 0.808 48.501 24.639 1.00 29.71 82 ASN B C 1
ATOM 2777 O O . ASN B 1 88 ? 2.004 48.467 24.369 1.00 28.64 82 ASN B O 1
ATOM 2782 N N . HIS B 1 89 ? 0.202 47.674 25.481 1.00 26.33 83 HIS B N 1
ATOM 2783 C CA . HIS B 1 89 ? 0.883 46.613 26.175 1.00 26.07 83 HIS B CA 1
ATOM 2784 C C . HIS B 1 89 ? 0.259 45.287 25.738 1.00 26.16 83 HIS B C 1
ATOM 2785 O O . HIS B 1 89 ? -0.943 45.022 26.000 1.00 21.80 83 HIS B O 1
ATOM 2792 N N . LEU B 1 90 ? 1.046 44.488 24.998 1.00 23.74 84 LEU B N 1
ATOM 2793 C CA . LEU B 1 90 ? 0.535 43.218 24.456 1.00 24.88 84 LEU B CA 1
ATOM 2794 C C . LEU B 1 90 ? 1.474 42.115 24.787 1.00 24.31 84 LEU B C 1
ATOM 2795 O O . LEU B 1 90 ? 2.684 42.267 24.571 1.00 22.56 84 LEU B O 1
ATOM 2800 N N . TRP B 1 91 ? 0.922 41.016 25.294 1.00 22.94 85 TRP B N 1
ATOM 2801 C CA . TRP B 1 91 ? 1.689 39.772 25.429 1.00 21.66 85 TRP B CA 1
ATOM 2802 C C . TRP B 1 91 ? 1.157 38.751 24.449 1.00 22.04 85 TRP B C 1
ATOM 2803 O O . TRP B 1 91 ? -0.060 38.660 24.264 1.00 20.78 85 TRP B O 1
ATOM 2814 N N . ILE B 1 92 ? 2.086 38.060 23.768 1.00 18.96 86 ILE B N 1
ATOM 2815 C CA . ILE B 1 92 ? 1.723 36.918 22.944 1.00 17.73 86 ILE B CA 1
ATOM 2816 C C . ILE B 1 92 ? 2.280 35.660 23.572 1.00 17.44 86 ILE B C 1
ATOM 2817 O O . ILE B 1 92 ? 3.455 35.611 23.977 1.00 16.40 86 ILE B O 1
ATOM 2822 N N . MET B 1 93 ? 1.450 34.622 23.662 1.00 15.95 87 MET B N 1
ATOM 2823 C CA . MET B 1 93 ? 1.840 33.463 24.438 1.00 15.64 87 MET B CA 1
ATOM 2824 C C . MET B 1 93 ? 1.490 32.190 23.707 1.00 15.47 87 MET B C 1
ATOM 2825 O O . MET B 1 93 ? 0.344 32.047 23.231 1.00 14.80 87 MET B O 1
ATOM 2830 N N . ASP B 1 94 ? 2.498 31.310 23.600 1.00 15.32 88 ASP B N 1
ATOM 2831 C CA . ASP B 1 94 ? 2.295 29.909 23.204 1.00 14.69 88 ASP B CA 1
ATOM 2832 C C . ASP B 1 94 ? 2.542 29.097 24.492 1.00 14.64 88 ASP B C 1
ATOM 2833 O O . ASP B 1 94 ? 3.698 28.945 24.978 1.00 15.30 88 ASP B O 1
ATOM 2838 N N . PRO B 1 95 ? 1.448 28.605 25.109 1.00 14.79 89 PRO B N 1
ATOM 2839 C CA . PRO B 1 95 ? 1.663 28.037 26.446 1.00 13.18 89 PRO B CA 1
ATOM 2840 C C . PRO B 1 95 ? 2.494 26.753 26.400 1.00 12.00 89 PRO B C 1
ATOM 2841 O O . PRO B 1 95 ? 3.295 26.478 27.290 1.00 11.71 89 PRO B O 1
ATOM 2845 N N . ILE B 1 96 ? 2.232 25.936 25.392 1.00 12.35 90 ILE B N 1
ATOM 2846 C CA . ILE B 1 96 ? 3.114 24.820 25.021 1.00 12.17 90 ILE B CA 1
ATOM 2847 C C . ILE B 1 96 ? 3.271 24.888 23.483 1.00 13.03 90 ILE B C 1
ATOM 2848 O O . ILE B 1 96 ? 2.282 24.784 22.686 1.00 13.30 90 ILE B O 1
ATOM 2853 N N . ASP B 1 97 ? 4.501 25.186 23.074 1.00 13.37 91 ASP B N 1
ATOM 2854 C CA . ASP B 1 97 ? 4.793 25.131 21.644 1.00 12.90 91 ASP B CA 1
ATOM 2855 C C . ASP B 1 97 ? 5.513 23.809 21.425 1.00 12.76 91 ASP B C 1
ATOM 2856 O O . ASP B 1 97 ? 6.497 23.524 22.081 1.00 11.41 91 ASP B O 1
ATOM 2861 N N . GLY B 1 98 ? 4.980 22.985 20.544 1.00 12.47 92 GLY B N 1
ATOM 2862 C CA . GLY B 1 98 ? 5.420 21.585 20.477 1.00 14.37 92 GLY B CA 1
ATOM 2863 C C . GLY B 1 98 ? 4.524 20.624 21.293 1.00 15.43 92 GLY B C 1
ATOM 2864 O O . GLY B 1 98 ? 5.021 19.685 21.926 1.00 15.17 92 GLY B O 1
ATOM 2865 N N . THR B 1 99 ? 3.214 20.828 21.225 1.00 15.49 93 THR B N 1
ATOM 2866 C CA . THR B 1 99 ? 2.275 19.971 21.974 1.00 14.77 93 THR B CA 1
ATOM 2867 C C . THR B 1 99 ? 2.412 18.517 21.479 1.00 14.72 93 THR B C 1
ATOM 2868 O O . THR B 1 99 ? 2.319 17.587 22.274 1.00 15.77 93 THR B O 1
ATOM 2872 N N . ALA B 1 100 ? 2.641 18.329 20.181 1.00 13.82 94 ALA B N 1
ATOM 2873 C CA . ALA B 1 100 ? 2.836 16.987 19.636 1.00 13.74 94 ALA B CA 1
ATOM 2874 C C . ALA B 1 100 ? 4.027 16.353 20.311 1.00 13.50 94 ALA B C 1
ATOM 2875 O O . ALA B 1 100 ? 3.914 15.217 20.734 1.00 14.47 94 ALA B O 1
ATOM 2877 N N . ASN B 1 101 ? 5.155 17.072 20.446 1.00 13.37 95 ASN B N 1
ATOM 2878 C CA . ASN B 1 101 ? 6.317 16.529 21.191 1.00 13.22 95 ASN B CA 1
ATOM 2879 C C . ASN B 1 101 ? 6.007 16.288 22.680 1.00 13.46 95 ASN B C 1
ATOM 2880 O O . ASN B 1 101 ? 6.440 15.268 23.272 1.00 13.26 95 ASN B O 1
ATOM 2885 N N . LEU B 1 102 ? 5.260 17.206 23.296 1.00 12.36 96 LEU B N 1
ATOM 2886 C CA . LEU B 1 102 ? 4.876 16.957 24.676 1.00 12.47 96 LEU B CA 1
ATOM 2887 C C . LEU B 1 102 ? 4.201 15.563 24.745 1.00 12.56 96 LEU B C 1
ATOM 2888 O O . LEU B 1 102 ? 4.610 14.689 25.526 1.00 14.19 96 LEU B O 1
ATOM 2893 N N . VAL B 1 103 ? 3.184 15.368 23.928 1.00 11.99 97 VAL B N 1
ATOM 2894 C CA . VAL B 1 103 ? 2.302 14.222 24.125 1.00 13.93 97 VAL B CA 1
ATOM 2895 C C . VAL B 1 103 ? 3.024 12.971 23.719 1.00 13.96 97 VAL B C 1
ATOM 2896 O O . VAL B 1 103 ? 3.034 12.034 24.467 1.00 13.87 97 VAL B O 1
ATOM 2900 N N . LYS B 1 104 ? 3.672 12.992 22.547 1.00 15.09 98 LYS B N 1
ATOM 2901 C CA . LYS B 1 104 ? 4.326 11.778 21.994 1.00 14.20 98 LYS B CA 1
ATOM 2902 C C . LYS B 1 104 ? 5.664 11.487 22.641 1.00 13.19 98 LYS B C 1
ATOM 2903 O O . LYS B 1 104 ? 6.054 10.330 22.634 1.00 13.29 98 LYS B O 1
ATOM 2909 N N . GLN B 1 105 ? 6.372 12.492 23.170 1.00 12.32 99 GLN B N 1
ATOM 2910 C CA . GLN B 1 105 ? 7.749 12.286 23.591 1.00 13.22 99 GLN B CA 1
ATOM 2911 C C . GLN B 1 105 ? 8.032 12.772 25.006 1.00 14.29 99 GLN B C 1
ATOM 2912 O O . GLN B 1 105 ? 9.025 12.343 25.588 1.00 14.12 99 GLN B O 1
ATOM 2918 N N . GLN B 1 106 ? 7.172 13.653 25.541 1.00 14.14 100 GLN B N 1
ATOM 2919 C CA A GLN B 1 106 ? 7.409 14.322 26.814 0.50 14.85 100 GLN B CA 1
ATOM 2920 C CA B GLN B 1 106 ? 7.425 14.332 26.815 0.50 14.52 100 GLN B CA 1
ATOM 2921 C C . GLN B 1 106 ? 8.804 14.978 26.814 1.00 14.83 100 GLN B C 1
ATOM 2922 O O . GLN B 1 106 ? 9.466 15.016 27.840 1.00 16.29 100 GLN B O 1
ATOM 2933 N N . GLU B 1 107 ? 9.230 15.492 25.651 1.00 13.88 101 GLU B N 1
ATOM 2934 C CA . GLU B 1 107 ? 10.540 16.153 25.490 1.00 15.40 101 GLU B CA 1
ATOM 2935 C C . GLU B 1 107 ? 10.424 17.132 24.301 1.00 14.79 101 GLU B C 1
ATOM 2936 O O . GLU B 1 107 ? 9.553 16.923 23.440 1.00 12.79 101 GLU B O 1
ATOM 2942 N N . ASP B 1 108 ? 11.320 18.130 24.175 1.00 14.47 102 ASP B N 1
ATOM 2943 C CA . ASP B 1 108 ? 11.336 18.999 22.936 1.00 14.82 102 ASP B CA 1
ATOM 2944 C C . ASP B 1 108 ? 10.048 19.792 22.737 1.00 14.04 102 ASP B C 1
ATOM 2945 O O . ASP B 1 108 ? 9.441 19.839 21.637 1.00 13.89 102 ASP B O 1
ATOM 2950 N N . TYR B 1 109 ? 9.623 20.375 23.836 1.00 14.23 103 TYR B N 1
ATOM 2951 C CA . TYR B 1 109 ? 8.574 21.381 23.825 1.00 14.66 103 TYR B CA 1
ATOM 2952 C C . TYR B 1 109 ? 9.003 22.569 24.703 1.00 14.22 103 TYR B C 1
ATOM 2953 O O . TYR B 1 109 ? 10.009 22.521 25.458 1.00 14.23 103 TYR B O 1
ATOM 2962 N N . CYS B 1 110 ? 8.298 23.682 24.537 1.00 14.71 104 CYS B N 1
ATOM 2963 C CA . CYS B 1 110 ? 8.719 24.894 25.199 1.00 14.30 104 CYS B CA 1
ATOM 2964 C C . CYS B 1 110 ? 7.524 25.809 25.469 1.00 13.33 104 CYS B C 1
ATOM 2965 O O . CYS B 1 110 ? 6.417 25.626 24.941 1.00 13.79 104 CYS B O 1
ATOM 2968 N N . ILE B 1 111 ? 7.771 26.805 26.301 1.00 12.84 105 ILE B N 1
ATOM 2969 C CA . ILE B 1 111 ? 6.832 27.918 26.484 1.00 13.46 105 ILE B CA 1
ATOM 2970 C C . ILE B 1 111 ? 7.387 29.141 25.753 1.00 13.50 105 ILE B C 1
ATOM 2971 O O . ILE B 1 111 ? 8.546 29.531 26.001 1.00 13.59 105 ILE B O 1
ATOM 2976 N N . ILE B 1 112 ? 6.561 29.748 24.886 1.00 14.71 106 ILE B N 1
ATOM 2977 C CA . ILE B 1 112 ? 6.892 31.017 24.205 1.00 16.16 106 ILE B CA 1
ATOM 2978 C C . ILE B 1 112 ? 6.051 32.210 24.770 1.00 16.82 106 ILE B C 1
ATOM 2979 O O . ILE B 1 112 ? 4.823 32.129 24.838 1.00 18.42 106 ILE B O 1
ATOM 2984 N N . LEU B 1 113 ? 6.732 33.289 25.188 1.00 17.81 107 LEU B N 1
ATOM 2985 C CA . LEU B 1 113 ? 6.079 34.536 25.664 1.00 18.09 107 LEU B CA 1
ATOM 2986 C C . LEU B 1 113 ? 6.822 35.696 25.051 1.00 17.44 107 LEU B C 1
ATOM 2987 O O . LEU B 1 113 ? 8.059 35.657 24.944 1.00 14.51 107 LEU B O 1
ATOM 2992 N N . ALA B 1 114 ? 6.108 36.739 24.657 1.00 17.27 108 ALA B N 1
ATOM 2993 C CA . ALA B 1 114 ? 6.773 37.911 24.093 1.00 19.38 108 ALA B CA 1
ATOM 2994 C C . ALA B 1 114 ? 5.919 39.126 24.409 1.00 19.34 108 ALA B C 1
ATOM 2995 O O . ALA B 1 114 ? 4.700 39.074 24.313 1.00 20.21 108 ALA B O 1
ATOM 2997 N N . TYR B 1 115 ? 6.577 40.195 24.783 1.00 20.44 109 TYR B N 1
ATOM 2998 C CA . TYR B 1 115 ? 5.889 41.399 25.215 1.00 20.17 109 TYR B CA 1
ATOM 2999 C C . TYR B 1 115 ? 6.240 42.435 24.186 1.00 22.52 109 TYR B C 1
ATOM 3000 O O . TYR B 1 115 ? 7.439 42.574 23.835 1.00 23.49 109 TYR B O 1
ATOM 3009 N N . PHE B 1 116 ? 5.188 43.080 23.639 1.00 22.25 110 PHE B N 1
ATOM 3010 C CA . PHE B 1 116 ? 5.259 44.187 22.712 1.00 22.72 110 PHE B CA 1
ATOM 3011 C C . PHE B 1 116 ? 4.687 45.471 23.360 1.00 23.29 110 PHE B C 1
ATOM 3012 O O . PHE B 1 116 ? 3.571 45.468 23.914 1.00 20.43 110 PHE B O 1
ATOM 3020 N N . TYR B 1 117 ? 5.513 46.524 23.339 1.00 23.82 111 TYR B N 1
ATOM 3021 C CA . TYR B 1 117 ? 5.152 47.863 23.830 1.00 24.03 111 TYR B CA 1
ATOM 3022 C C . TYR B 1 117 ? 4.961 48.766 22.628 1.00 24.89 111 TYR B C 1
ATOM 3023 O O . TYR B 1 117 ? 5.933 49.058 21.926 1.00 23.66 111 TYR B O 1
ATOM 3032 N N . GLU B 1 118 ? 3.709 49.166 22.342 1.00 24.60 112 GLU B N 1
ATOM 3033 C CA . GLU B 1 118 ? 3.409 49.998 21.174 1.00 25.39 112 GLU B CA 1
ATOM 3034 C C . GLU B 1 118 ? 3.834 49.314 19.893 1.00 25.16 112 GLU B C 1
ATOM 3035 O O . GLU B 1 118 ? 4.267 49.963 18.954 1.00 26.30 112 GLU B O 1
ATOM 3041 N N . GLY B 1 119 ? 3.704 47.996 19.854 1.00 27.28 113 GLY B N 1
ATOM 3042 C CA . GLY B 1 119 ? 4.008 47.200 18.676 1.00 25.10 113 GLY B CA 1
ATOM 3043 C C . GLY B 1 119 ? 5.463 46.802 18.480 1.00 23.60 113 GLY B C 1
ATOM 3044 O O . GLY B 1 119 ? 5.764 46.137 17.530 1.00 24.48 113 GLY B O 1
ATOM 3045 N N . LYS B 1 120 ? 6.340 47.184 19.407 1.00 24.81 114 LYS B N 1
ATOM 3046 C CA . LYS B 1 120 ? 7.787 46.987 19.316 1.00 24.23 114 LYS B CA 1
ATOM 3047 C C . LYS B 1 120 ? 8.249 45.924 20.340 1.00 21.10 114 LYS B C 1
ATOM 3048 O O . LYS B 1 120 ? 7.898 46.018 21.530 1.00 18.33 114 LYS B O 1
ATOM 3054 N N . PRO B 1 121 ? 9.025 44.903 19.895 1.00 18.61 115 PRO B N 1
ATOM 3055 C CA . PRO B 1 121 ? 9.364 43.832 20.881 1.00 17.22 115 PRO B CA 1
ATOM 3056 C C . PRO B 1 121 ? 10.264 44.308 22.009 1.00 17.74 115 PRO B C 1
ATOM 3057 O O . PRO B 1 121 ? 11.263 44.934 21.717 1.00 15.87 115 PRO B O 1
ATOM 3061 N N . MET B 1 122 ? 9.924 44.023 23.272 1.00 17.46 116 MET B N 1
ATOM 3062 C CA . MET B 1 122 ? 10.690 44.529 24.433 1.00 17.76 116 MET B CA 1
ATOM 3063 C C . MET B 1 122 ? 11.222 43.408 25.299 1.00 17.71 116 MET B C 1
ATOM 3064 O O . MET B 1 122 ? 12.316 43.541 25.843 1.00 19.13 116 MET B O 1
ATOM 3069 N N . LEU B 1 123 ? 10.435 42.330 25.468 1.00 15.45 117 LEU B N 1
ATOM 3070 C CA . LEU B 1 123 ? 10.887 41.141 26.201 1.00 15.64 117 LEU B CA 1
ATOM 3071 C C . LEU B 1 123 ? 10.407 39.871 25.505 1.00 15.78 117 LEU B C 1
ATOM 3072 O O . LEU B 1 123 ? 9.331 39.839 24.960 1.00 15.68 117 LEU B O 1
ATOM 3077 N N . SER B 1 124 ? 11.221 38.818 25.561 1.00 15.27 118 SER B N 1
ATOM 3078 C CA . SER B 1 124 ? 10.924 37.582 24.851 1.00 14.97 118 SER B CA 1
ATOM 3079 C C . SER B 1 124 ? 11.494 36.418 25.619 1.00 14.18 118 SER B C 1
ATOM 3080 O O . SER B 1 124 ? 12.590 36.506 26.193 1.00 13.04 118 SER B O 1
ATOM 3083 N N . TYR B 1 125 ? 10.731 35.331 25.640 1.00 14.51 119 TYR B N 1
ATOM 3084 C CA . TYR B 1 125 ? 11.093 34.128 26.435 1.00 15.53 119 TYR B CA 1
ATOM 3085 C C . TYR B 1 125 ? 10.821 32.873 25.635 1.00 15.93 119 TYR B C 1
ATOM 3086 O O . TYR B 1 125 ? 9.724 32.741 25.095 1.00 15.07 119 TYR B O 1
ATOM 3095 N N . VAL B 1 126 ? 11.825 31.971 25.592 1.00 14.48 120 VAL B N 1
ATOM 3096 C CA . VAL B 1 126 ? 11.614 30.578 25.101 1.00 14.39 120 VAL B CA 1
ATOM 3097 C C . VAL B 1 126 ? 12.157 29.673 26.180 1.00 15.77 120 VAL B C 1
ATOM 3098 O O . VAL B 1 126 ? 13.385 29.595 26.372 1.00 14.32 120 VAL B O 1
ATOM 3102 N N . TYR B 1 127 ? 11.231 29.058 26.942 1.00 15.76 121 TYR B N 1
ATOM 3103 C CA . TYR B 1 127 ? 11.600 28.206 28.054 1.00 16.25 121 TYR B CA 1
ATOM 3104 C C . TYR B 1 127 ? 11.577 26.706 27.610 1.00 17.56 121 TYR B C 1
ATOM 3105 O O . TYR B 1 127 ? 10.525 26.128 27.396 1.00 17.89 121 TYR B O 1
ATOM 3114 N N . ASP B 1 128 ? 12.755 26.103 27.511 1.00 17.40 122 ASP B N 1
ATOM 3115 C CA . ASP B 1 128 ? 12.885 24.707 27.158 1.00 17.73 122 ASP B CA 1
ATOM 3116 C C . ASP B 1 128 ? 12.743 23.999 28.497 1.00 16.66 122 ASP B C 1
ATOM 3117 O O . ASP B 1 128 ? 13.712 23.799 29.215 1.00 15.81 122 ASP B O 1
ATOM 3122 N N . TYR B 1 129 ? 11.511 23.734 28.865 1.00 18.52 123 TYR B N 1
ATOM 3123 C CA . TYR B 1 129 ? 11.241 23.250 30.185 1.00 19.52 123 TYR B CA 1
ATOM 3124 C C . TYR B 1 129 ? 11.914 21.860 30.396 1.00 20.46 123 TYR B C 1
ATOM 3125 O O . TYR B 1 129 ? 12.558 21.662 31.461 1.00 19.64 123 TYR B O 1
ATOM 3134 N N . PRO B 1 130 ? 11.848 20.917 29.386 1.00 19.55 124 PRO B N 1
ATOM 3135 C CA . PRO B 1 130 ? 12.537 19.611 29.663 1.00 18.95 124 PRO B CA 1
ATOM 3136 C C . PRO B 1 130 ? 14.025 19.683 29.898 1.00 21.08 124 PRO B C 1
ATOM 3137 O O . PRO B 1 130 ? 14.531 18.880 30.660 1.00 25.44 124 PRO B O 1
ATOM 3141 N N . HIS B 1 131 ? 14.731 20.652 29.331 1.00 22.24 125 HIS B N 1
ATOM 3142 C CA . HIS B 1 131 ? 16.123 20.892 29.741 1.00 23.68 125 HIS B CA 1
ATOM 3143 C C . HIS B 1 131 ? 16.290 21.998 30.762 1.00 21.78 125 HIS B C 1
ATOM 3144 O O . HIS B 1 131 ? 17.389 22.289 31.141 1.00 26.42 125 HIS B O 1
ATOM 3151 N N . LYS B 1 132 ? 15.220 22.603 31.236 1.00 22.17 126 LYS B N 1
ATOM 3152 C CA . LYS B 1 132 ? 15.367 23.677 32.209 1.00 24.61 126 LYS B CA 1
ATOM 3153 C C . LYS B 1 132 ? 16.362 24.680 31.632 1.00 23.74 126 LYS B C 1
ATOM 3154 O O . LYS B 1 132 ? 17.322 25.104 32.270 1.00 24.02 126 LYS B O 1
ATOM 3160 N N . LYS B 1 133 ? 16.180 24.997 30.366 1.00 24.14 127 LYS B N 1
ATOM 3161 C CA . LYS B 1 133 ? 16.960 26.105 29.768 1.00 22.19 127 LYS B CA 1
ATOM 3162 C C . LYS B 1 133 ? 16.019 27.234 29.372 1.00 19.49 127 LYS B C 1
ATOM 3163 O O . LYS B 1 133 ? 15.117 27.051 28.507 1.00 16.54 127 LYS B O 1
ATOM 3169 N N . LEU B 1 134 ? 16.221 28.383 30.021 1.00 18.44 128 LEU B N 1
ATOM 3170 C CA . LEU B 1 134 ? 15.426 29.601 29.701 1.00 20.29 128 LEU B CA 1
ATOM 3171 C C . LEU B 1 134 ? 16.257 30.538 28.826 1.00 20.42 128 LEU B C 1
ATOM 3172 O O . LEU B 1 134 ? 17.306 31.067 29.285 1.00 17.27 128 LEU B O 1
ATOM 3177 N N . TYR B 1 135 ? 15.806 30.667 27.577 1.00 16.43 129 TYR B N 1
ATOM 3178 C CA . TYR B 1 135 ? 16.366 31.641 26.636 1.00 15.85 129 TYR B CA 1
ATOM 3179 C C . TYR B 1 135 ? 15.480 32.833 26.856 1.00 17.18 129 TYR B C 1
ATOM 3180 O O . TYR B 1 135 ? 14.250 32.695 26.799 1.00 15.89 129 TYR B O 1
ATOM 3189 N N . LYS B 1 136 ? 16.089 34.007 27.068 1.00 16.67 130 LYS B N 1
ATOM 3190 C CA . LYS B 1 136 ? 15.294 35.186 27.224 1.00 16.87 130 LYS B CA 1
ATOM 3191 C C . LYS B 1 136 ? 15.999 36.313 26.446 1.00 18.59 130 LYS B C 1
ATOM 3192 O O . LYS B 1 136 ? 17.212 36.251 26.232 1.00 17.21 130 LYS B O 1
ATOM 3198 N N . ALA B 1 137 ? 15.244 37.333 26.026 1.00 17.98 131 ALA B N 1
ATOM 3199 C CA . ALA B 1 137 ? 15.844 38.515 25.372 1.00 16.65 131 ALA B CA 1
ATOM 3200 C C . ALA B 1 137 ? 15.236 39.789 25.972 1.00 16.32 131 ALA B C 1
ATOM 3201 O O . ALA B 1 137 ? 14.054 39.810 26.218 1.00 14.81 131 ALA B O 1
ATOM 3203 N N . ILE B 1 138 ? 16.072 40.819 26.199 1.00 15.90 132 ILE B N 1
ATOM 3204 C CA . ILE B 1 138 ? 15.649 42.009 26.890 1.00 15.35 132 ILE B CA 1
ATOM 3205 C C . ILE B 1 138 ? 16.221 43.166 26.100 1.00 14.99 132 ILE B C 1
ATOM 3206 O O . ILE B 1 138 ? 17.431 43.294 26.068 1.00 13.34 132 ILE B O 1
ATOM 3211 N N . ARG B 1 139 ? 15.337 43.978 25.509 1.00 15.68 133 ARG B N 1
ATOM 3212 C CA . ARG B 1 139 ? 15.741 45.156 24.728 1.00 18.46 133 ARG B CA 1
ATOM 3213 C C . ARG B 1 139 ? 16.694 46.044 25.553 1.00 17.99 133 ARG B C 1
ATOM 3214 O O . ARG B 1 139 ? 16.450 46.269 26.712 1.00 19.68 133 ARG B O 1
ATOM 3222 N N . GLY B 1 140 ? 17.810 46.479 24.971 1.00 17.90 134 GLY B N 1
ATOM 3223 C CA . GLY B 1 140 ? 18.833 47.233 25.686 1.00 20.50 134 GLY B CA 1
ATOM 3224 C C . GLY B 1 140 ? 19.806 46.396 26.544 1.00 26.72 134 GLY B C 1
ATOM 3225 O O . GLY B 1 140 ? 20.867 46.901 26.967 1.00 27.23 134 GLY B O 1
ATOM 3226 N N . GLU B 1 141 ? 19.477 45.134 26.820 1.00 24.10 135 GLU B N 1
ATOM 3227 C CA . GLU B 1 141 ? 20.362 44.331 27.627 1.00 26.55 135 GLU B CA 1
ATOM 3228 C C . GLU B 1 141 ? 21.005 43.176 26.803 1.00 25.11 135 GLU B C 1
ATOM 3229 O O . GLU B 1 141 ? 22.226 43.010 26.805 1.00 25.58 135 GLU B O 1
ATOM 3235 N N . GLY B 1 142 ? 20.214 42.428 26.037 1.00 22.03 136 GLY B N 1
ATOM 3236 C CA . GLY B 1 142 ? 20.781 41.352 25.181 1.00 19.31 136 GLY B CA 1
ATOM 3237 C C . GLY B 1 142 ? 19.950 40.072 25.283 1.00 17.93 136 GLY B C 1
ATOM 3238 O O . GLY B 1 142 ? 18.858 40.086 25.839 1.00 19.02 136 GLY B O 1
ATOM 3239 N N . ALA B 1 143 ? 20.482 38.965 24.792 1.00 18.39 137 ALA B N 1
ATOM 3240 C CA . ALA B 1 143 ? 19.838 37.670 24.856 1.00 17.80 137 ALA B CA 1
ATOM 3241 C C . ALA B 1 143 ? 20.683 36.752 25.708 1.00 19.51 137 ALA B C 1
ATOM 3242 O O . ALA B 1 143 ? 21.903 36.898 25.768 1.00 19.49 137 ALA B O 1
ATOM 3244 N N . PHE B 1 144 ? 20.040 35.792 26.390 1.00 18.43 138 PHE B N 1
ATOM 3245 C CA . PHE B 1 144 ? 20.700 35.026 27.400 1.00 17.63 138 PHE B CA 1
ATOM 3246 C C . PHE B 1 144 ? 20.148 33.616 27.419 1.00 19.31 138 PHE B C 1
ATOM 3247 O O . PHE B 1 144 ? 19.015 33.411 26.995 1.00 20.25 138 PHE B O 1
ATOM 3255 N N . CYS B 1 145 ? 20.970 32.656 27.867 1.00 18.55 139 CYS B N 1
ATOM 3256 C CA . CYS B 1 145 ? 20.513 31.275 28.106 1.00 21.86 139 CYS B CA 1
ATOM 3257 C C . CYS B 1 145 ? 20.855 30.982 29.576 1.00 23.28 139 CYS B C 1
ATOM 3258 O O . CYS B 1 145 ? 22.037 30.888 29.926 1.00 22.08 139 CYS B O 1
ATOM 3261 N N . ASN B 1 146 ? 19.830 30.943 30.427 1.00 23.24 140 ASN B N 1
ATOM 3262 C CA . ASN B 1 146 ? 20.001 30.745 31.865 1.00 24.82 140 ASN B CA 1
ATOM 3263 C C . ASN B 1 146 ? 20.965 31.753 32.436 1.00 26.15 140 ASN B C 1
ATOM 3264 O O . ASN B 1 146 ? 21.872 31.381 33.192 1.00 28.95 140 ASN B O 1
ATOM 3269 N N . GLY B 1 147 ? 20.823 33.003 32.018 1.00 27.29 141 GLY B N 1
ATOM 3270 C CA . GLY B 1 147 ? 21.735 34.019 32.507 1.00 30.39 141 GLY B CA 1
ATOM 3271 C C . GLY B 1 147 ? 23.037 34.302 31.744 1.00 34.05 141 GLY B C 1
ATOM 3272 O O . GLY B 1 147 ? 23.548 35.394 31.933 1.00 38.52 141 GLY B O 1
ATOM 3273 N N . ILE B 1 148 ? 23.613 33.370 30.951 1.00 31.49 142 ILE B N 1
ATOM 3274 C CA . ILE B 1 148 ? 24.867 33.672 30.220 1.00 30.73 142 ILE B CA 1
ATOM 3275 C C . ILE B 1 148 ? 24.523 34.303 28.884 1.00 27.74 142 ILE B C 1
ATOM 3276 O O . ILE B 1 148 ? 23.683 33.799 28.113 1.00 25.95 142 ILE B O 1
ATOM 3281 N N . LYS B 1 149 ? 25.200 35.393 28.593 1.00 25.81 143 LYS B N 1
ATOM 3282 C CA . LYS B 1 149 ? 24.944 36.130 27.388 1.00 24.25 143 LYS B CA 1
ATOM 3283 C C . LYS B 1 149 ? 25.149 35.322 26.093 1.00 21.34 143 LYS B C 1
ATOM 3284 O O . LYS B 1 149 ? 26.148 34.661 25.933 1.00 20.58 143 LYS B O 1
ATOM 3290 N N . MET B 1 150 ? 24.178 35.376 25.190 1.00 20.07 144 MET B N 1
ATOM 3291 C CA . MET B 1 150 ? 24.294 34.755 23.862 1.00 21.16 144 MET B CA 1
ATOM 3292 C C . MET B 1 150 ? 24.921 35.791 22.930 1.00 23.71 144 MET B C 1
ATOM 3293 O O . MET B 1 150 ? 24.583 36.981 23.008 1.00 23.69 144 MET B O 1
ATOM 3298 N N . GLU B 1 151 ? 25.833 35.365 22.063 1.00 25.04 145 GLU B N 1
ATOM 3299 C CA . GLU B 1 151 ? 26.422 36.295 21.124 1.00 25.28 145 GLU B CA 1
ATOM 3300 C C . GLU B 1 151 ? 25.860 36.054 19.723 1.00 23.31 145 GLU B C 1
ATOM 3301 O O . GLU B 1 151 ? 25.303 34.993 19.425 1.00 20.18 145 GLU B O 1
ATOM 3307 N N . GLU B 1 152 ? 26.026 37.018 18.831 1.00 22.00 146 GLU B N 1
ATOM 3308 C CA . GLU B 1 152 ? 25.717 36.778 17.425 1.00 21.59 146 GLU B CA 1
ATOM 3309 C C . GLU B 1 152 ? 26.422 35.464 17.052 1.00 19.49 146 GLU B C 1
ATOM 3310 O O . GLU B 1 152 ? 27.574 35.295 17.423 1.00 19.85 146 GLU B O 1
ATOM 3316 N N . PRO B 1 153 ? 25.721 34.514 16.363 1.00 18.87 147 PRO B N 1
ATOM 3317 C CA . PRO B 1 153 ? 26.438 33.286 15.931 1.00 17.79 147 PRO B CA 1
ATOM 3318 C C . PRO B 1 153 ? 27.415 33.579 14.772 1.00 18.05 147 PRO B C 1
ATOM 3319 O O . PRO B 1 153 ? 27.279 34.625 14.131 1.00 16.79 147 PRO B O 1
ATOM 3323 N N . PRO B 1 154 ? 28.412 32.675 14.510 1.00 20.62 148 PRO B N 1
ATOM 3324 C CA . PRO B 1 154 ? 29.328 32.840 13.324 1.00 19.29 148 PRO B CA 1
ATOM 3325 C C . PRO B 1 154 ? 28.529 32.774 12.013 1.00 20.67 148 PRO B C 1
ATOM 3326 O O . PRO B 1 154 ? 27.468 32.143 11.957 1.00 21.18 148 PRO B O 1
ATOM 3330 N N . SER B 1 155 ? 29.031 33.400 10.966 1.00 21.84 149 SER B N 1
ATOM 3331 C CA . SER B 1 155 ? 28.409 33.345 9.660 1.00 21.68 149 SER B CA 1
ATOM 3332 C C . SER B 1 155 ? 28.289 31.916 9.173 1.00 19.95 149 SER B C 1
ATOM 3333 O O . SER B 1 155 ? 29.194 31.177 9.327 1.00 18.19 149 SER B O 1
ATOM 3336 N N . LEU B 1 156 ? 27.125 31.518 8.645 1.00 19.75 150 LEU B N 1
ATOM 3337 C CA . LEU B 1 156 ? 26.978 30.177 8.083 1.00 19.96 150 LEU B CA 1
ATOM 3338 C C . LEU B 1 156 ? 26.411 30.324 6.699 1.00 20.49 150 LEU B C 1
ATOM 3339 O O . LEU B 1 156 ? 25.245 30.727 6.546 1.00 21.45 150 LEU B O 1
ATOM 3344 N N . LYS B 1 157 ? 27.209 30.018 5.683 1.00 18.58 151 LYS B N 1
ATOM 3345 C CA . LYS B 1 157 ? 26.643 29.829 4.360 1.00 19.41 151 LYS B CA 1
ATOM 3346 C C . LYS B 1 157 ? 25.847 28.501 4.372 1.00 17.25 151 LYS B C 1
ATOM 3347 O O . LYS B 1 157 ? 26.191 27.571 5.101 1.00 16.66 151 LYS B O 1
ATOM 3353 N N . LEU B 1 158 ? 24.858 28.406 3.494 1.00 15.57 152 LEU B N 1
ATOM 3354 C CA . LEU B 1 158 ? 23.872 27.334 3.506 1.00 14.58 152 LEU B CA 1
ATOM 3355 C C . LEU B 1 158 ? 24.577 26.054 3.344 1.00 15.34 152 LEU B C 1
ATOM 3356 O O . LEU B 1 158 ? 24.263 25.090 4.019 1.00 15.67 152 LEU B O 1
ATOM 3361 N N . GLU B 1 159 ? 25.568 26.015 2.451 1.00 16.11 153 GLU B N 1
ATOM 3362 C CA . GLU B 1 159 ? 26.237 24.770 2.147 1.00 20.24 153 GLU B CA 1
ATOM 3363 C C . GLU B 1 159 ? 26.989 24.231 3.369 1.00 19.60 153 GLU B C 1
ATOM 3364 O O . GLU B 1 159 ? 27.203 23.068 3.455 1.00 20.71 153 GLU B O 1
ATOM 3370 N N . ASP B 1 160 ? 27.261 25.081 4.356 1.00 19.30 154 ASP B N 1
ATOM 3371 C CA . ASP B 1 160 ? 27.902 24.662 5.624 1.00 20.12 154 ASP B CA 1
ATOM 3372 C C . ASP B 1 160 ? 26.914 24.451 6.782 1.00 19.27 154 ASP B C 1
ATOM 3373 O O . ASP B 1 160 ? 27.350 24.103 7.888 1.00 19.48 154 ASP B O 1
ATOM 3378 N N . ALA B 1 161 ? 25.629 24.730 6.520 1.00 16.34 155 ALA B N 1
ATOM 3379 C CA . ALA B 1 161 ? 24.575 24.776 7.559 1.00 15.90 155 ALA B CA 1
ATOM 3380 C C . ALA B 1 161 ? 23.614 23.600 7.587 1.00 15.21 155 ALA B C 1
ATOM 3381 O O . ALA B 1 161 ? 23.197 23.051 6.555 1.00 14.67 155 ALA B O 1
ATOM 3383 N N . ILE B 1 162 ? 23.254 23.212 8.799 1.00 14.35 156 ILE B N 1
ATOM 3384 C CA . ILE B 1 162 ? 22.163 22.255 8.961 1.00 14.31 156 ILE B CA 1
ATOM 3385 C C . ILE B 1 162 ? 20.885 23.085 8.844 1.00 14.56 156 ILE B C 1
ATOM 3386 O O . ILE B 1 162 ? 20.857 24.241 9.310 1.00 13.42 156 ILE B O 1
ATOM 3391 N N . ILE B 1 163 ? 19.856 22.559 8.182 1.00 13.81 157 ILE B N 1
ATOM 3392 C CA . ILE B 1 163 ? 18.593 23.344 8.149 1.00 14.44 157 ILE B CA 1
ATOM 3393 C C . ILE B 1 163 ? 17.463 22.509 8.611 1.00 13.19 157 ILE B C 1
ATOM 3394 O O . ILE B 1 163 ? 17.547 21.265 8.584 1.00 12.05 157 ILE B O 1
ATOM 3399 N N . SER B 1 164 ? 16.432 23.210 9.039 1.00 11.56 158 SER B N 1
ATOM 3400 C CA . SER B 1 164 ? 15.301 22.594 9.687 1.00 12.05 158 SER B CA 1
ATOM 3401 C C . SER B 1 164 ? 14.010 23.127 9.072 1.00 11.72 158 SER B C 1
ATOM 3402 O O . SER B 1 164 ? 13.783 24.345 9.003 1.00 10.85 158 SER B O 1
ATOM 3405 N N . PHE B 1 165 ? 13.123 22.228 8.729 1.00 11.87 159 PHE B N 1
ATOM 3406 C CA . PHE B 1 165 ? 11.839 22.652 8.250 1.00 12.59 159 PHE B CA 1
ATOM 3407 C C . PHE B 1 165 ? 10.937 21.388 8.274 1.00 12.70 159 PHE B C 1
ATOM 3408 O O . PHE B 1 165 ? 11.389 20.250 8.545 1.00 12.11 159 PHE B O 1
ATOM 3416 N N . ASN B 1 166 ? 9.663 21.616 8.018 1.00 13.24 160 ASN B N 1
ATOM 3417 C CA . ASN B 1 166 ? 8.692 20.526 7.911 1.00 14.14 160 ASN B CA 1
ATOM 3418 C C . ASN B 1 166 ? 8.653 20.067 6.464 1.00 15.15 160 ASN B C 1
ATOM 3419 O O . ASN B 1 166 ? 8.082 20.762 5.609 1.00 15.65 160 ASN B O 1
ATOM 3424 N N . ALA B 1 167 ? 9.202 18.899 6.170 1.00 14.97 161 ALA B N 1
ATOM 3425 C CA . ALA B 1 167 ? 9.252 18.430 4.775 1.00 14.65 161 ALA B CA 1
ATOM 3426 C C . ALA B 1 167 ? 7.894 17.957 4.236 1.00 17.25 161 ALA B C 1
ATOM 3427 O O . ALA B 1 167 ? 7.734 17.898 3.003 1.00 14.87 161 ALA B O 1
ATOM 3429 N N . GLN B 1 168 ? 6.929 17.680 5.143 1.00 16.31 162 GLN B N 1
ATOM 3430 C CA . GLN B 1 168 ? 5.610 17.086 4.758 1.00 16.38 162 GLN B CA 1
ATOM 3431 C C . GLN B 1 168 ? 4.647 18.123 4.178 1.00 16.79 162 GLN B C 1
ATOM 3432 O O . GLN B 1 168 ? 3.598 17.741 3.605 1.00 15.72 162 GLN B O 1
ATOM 3438 N N . VAL B 1 169 ? 4.915 19.419 4.400 1.00 14.67 163 VAL B N 1
ATOM 3439 C CA . VAL B 1 169 ? 4.041 20.448 3.835 1.00 15.51 163 VAL B CA 1
ATOM 3440 C C . VAL B 1 169 ? 4.595 21.169 2.578 1.00 16.19 163 VAL B C 1
ATOM 3441 O O . VAL B 1 169 ? 4.067 22.185 2.186 1.00 16.35 163 VAL B O 1
ATOM 3445 N N . MET B 1 170 ? 5.644 20.649 1.951 1.00 15.50 164 MET B N 1
ATOM 3446 C CA . MET B 1 170 ? 6.215 21.291 0.779 1.00 16.22 164 MET B CA 1
ATOM 3447 C C . MET B 1 170 ? 6.245 20.277 -0.310 1.00 15.66 164 MET B C 1
ATOM 3448 O O . MET B 1 170 ? 6.265 19.112 -0.034 1.00 15.70 164 MET B O 1
ATOM 3453 N N . ASN B 1 171 ? 6.207 20.683 -1.573 1.00 16.51 165 ASN B N 1
ATOM 3454 C CA . ASN B 1 171 ? 6.367 19.655 -2.616 1.00 15.83 165 ASN B CA 1
ATOM 3455 C C . ASN B 1 171 ? 7.803 19.107 -2.496 1.00 17.14 165 ASN B C 1
ATOM 3456 O O . ASN B 1 171 ? 8.693 19.786 -1.990 1.00 16.06 165 ASN B O 1
ATOM 3461 N N . LEU B 1 172 ? 8.043 17.938 -3.070 1.00 19.89 166 LEU B N 1
ATOM 3462 C CA . LEU B 1 172 ? 9.210 17.155 -2.755 1.00 21.33 166 LEU B CA 1
ATOM 3463 C C . LEU B 1 172 ? 10.378 17.573 -3.659 1.00 21.54 166 LEU B C 1
ATOM 3464 O O . LEU B 1 172 ? 11.551 17.326 -3.345 1.00 19.60 166 LEU B O 1
ATOM 3469 N N . ASP B 1 173 ? 10.059 18.257 -4.757 1.00 18.85 167 ASP B N 1
ATOM 3470 C CA . ASP B 1 173 ? 11.098 18.851 -5.577 1.00 18.89 167 ASP B CA 1
ATOM 3471 C C . ASP B 1 173 ? 11.840 19.906 -4.758 1.00 17.90 167 ASP B C 1
ATOM 3472 O O . ASP B 1 173 ? 13.070 19.891 -4.719 1.00 18.75 167 ASP B O 1
ATOM 3477 N N . THR B 1 174 ? 11.122 20.841 -4.146 1.00 15.73 168 THR B N 1
ATOM 3478 C CA . THR B 1 174 ? 11.815 21.882 -3.419 1.00 17.27 168 THR B CA 1
ATOM 3479 C C . THR B 1 174 ? 12.446 21.365 -2.110 1.00 16.36 168 THR B C 1
ATOM 3480 O O . THR B 1 174 ? 13.487 21.859 -1.720 1.00 16.76 168 THR B O 1
ATOM 3484 N N . VAL B 1 175 ? 11.895 20.299 -1.532 1.00 15.67 169 VAL B N 1
ATOM 3485 C CA . VAL B 1 175 ? 12.543 19.635 -0.384 1.00 17.86 169 VAL B CA 1
ATOM 3486 C C . VAL B 1 175 ? 13.946 19.105 -0.795 1.00 18.72 169 VAL B C 1
ATOM 3487 O O . VAL B 1 175 ? 14.945 19.318 -0.085 1.00 17.50 169 VAL B O 1
ATOM 3491 N N . GLN B 1 176 ? 13.993 18.415 -1.942 1.00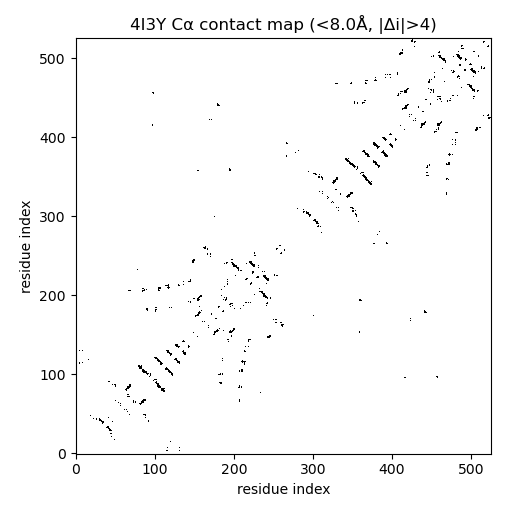 19.44 170 GLN B N 1
ATOM 3492 C CA . GLN B 1 176 ? 15.251 17.946 -2.531 1.00 20.86 170 GLN B CA 1
ATOM 3493 C C . GLN B 1 176 ? 16.243 19.110 -2.797 1.00 21.56 170 GLN B C 1
ATOM 3494 O O . GLN B 1 176 ? 17.457 18.993 -2.490 1.00 19.82 170 GLN B O 1
ATOM 3500 N N . ASP B 1 177 ? 15.735 20.219 -3.363 1.00 18.80 171 ASP B N 1
ATOM 3501 C CA . ASP B 1 177 ? 16.605 21.381 -3.600 1.00 18.67 171 ASP B CA 1
ATOM 3502 C C . ASP B 1 177 ? 17.228 21.855 -2.289 1.00 18.31 171 ASP B C 1
ATOM 3503 O O . ASP B 1 177 ? 18.421 22.207 -2.282 1.00 17.73 171 ASP B O 1
ATOM 3508 N N . LEU B 1 178 ? 16.458 21.838 -1.186 1.00 18.23 172 LEU B N 1
ATOM 3509 C CA . LEU B 1 178 ? 16.977 22.293 0.115 1.00 16.03 172 LEU B CA 1
ATOM 3510 C C . LEU B 1 178 ? 18.039 21.325 0.616 1.00 16.16 172 LEU B C 1
ATOM 3511 O O . LEU B 1 178 ? 19.109 21.762 1.068 1.00 18.74 172 LEU B O 1
ATOM 3516 N N . PHE B 1 179 ? 17.750 20.035 0.505 1.00 15.09 173 PHE B N 1
ATOM 3517 C CA . PHE B 1 179 ? 18.668 18.937 0.893 1.00 15.81 173 PHE B CA 1
ATOM 3518 C C . PHE B 1 179 ? 19.977 19.100 0.114 1.00 20.08 173 PHE B C 1
ATOM 3519 O O . PHE B 1 179 ? 21.070 19.134 0.680 1.00 19.64 173 PHE B O 1
ATOM 3527 N N . ASP B 1 180 ? 19.874 19.238 -1.211 1.00 21.87 174 ASP B N 1
ATOM 3528 C CA . ASP B 1 180 ? 21.088 19.370 -2.058 1.00 21.86 174 ASP B CA 1
ATOM 3529 C C . ASP B 1 180 ? 21.906 20.630 -1.775 1.00 22.14 174 ASP B C 1
ATOM 3530 O O . ASP B 1 180 ? 23.099 20.633 -1.956 1.00 23.63 174 ASP B O 1
ATOM 3535 N N . ALA B 1 181 ? 21.280 21.699 -1.309 1.00 20.98 175 ALA B N 1
ATOM 3536 C CA . ALA B 1 181 ? 21.999 22.945 -1.066 1.00 17.96 175 ALA B CA 1
ATOM 3537 C C . ALA B 1 181 ? 22.592 23.112 0.354 1.00 18.44 175 ALA B C 1
ATOM 3538 O O . ALA B 1 181 ? 23.410 23.980 0.579 1.00 16.88 175 ALA B O 1
ATOM 3540 N N . SER B 1 182 ? 22.127 22.330 1.330 1.00 17.55 176 SER B N 1
ATOM 3541 C CA . SER B 1 182 ? 22.593 22.557 2.672 1.00 16.93 176 SER B CA 1
ATOM 3542 C C . SER B 1 182 ? 23.534 21.463 3.095 1.00 15.43 176 SER B C 1
ATOM 3543 O O . SER B 1 182 ? 23.687 20.470 2.395 1.00 15.07 176 SER B O 1
ATOM 3546 N N . PHE B 1 183 ? 24.182 21.651 4.246 1.00 15.89 177 PHE B N 1
ATOM 3547 C CA . PHE B 1 183 ? 25.035 20.626 4.772 1.00 14.26 177 PHE B CA 1
ATOM 3548 C C . PHE B 1 183 ? 24.257 19.385 5.143 1.00 14.76 177 PHE B C 1
ATOM 3549 O O . PHE B 1 183 ? 24.682 18.268 4.806 1.00 13.23 177 PHE B O 1
ATOM 3557 N N . SER B 1 184 ? 23.164 19.545 5.900 1.00 13.55 178 SER B N 1
ATOM 3558 C CA . SER B 1 184 ? 22.299 18.431 6.216 1.00 12.89 178 SER B CA 1
ATOM 3559 C C . SER B 1 184 ? 20.973 18.996 6.767 1.00 12.86 178 SER B C 1
ATOM 3560 O O . SER B 1 184 ? 20.793 20.194 6.797 1.00 12.38 178 SER B O 1
ATOM 3563 N N . TYR B 1 185 ? 20.113 18.106 7.270 1.00 12.76 179 TYR B N 1
ATOM 3564 C CA . TYR B 1 185 ? 18.739 18.412 7.618 1.00 14.02 179 TYR B CA 1
ATOM 3565 C C . TYR B 1 185 ? 18.425 17.787 8.984 1.00 13.03 179 TYR B C 1
ATOM 3566 O O . TYR B 1 185 ? 18.749 16.655 9.212 1.00 13.05 179 TYR B O 1
ATOM 3575 N N . ARG B 1 186 ? 17.842 18.540 9.902 1.00 12.61 180 ARG B N 1
ATOM 3576 C CA . ARG B 1 186 ? 17.378 17.943 11.174 1.00 13.48 180 ARG B CA 1
ATOM 3577 C C . ARG B 1 186 ? 16.043 18.577 11.469 1.00 13.35 180 ARG B C 1
ATOM 3578 O O . ARG B 1 186 ? 15.756 19.664 10.946 1.00 13.83 180 ARG B O 1
ATOM 3586 N N . LEU B 1 187 ? 15.277 17.952 12.350 1.00 12.98 181 LEU B N 1
ATOM 3587 C CA . LEU B 1 187 ? 14.064 18.574 12.858 1.00 12.10 181 LEU B CA 1
ATOM 3588 C C . LEU B 1 187 ? 13.813 18.267 14.325 1.00 11.97 181 LEU B C 1
ATOM 3589 O O . LEU B 1 187 ? 13.743 17.072 14.712 1.00 10.05 181 LEU B O 1
ATOM 3594 N N . VAL B 1 188 ? 13.710 19.344 15.128 1.00 11.18 182 VAL B N 1
ATOM 3595 C CA . VAL B 1 188 ? 13.345 19.234 16.547 1.00 11.97 182 VAL B CA 1
ATOM 3596 C C . VAL B 1 188 ? 11.819 19.138 16.647 1.00 12.40 182 VAL B C 1
ATOM 3597 O O . VAL B 1 188 ? 11.287 18.253 17.380 1.00 11.52 182 VAL B O 1
ATOM 3601 N N . GLY B 1 189 ? 11.112 20.004 15.916 1.00 11.13 183 GLY B N 1
ATOM 3602 C CA . GLY B 1 189 ? 9.644 19.803 15.867 1.00 12.32 183 GLY B CA 1
ATOM 3603 C C . GLY B 1 189 ? 8.872 20.736 16.820 1.00 12.90 183 GLY B C 1
ATOM 3604 O O . GLY B 1 189 ? 7.623 20.635 16.974 1.00 13.96 183 GLY B O 1
ATOM 3605 N N . ALA B 1 190 ? 9.582 21.681 17.440 1.00 13.04 184 ALA B N 1
ATOM 3606 C CA . ALA B 1 190 ? 8.897 22.801 18.071 1.00 13.51 184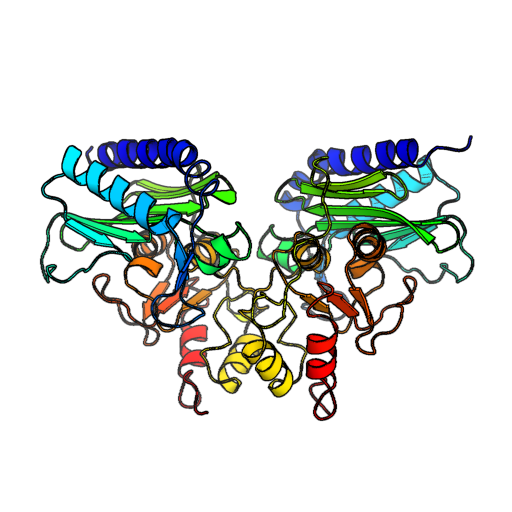 ALA B CA 1
ATOM 3607 C C . ALA B 1 190 ? 9.483 24.089 17.481 1.00 13.57 184 ALA B C 1
ATOM 3608 O O . ALA B 1 190 ? 10.677 24.319 17.614 1.00 13.62 184 ALA B O 1
ATOM 3610 N N . CYS B 1 191 ? 8.646 24.948 16.880 1.00 14.14 185 CYS B N 1
ATOM 3611 C CA . CYS B 1 191 ? 9.115 26.216 16.324 1.00 13.46 185 CYS B CA 1
ATOM 3612 C C . CYS B 1 191 ? 10.073 26.980 17.209 1.00 12.59 185 CYS B C 1
ATOM 3613 O O . CYS B 1 191 ? 11.170 27.416 16.748 1.00 12.91 185 CYS B O 1
ATOM 3616 N N . GLY B 1 192 ? 9.690 27.152 18.473 1.00 11.74 186 GLY B N 1
ATOM 3617 C CA . GLY B 1 192 ? 10.573 27.794 19.445 1.00 12.15 186 GLY B CA 1
ATOM 3618 C C . GLY B 1 192 ? 11.979 27.181 19.497 1.00 13.07 186 GLY B C 1
ATOM 3619 O O . GLY B 1 192 ? 12.994 27.905 19.507 1.00 12.40 186 GLY B O 1
ATOM 3620 N N . LEU B 1 193 ? 12.057 25.842 19.498 1.00 12.86 187 LEU B N 1
ATOM 3621 C CA . LEU B 1 193 ? 13.355 25.197 19.787 1.00 12.03 187 LEU B CA 1
ATOM 3622 C C . LEU B 1 193 ? 14.175 25.125 18.517 1.00 11.66 187 LEU B C 1
ATOM 3623 O O . LEU B 1 193 ? 15.365 25.375 18.589 1.00 12.63 187 LEU B O 1
ATOM 3628 N N . ASP B 1 194 ? 13.528 24.831 17.375 1.00 11.71 188 ASP B N 1
ATOM 3629 C CA . ASP B 1 194 ? 14.212 24.867 16.043 1.00 11.99 188 ASP B CA 1
ATOM 3630 C C . ASP B 1 194 ? 14.742 26.268 15.852 1.00 11.69 188 ASP B C 1
ATOM 3631 O O . ASP B 1 194 ? 15.883 26.427 15.452 1.00 12.24 188 ASP B O 1
ATOM 3636 N N . SER B 1 195 ? 13.938 27.289 16.193 1.00 12.00 189 SER B N 1
ATOM 3637 C CA . SER B 1 195 ? 14.417 28.686 16.125 1.00 11.17 189 SER B CA 1
ATOM 3638 C C . SER B 1 195 ? 15.641 28.988 17.007 1.00 12.65 189 SER B C 1
ATOM 3639 O O . SER B 1 195 ? 16.542 29.723 16.584 1.00 12.97 189 SER B O 1
ATOM 3642 N N . MET B 1 196 ? 15.660 28.458 18.233 1.00 14.01 190 MET B N 1
ATOM 3643 C CA . MET B 1 196 ? 16.791 28.704 19.177 1.00 15.29 190 MET B CA 1
ATOM 3644 C C . MET B 1 196 ? 18.064 28.105 18.646 1.00 14.31 190 MET B C 1
ATOM 3645 O O . MET B 1 196 ? 19.136 28.698 18.800 1.00 13.45 190 MET B O 1
ATOM 3650 N N . ARG B 1 197 ? 17.942 26.958 17.986 1.00 13.33 191 ARG B N 1
ATOM 3651 C CA . ARG B 1 197 ? 19.145 26.374 17.375 1.00 13.82 191 ARG B CA 1
ATOM 3652 C C . ARG B 1 197 ? 19.748 27.324 16.307 1.00 13.94 191 ARG B C 1
ATOM 3653 O O . ARG B 1 197 ? 20.989 27.352 16.112 1.00 15.34 191 ARG B O 1
ATOM 3661 N N . VAL B 1 198 ? 18.895 28.069 15.610 1.00 13.79 192 VAL B N 1
ATOM 3662 C CA . VAL B 1 198 ? 19.387 29.056 14.605 1.00 13.71 192 VAL B CA 1
ATOM 3663 C C . VAL B 1 198 ? 20.073 30.116 15.450 1.00 13.77 192 VAL B C 1
ATOM 3664 O O . VAL B 1 198 ? 21.196 30.456 15.159 1.00 14.80 192 VAL B O 1
ATOM 3668 N N . ALA B 1 199 ? 19.435 30.571 16.531 1.00 13.39 193 ALA B N 1
ATOM 3669 C CA . ALA B 1 199 ? 20.007 31.656 17.368 1.00 14.24 193 ALA B CA 1
ATOM 3670 C C . ALA B 1 199 ? 21.377 31.267 17.960 1.00 15.55 193 ALA B C 1
ATOM 3671 O O . ALA B 1 199 ? 22.242 32.146 18.132 1.00 15.34 193 ALA B O 1
ATOM 3673 N N . LYS B 1 200 ? 21.561 29.962 18.257 1.00 15.65 194 LYS B N 1
ATOM 3674 C CA . LYS B 1 200 ? 22.786 29.456 18.869 1.00 16.49 194 LYS B CA 1
ATOM 3675 C C . LYS B 1 200 ? 23.851 29.193 17.801 1.00 17.51 194 LYS B C 1
ATOM 3676 O O . LYS B 1 200 ? 24.987 28.895 18.138 1.00 20.15 194 LYS B O 1
ATOM 3682 N N . GLY B 1 201 ? 23.490 29.264 16.515 1.00 15.14 195 GLY B N 1
ATOM 3683 C CA . GLY B 1 201 ? 24.449 28.874 15.457 1.00 13.80 195 GLY B CA 1
ATOM 3684 C C . GLY B 1 201 ? 24.539 27.389 15.173 1.00 13.32 195 GLY B C 1
ATOM 3685 O O . GLY B 1 201 ? 25.414 26.966 14.452 1.00 13.65 195 GLY B O 1
ATOM 3686 N N . GLN B 1 202 ? 23.667 26.575 15.759 1.00 12.18 196 GLN B N 1
ATOM 3687 C CA . GLN B 1 202 ? 23.603 25.137 15.505 1.00 11.63 196 GLN B CA 1
ATOM 3688 C C . GLN B 1 202 ? 22.927 24.819 14.181 1.00 11.68 196 GLN B C 1
ATOM 3689 O O . GLN B 1 202 ? 23.307 23.845 13.508 1.00 12.41 196 GLN B O 1
ATOM 3695 N N . PHE B 1 203 ? 21.876 25.576 13.852 1.00 11.07 197 PHE B N 1
ATOM 3696 C CA . PHE B 1 203 ? 21.223 25.508 12.511 1.00 11.65 197 PHE B CA 1
ATOM 3697 C C . PHE B 1 203 ? 21.530 26.809 11.758 1.00 12.16 197 PHE B C 1
ATOM 3698 O O . PHE B 1 203 ? 21.669 27.860 12.388 1.00 10.43 197 PHE B O 1
ATOM 3706 N N . GLY B 1 204 ? 21.569 26.714 10.413 1.00 13.56 198 GLY B N 1
ATOM 3707 C CA . GLY B 1 204 ? 21.578 27.891 9.557 1.00 15.00 198 GLY B CA 1
ATOM 3708 C C . GLY B 1 204 ? 20.205 28.551 9.433 1.00 15.89 198 GLY B C 1
ATOM 3709 O O . GLY B 1 204 ? 20.120 29.770 9.306 1.00 16.85 198 GLY B O 1
ATOM 3710 N N . ALA B 1 205 ? 19.117 27.787 9.392 1.00 14.82 199 ALA B N 1
ATOM 3711 C CA . ALA B 1 205 ? 17.813 28.440 9.213 1.00 13.64 199 ALA B CA 1
ATOM 3712 C C . ALA B 1 205 ? 16.742 27.468 9.633 1.00 13.82 199 ALA B C 1
ATOM 3713 O O . ALA B 1 205 ? 16.936 26.258 9.516 1.00 13.57 199 ALA B O 1
ATOM 3715 N N . HIS B 1 206 ? 15.636 28.014 10.122 1.00 12.45 200 HIS B N 1
ATOM 3716 C CA . HIS B 1 206 ? 14.413 27.245 10.366 1.00 12.29 200 HIS B CA 1
ATOM 3717 C C . HIS B 1 206 ? 13.290 27.882 9.544 1.00 12.76 200 HIS B C 1
ATOM 3718 O O . HIS B 1 206 ? 13.180 29.125 9.513 1.00 12.44 200 HIS B O 1
ATOM 3725 N N . ILE B 1 207 ? 12.497 27.054 8.870 1.00 12.82 201 ILE B N 1
ATOM 3726 C CA . ILE B 1 207 ? 11.307 27.496 8.105 1.00 12.62 201 ILE B CA 1
ATOM 3727 C C . ILE B 1 207 ? 10.031 26.931 8.752 1.00 13.53 201 ILE B C 1
ATOM 3728 O O . ILE B 1 207 ? 9.955 25.730 9.122 1.00 12.30 201 ILE B O 1
ATOM 3733 N N . ASN B 1 208 ? 9.023 27.765 8.889 1.00 12.70 202 ASN B N 1
ATOM 3734 C CA . ASN B 1 208 ? 7.683 27.244 9.093 1.00 13.02 202 ASN B CA 1
ATOM 3735 C C . ASN B 1 208 ? 6.736 27.922 8.100 1.00 13.64 202 ASN B C 1
ATOM 3736 O O . ASN B 1 208 ? 6.610 29.149 8.100 1.00 13.55 202 ASN B O 1
ATOM 3741 N N . THR B 1 209 ? 6.093 27.139 7.240 1.00 14.44 203 THR B N 1
ATOM 3742 C CA . THR B 1 209 ? 5.381 27.772 6.128 1.00 16.74 203 THR B CA 1
ATOM 3743 C C . THR B 1 209 ? 3.981 28.229 6.503 1.00 16.47 203 THR B C 1
ATOM 3744 O O . THR B 1 209 ? 3.297 28.834 5.704 1.00 15.76 203 THR B O 1
ATOM 3748 N N . ASN B 1 210 ? 3.539 27.956 7.719 1.00 15.83 204 ASN B N 1
ATOM 3749 C CA . ASN B 1 210 ? 2.262 28.556 8.107 1.00 16.90 204 ASN B CA 1
ATOM 3750 C C . ASN B 1 210 ? 2.201 28.640 9.613 1.00 15.88 204 ASN B C 1
ATOM 3751 O O . ASN B 1 210 ? 1.420 27.923 10.225 1.00 14.30 204 ASN B O 1
ATOM 3756 N N . PRO B 1 211 ? 3.033 29.498 10.235 1.00 14.44 205 PRO B N 1
ATOM 3757 C CA . PRO B 1 211 ? 2.976 29.542 11.708 1.00 14.23 205 PRO B CA 1
ATOM 3758 C C . PRO B 1 211 ? 1.857 30.473 12.247 1.00 16.90 205 PRO B C 1
ATOM 3759 O O . PRO B 1 211 ? 1.494 31.390 11.578 1.00 17.57 205 PRO B O 1
ATOM 3763 N N . LYS B 1 212 ? 1.396 30.243 13.465 1.00 17.24 206 LYS B N 1
ATOM 3764 C CA . LYS B 1 212 ? 0.511 31.169 14.174 1.00 22.46 206 LYS B CA 1
ATOM 3765 C C . LYS B 1 212 ? 1.315 32.279 14.860 1.00 20.60 206 LYS B C 1
ATOM 3766 O O . LYS B 1 212 ? 2.531 32.152 15.015 1.00 25.06 206 LYS B O 1
ATOM 3772 N N . PRO B 1 213 ? 0.666 33.375 15.290 1.00 20.64 207 PRO B N 1
ATOM 3773 C CA . PRO B 1 213 ? 1.491 34.448 15.886 1.00 17.56 207 PRO B CA 1
ATOM 3774 C C . PRO B 1 213 ? 2.274 33.983 17.081 1.00 16.68 207 PRO B C 1
ATOM 3775 O O . PRO B 1 213 ? 3.433 34.403 17.279 1.00 14.77 207 PRO B O 1
ATOM 3779 N N . TRP B 1 214 ? 1.684 33.058 17.851 1.00 17.37 208 TRP B N 1
ATOM 3780 C CA . TRP B 1 214 ? 2.337 32.582 19.085 1.00 15.92 208 TRP B CA 1
ATOM 3781 C C . TRP B 1 214 ? 3.510 31.616 18.835 1.00 14.31 208 TRP B C 1
ATOM 3782 O O . TRP B 1 214 ? 4.369 31.484 19.678 1.00 14.79 208 TRP B O 1
ATOM 3793 N N . ASP B 1 215 ? 3.502 30.895 17.725 1.00 14.36 209 ASP B N 1
ATOM 3794 C CA . ASP B 1 215 ? 4.600 30.020 17.383 1.00 14.48 209 ASP B CA 1
ATOM 3795 C C . ASP B 1 215 ? 5.895 30.790 17.099 1.00 13.87 209 ASP B C 1
ATOM 3796 O O . ASP B 1 215 ? 6.960 30.233 17.281 1.00 13.47 209 ASP B O 1
ATOM 3801 N N . ILE B 1 216 ? 5.825 32.060 16.713 1.00 12.50 210 ILE B N 1
ATOM 3802 C CA . ILE B 1 216 ? 7.058 32.808 16.380 1.00 14.18 210 ILE B CA 1
ATOM 3803 C C . ILE B 1 216 ? 7.286 34.125 17.159 1.00 13.46 210 ILE B C 1
ATOM 3804 O O . ILE B 1 216 ? 8.226 34.853 16.879 1.00 12.24 210 ILE B O 1
ATOM 3809 N N . ALA B 1 217 ? 6.459 34.381 18.177 1.00 13.25 211 ALA B N 1
ATOM 3810 C CA . ALA B 1 217 ? 6.347 35.744 18.742 1.00 14.50 211 ALA B CA 1
ATOM 3811 C C . ALA B 1 217 ? 7.622 36.147 19.455 1.00 14.14 211 ALA B C 1
ATOM 3812 O O . ALA B 1 217 ? 7.989 37.314 19.402 1.00 14.58 211 ALA B O 1
ATOM 3814 N N . ALA B 1 218 ? 8.244 35.210 20.186 1.00 13.80 212 ALA B N 1
ATOM 3815 C CA . ALA B 1 218 ? 9.466 35.558 20.930 1.00 13.36 212 ALA B CA 1
ATOM 3816 C C . ALA B 1 218 ? 10.605 35.863 19.995 1.00 14.40 212 ALA B C 1
ATOM 3817 O O . ALA B 1 218 ? 11.590 36.624 20.351 1.00 13.17 212 ALA B O 1
ATOM 3819 N N . GLN B 1 219 ? 10.517 35.207 18.832 1.00 14.58 213 GLN B N 1
ATOM 3820 C CA . GLN B 1 219 ? 11.676 35.125 17.938 1.00 15.79 213 GLN B CA 1
ATOM 3821 C C . GLN B 1 219 ? 12.101 36.512 17.368 1.00 15.92 213 GLN B C 1
ATOM 3822 O O . GLN B 1 219 ? 13.294 36.742 17.107 1.00 15.76 213 GLN B O 1
ATOM 3828 N N . PHE B 1 220 ? 11.152 37.437 17.184 1.00 16.38 214 PHE B N 1
ATOM 3829 C CA . PHE B 1 220 ? 11.517 38.774 16.647 1.00 14.89 214 PHE B CA 1
ATOM 3830 C C . PHE B 1 220 ? 12.671 39.394 17.412 1.00 14.64 214 PHE B C 1
ATOM 3831 O O . PHE B 1 220 ? 13.725 39.741 16.826 1.00 16.60 214 PHE B O 1
ATOM 3839 N N . LEU B 1 221 ? 12.508 39.541 18.720 1.00 14.19 215 LEU B N 1
ATOM 3840 C CA . LEU B 1 221 ? 13.560 40.192 19.519 1.00 13.49 215 LEU B CA 1
ATOM 3841 C C . LEU B 1 221 ? 14.915 39.439 19.505 1.00 14.00 215 LEU B C 1
ATOM 3842 O O . LEU B 1 221 ? 16.010 40.071 19.448 1.00 13.77 215 LEU B O 1
ATOM 3847 N N . PHE B 1 222 ? 14.863 38.090 19.525 1.00 13.11 216 PHE B N 1
ATOM 3848 C CA . PHE B 1 222 ? 16.092 37.293 19.475 1.00 13.02 216 PHE B CA 1
ATOM 3849 C C . PHE B 1 222 ? 16.771 37.595 18.175 1.00 13.35 216 PHE B C 1
ATOM 3850 O O . PHE B 1 222 ? 17.974 37.888 18.208 1.00 13.61 216 PHE B O 1
ATOM 3858 N N . ALA B 1 223 ? 16.008 37.610 17.063 1.00 12.89 217 ALA B N 1
ATOM 3859 C CA . ALA B 1 223 ? 16.573 37.857 15.697 1.00 14.14 217 ALA B CA 1
ATOM 3860 C C . ALA B 1 223 ? 17.180 39.255 15.671 1.00 15.19 217 ALA B C 1
ATOM 3861 O O . ALA B 1 223 ? 18.348 39.438 15.240 1.00 18.54 217 ALA B O 1
ATOM 3863 N N . GLU B 1 224 ? 16.456 40.231 16.231 1.00 16.23 218 GLU B N 1
ATOM 3864 C CA . GLU B 1 224 ? 17.009 41.607 16.251 1.00 16.35 218 GLU B CA 1
ATOM 3865 C C . GLU B 1 224 ? 18.314 41.706 17.035 1.00 15.62 218 GLU B C 1
ATOM 3866 O O . GLU B 1 224 ? 19.317 42.216 16.537 1.00 15.82 218 GLU B O 1
ATOM 3872 N N . LEU B 1 225 ? 18.298 41.235 18.267 1.00 15.14 219 LEU B N 1
ATOM 3873 C CA . LEU B 1 225 ? 19.454 41.376 19.142 1.00 15.80 219 LEU B CA 1
ATOM 3874 C C . LEU B 1 225 ? 20.679 40.537 18.751 1.00 15.14 219 LEU B C 1
ATOM 3875 O O . LEU B 1 225 ? 21.781 40.890 19.123 1.00 14.30 219 LEU B O 1
ATOM 3880 N N . LEU B 1 226 ? 20.477 39.407 18.068 1.00 14.40 220 LEU B N 1
ATOM 3881 C CA . LEU B 1 226 ? 21.578 38.526 17.671 1.00 15.01 220 LEU B CA 1
ATOM 3882 C C . LEU B 1 226 ? 21.910 38.629 16.182 1.00 16.20 220 LEU B C 1
ATOM 3883 O O . LEU B 1 226 ? 22.629 37.784 15.650 1.00 17.36 220 LEU B O 1
ATOM 3888 N N . ASN B 1 227 ? 21.369 39.630 15.495 1.00 17.50 221 ASN B N 1
ATOM 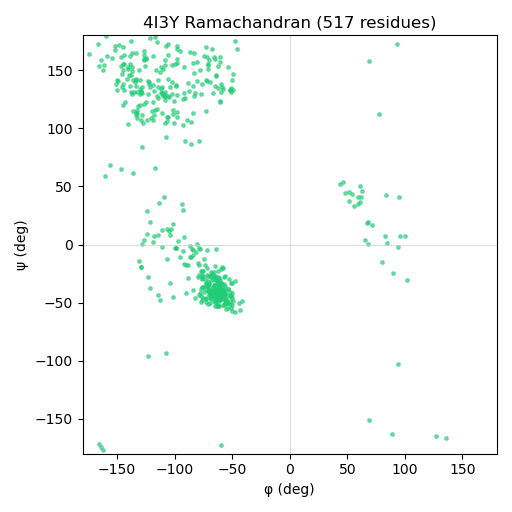3889 C CA . ASN B 1 227 ? 21.651 39.780 14.081 1.00 20.51 221 ASN B CA 1
ATOM 3890 C C . ASN B 1 227 ? 21.286 38.628 13.148 1.00 19.23 221 ASN B C 1
ATOM 3891 O O . ASN B 1 227 ? 22.052 38.286 12.193 1.00 18.77 221 ASN B O 1
ATOM 3896 N N . LEU B 1 228 ? 20.107 38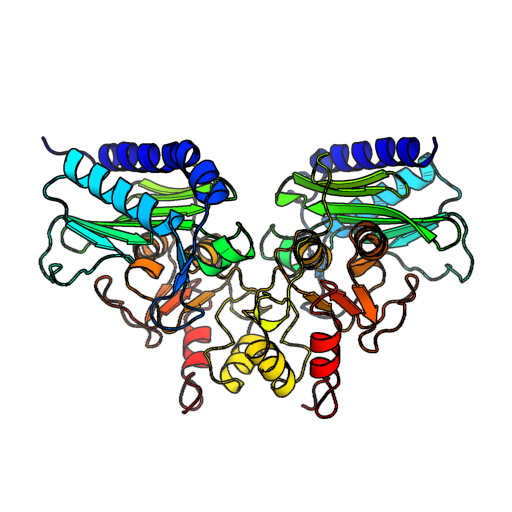.037 13.408 1.00 17.91 222 LEU B N 1
ATOM 3897 C CA . LEU B 1 228 ? 19.562 36.996 12.519 1.00 17.72 222 LEU B CA 1
ATOM 3898 C C . LEU B 1 228 ? 18.610 37.698 11.570 1.00 17.94 222 LEU B C 1
ATOM 3899 O O . LEU B 1 228 ? 18.281 38.860 11.780 1.00 17.95 222 LEU B O 1
ATOM 3904 N N . LYS B 1 229 ? 18.201 37.024 10.504 1.00 17.08 223 LYS B N 1
ATOM 3905 C CA . LYS B 1 229 ? 17.185 37.556 9.626 1.00 17.83 223 LYS B CA 1
ATOM 3906 C C . LYS B 1 229 ? 15.921 36.816 9.944 1.00 17.36 223 LYS B C 1
ATOM 3907 O O . LYS B 1 229 ? 15.962 35.574 10.065 1.00 17.75 223 LYS B O 1
ATOM 3913 N N . MET B 1 230 ? 14.803 37.536 10.058 1.00 15.59 224 MET B N 1
ATOM 3914 C CA . MET B 1 230 ? 13.534 36.890 10.337 1.00 14.67 224 MET B CA 1
ATOM 3915 C C . MET B 1 230 ? 12.467 37.574 9.527 1.00 15.33 224 MET B C 1
ATOM 3916 O O . MET B 1 230 ? 12.039 38.684 9.812 1.00 14.23 224 MET B O 1
ATOM 3921 N N . THR B 1 231 ? 12.050 36.908 8.460 1.00 15.42 225 THR B N 1
ATOM 3922 C CA . THR B 1 231 ? 11.167 37.570 7.487 1.00 15.88 225 THR B CA 1
ATOM 3923 C C . THR B 1 231 ? 10.079 36.635 7.035 1.00 15.78 225 THR B C 1
ATOM 3924 O O . THR B 1 231 ? 10.112 35.446 7.323 1.00 14.93 225 THR B O 1
ATOM 3928 N N . THR B 1 232 ? 9.162 37.140 6.241 1.00 16.77 226 THR B N 1
ATOM 3929 C CA . THR B 1 232 ? 8.333 36.232 5.460 1.00 16.56 226 THR B CA 1
ATOM 3930 C C . THR B 1 232 ? 9.162 35.512 4.394 1.00 17.14 226 THR B C 1
ATOM 3931 O O . THR B 1 232 ? 10.313 35.889 4.091 1.00 14.42 226 THR B O 1
ATOM 3935 N N . LEU B 1 233 ? 8.551 34.493 3.794 1.00 15.83 227 LEU B N 1
ATOM 3936 C CA . LEU B 1 233 ? 9.200 33.743 2.759 1.00 17.77 227 LEU B CA 1
ATOM 3937 C C . LEU B 1 233 ? 9.345 34.534 1.424 1.00 20.71 227 LEU B C 1
ATOM 3938 O O . LEU B 1 233 ? 9.957 34.039 0.484 1.00 21.87 227 LEU B O 1
ATOM 3943 N N . ASP B 1 234 ? 8.782 35.747 1.373 1.00 24.58 228 ASP B N 1
ATOM 3944 C CA . ASP B 1 234 ? 9.114 36.757 0.345 1.00 29.11 228 ASP B CA 1
ATOM 3945 C C . ASP B 1 234 ? 10.055 37.828 0.850 1.00 31.82 228 ASP B C 1
ATOM 3946 O O . ASP B 1 234 ? 10.146 38.900 0.222 1.00 27.35 228 ASP B O 1
ATOM 3951 N N . GLY B 1 235 ? 10.743 37.553 1.972 1.00 25.20 229 GLY B N 1
ATOM 3952 C CA . GLY B 1 235 ? 11.679 38.491 2.532 1.00 22.86 229 GLY B CA 1
ATOM 3953 C C . GLY B 1 235 ? 11.080 39.768 3.103 1.00 23.77 229 GLY B C 1
ATOM 3954 O O . GLY B 1 235 ? 11.801 40.710 3.285 1.00 22.81 229 GLY B O 1
ATOM 3955 N N . LYS B 1 236 ? 9.786 39.820 3.429 1.00 25.58 230 LYS B N 1
ATOM 3956 C CA . LYS B 1 236 ? 9.209 41.062 4.000 1.00 23.53 230 LYS B CA 1
ATOM 3957 C C . LYS B 1 236 ? 9.149 40.954 5.530 1.00 25.43 230 LYS B C 1
ATOM 3958 O O . LYS B 1 236 ? 9.302 39.842 6.088 1.00 21.81 230 LYS B O 1
ATOM 3964 N N . ALA B 1 237 ? 8.882 42.081 6.200 1.00 21.41 231 ALA B N 1
ATOM 3965 C CA . ALA B 1 237 ? 8.627 42.089 7.655 1.00 22.56 231 ALA B CA 1
ATOM 3966 C C . ALA B 1 237 ? 7.353 41.302 7.955 1.00 21.80 231 ALA B C 1
ATOM 3967 O O . ALA B 1 237 ? 6.391 41.361 7.202 1.00 21.18 231 ALA B O 1
ATOM 3969 N N . ILE B 1 238 ? 7.342 40.612 9.084 1.00 21.62 232 ILE B N 1
ATOM 3970 C CA . ILE B 1 238 ? 6.205 39.792 9.428 1.00 22.80 232 ILE B CA 1
ATOM 3971 C C . ILE B 1 238 ? 5.335 40.559 10.382 1.00 22.95 232 ILE B C 1
ATOM 3972 O O . ILE B 1 238 ? 5.830 41.142 11.307 1.00 24.59 232 ILE B O 1
ATOM 3977 N N . ASP B 1 239 ? 4.023 40.514 10.202 1.00 23.03 233 ASP B N 1
ATOM 3978 C CA . ASP B 1 239 ? 3.185 41.180 11.147 1.00 21.14 233 ASP B CA 1
ATOM 3979 C C . ASP B 1 239 ? 2.966 40.230 12.322 1.00 19.63 233 ASP B C 1
ATOM 3980 O O . ASP B 1 239 ? 2.300 39.199 12.180 1.00 17.65 233 ASP B O 1
ATOM 3985 N N . HIS B 1 240 ? 3.511 40.606 13.465 1.00 19.04 234 HIS B N 1
ATOM 3986 C CA . HIS B 1 240 ? 3.473 39.835 14.707 1.00 21.67 234 HIS B CA 1
ATOM 3987 C C . HIS B 1 240 ? 2.051 39.559 15.219 1.00 22.53 234 HIS B C 1
ATOM 3988 O O . HIS B 1 240 ? 1.844 38.638 16.013 1.00 22.14 234 HIS B O 1
ATOM 3995 N N . LEU B 1 241 ? 1.076 40.367 14.779 1.00 24.51 235 LEU B N 1
ATOM 3996 C CA . LEU B 1 241 ? -0.324 40.143 15.138 1.00 25.57 235 LEU B CA 1
ATOM 3997 C C . LEU B 1 241 ? -0.991 39.000 14.357 1.00 24.87 235 LEU B C 1
ATOM 3998 O O . LEU B 1 241 ? -1.976 38.389 14.827 1.00 20.22 235 LEU B O 1
ATOM 4003 N N . LYS B 1 242 ? -0.432 38.697 13.189 1.00 24.11 236 LYS B N 1
ATOM 4004 C CA . LYS B 1 242 ? -0.974 37.655 12.364 1.00 27.17 236 LYS B CA 1
ATOM 4005 C C . LYS B 1 242 ? 0.108 36.617 12.044 1.00 29.87 236 LYS B C 1
ATOM 4006 O O . LYS B 1 242 ? 1.320 36.850 12.189 1.00 33.95 236 LYS B O 1
ATOM 4012 N N . GLY B 1 243 ? -0.238 35.422 11.656 1.00 28.18 237 GLY B N 1
ATOM 4013 C CA . GLY B 1 243 ? 0.962 34.631 11.185 1.00 31.63 237 GLY B CA 1
ATOM 4014 C C . GLY B 1 243 ? 1.681 35.332 9.987 1.00 28.52 237 GLY B C 1
ATOM 4015 O O . GLY B 1 243 ? 1.382 36.468 9.665 1.00 23.72 237 GLY B O 1
ATOM 4016 N N . ALA B 1 244 ? 2.661 34.659 9.381 1.00 21.87 238 ALA B N 1
ATOM 4017 C CA . ALA B 1 244 ? 2.817 34.622 7.932 1.00 19.45 238 ALA B CA 1
ATOM 4018 C C . ALA B 1 244 ? 3.771 33.422 7.696 1.00 16.74 238 ALA B C 1
ATOM 4019 O O . ALA B 1 244 ? 4.511 33.061 8.601 1.00 17.74 238 ALA B O 1
ATOM 4021 N N . PRO B 1 245 ? 3.786 32.841 6.493 1.00 16.93 239 PRO B N 1
ATOM 4022 C CA . PRO B 1 245 ? 4.928 31.905 6.227 1.00 16.31 239 PRO B CA 1
ATOM 4023 C C . PRO B 1 245 ? 6.318 32.558 6.519 1.00 17.30 239 PRO B C 1
ATOM 4024 O O . PRO B 1 245 ? 6.549 33.685 6.082 1.00 17.90 239 PRO B O 1
ATOM 4028 N N . PHE B 1 246 ? 7.236 31.887 7.235 1.00 14.71 240 PHE B N 1
ATOM 4029 C CA . PHE B 1 246 ? 8.352 32.639 7.834 1.00 14.71 240 PHE B CA 1
ATOM 4030 C C . PHE B 1 246 ? 9.641 31.835 7.877 1.00 15.33 240 PHE B C 1
ATOM 4031 O O . PHE B 1 246 ? 9.651 30.609 7.752 1.00 14.36 240 PHE B O 1
ATOM 4039 N N . ILE B 1 247 ? 10.748 32.541 8.040 1.00 13.77 241 ILE B N 1
ATOM 4040 C CA . ILE B 1 247 ? 12.009 31.868 8.152 1.00 12.69 241 ILE B CA 1
ATOM 4041 C C . ILE B 1 247 ? 12.760 32.641 9.184 1.00 11.80 241 ILE B C 1
ATOM 4042 O O . ILE B 1 247 ? 12.681 33.887 9.223 1.00 10.78 241 ILE B O 1
ATOM 4047 N N . ILE B 1 248 ? 13.502 31.927 10.009 1.00 11.71 242 ILE B N 1
ATOM 4048 C CA . ILE B 1 248 ? 14.486 32.581 10.871 1.00 11.00 242 ILE B CA 1
ATOM 4049 C C . ILE B 1 248 ? 15.829 32.036 10.463 1.00 12.15 242 ILE B C 1
ATOM 4050 O O . ILE B 1 248 ? 16.014 30.810 10.370 1.00 13.45 242 ILE B O 1
ATOM 4055 N N . SER B 1 249 ? 16.811 32.906 10.250 1.00 13.05 243 SER B N 1
ATOM 4056 C CA . SER B 1 249 ? 18.013 32.476 9.479 1.00 14.18 243 SER B CA 1
ATOM 4057 C C . SER B 1 249 ? 19.268 33.213 9.905 1.00 14.63 243 SER B C 1
ATOM 4058 O O . SER B 1 249 ? 19.231 34.418 10.210 1.00 13.80 243 SER B O 1
ATOM 4061 N N . ASN B 1 250 ? 20.377 32.488 9.934 1.00 14.52 244 ASN B N 1
ATOM 4062 C CA . ASN B 1 250 ? 21.721 33.116 9.892 1.00 15.03 244 ASN B CA 1
ATOM 4063 C C . ASN B 1 250 ? 21.742 34.117 8.718 1.00 16.17 244 ASN B C 1
ATOM 4064 O O . ASN B 1 250 ? 21.120 33.866 7.638 1.00 13.46 244 ASN B O 1
ATOM 4069 N N . LYS B 1 251 ? 22.416 35.260 8.951 1.00 16.75 245 LYS B N 1
ATOM 4070 C CA . LYS B 1 251 ? 22.403 36.322 7.965 1.00 18.58 245 LYS B CA 1
ATOM 4071 C C . LYS B 1 251 ? 23.124 35.822 6.703 1.00 18.48 245 LYS B C 1
ATOM 4072 O O . LYS B 1 251 ? 22.783 36.222 5.602 1.00 19.04 245 LYS B O 1
ATOM 4078 N N . ALA B 1 252 ? 24.057 34.878 6.833 1.00 18.27 246 ALA B N 1
ATOM 4079 C CA . ALA B 1 252 ? 24.787 34.437 5.641 1.00 19.44 246 ALA B CA 1
ATOM 4080 C C . ALA B 1 252 ? 24.123 33.310 4.825 1.00 20.42 246 ALA B C 1
ATOM 4081 O O . ALA B 1 252 ? 24.718 32.872 3.852 1.00 20.30 246 ALA B O 1
ATOM 4083 N N . CYS B 1 253 ? 22.954 32.763 5.230 1.00 18.17 247 CYS B N 1
ATOM 4084 C CA . CYS B 1 253 ? 22.280 31.797 4.362 1.00 16.01 247 CYS B CA 1
ATOM 4085 C C . CYS B 1 253 ? 20.807 32.178 4.085 1.00 16.66 247 CYS B C 1
ATOM 4086 O O . CYS B 1 253 ? 20.090 31.445 3.366 1.00 16.50 247 CYS B O 1
ATOM 4089 N N . HIS B 1 254 ? 20.378 33.327 4.584 1.00 15.57 248 HIS B N 1
ATOM 4090 C CA . HIS B 1 254 ? 18.972 33.724 4.413 1.00 17.38 248 HIS B CA 1
ATOM 4091 C C . HIS B 1 254 ? 18.539 33.910 2.933 1.00 17.64 248 HIS B C 1
ATOM 4092 O O . HIS B 1 254 ? 17.539 33.316 2.465 1.00 17.20 248 HIS B O 1
ATOM 4099 N N . GLU B 1 255 ? 19.290 34.704 2.172 1.00 20.67 249 GLU B N 1
ATOM 4100 C CA . GLU B 1 255 ? 18.962 34.887 0.727 1.00 23.33 249 GLU B CA 1
ATOM 4101 C C . GLU B 1 255 ? 18.887 33.573 -0.048 1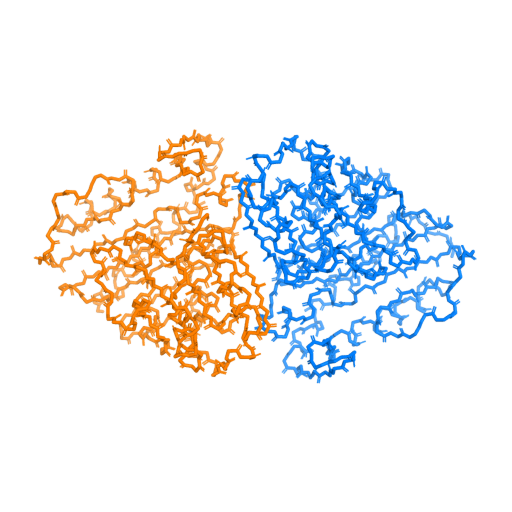.00 19.03 249 GLU B C 1
ATOM 4102 O O . GLU B 1 255 ? 17.976 33.371 -0.836 1.00 19.80 249 GLU B O 1
ATOM 4108 N N . THR B 1 256 ? 19.873 32.697 0.132 1.00 19.24 250 THR B N 1
ATOM 4109 C CA . THR B 1 256 ? 19.943 31.449 -0.620 1.00 19.05 250 THR B CA 1
ATOM 4110 C C . THR B 1 256 ? 18.725 30.587 -0.322 1.00 18.04 250 THR B C 1
ATOM 4111 O O . THR B 1 256 ? 18.118 30.060 -1.232 1.00 20.26 250 THR B O 1
ATOM 4115 N N . VAL B 1 257 ? 18.322 30.499 0.944 1.00 17.22 251 VAL B N 1
ATOM 4116 C CA . VAL B 1 257 ? 17.144 29.690 1.304 1.00 15.09 251 VAL B CA 1
ATOM 4117 C C . VAL B 1 257 ? 15.893 30.213 0.637 1.00 15.70 251 VAL B C 1
ATOM 4118 O O . VAL B 1 257 ? 15.111 29.436 0.038 1.00 15.22 251 VAL B O 1
ATOM 4122 N N . LEU B 1 258 ? 15.710 31.528 0.705 1.00 17.45 252 LEU B N 1
ATOM 4123 C CA . LEU B 1 258 ? 14.512 32.156 0.104 1.00 19.52 252 LEU B CA 1
ATOM 4124 C C . LEU B 1 258 ? 14.479 31.946 -1.399 1.00 18.81 252 LEU B C 1
ATOM 4125 O O . LEU B 1 258 ? 13.428 31.661 -1.969 1.00 18.66 252 LEU B O 1
ATOM 4130 N N . LYS B 1 259 ? 15.633 32.128 -2.028 1.00 19.64 253 LYS B N 1
ATOM 4131 C CA . LYS B 1 259 ? 15.774 31.866 -3.457 1.00 21.37 253 LYS B CA 1
ATOM 4132 C C . LYS B 1 259 ? 15.355 30.435 -3.799 1.00 21.51 253 LYS B C 1
ATOM 4133 O O . LYS B 1 259 ? 14.556 30.223 -4.714 1.00 21.44 253 LYS B O 1
ATOM 4139 N N . ILE B 1 260 ? 15.845 29.438 -3.064 1.00 20.53 254 ILE B N 1
ATOM 4140 C CA . ILE B 1 260 ? 15.456 28.059 -3.366 1.00 18.55 254 ILE B CA 1
ATOM 4141 C C . ILE B 1 260 ? 13.937 27.879 -3.130 1.00 19.21 254 ILE B C 1
ATOM 4142 O O . ILE B 1 260 ? 13.223 27.202 -3.906 1.00 18.06 254 ILE B O 1
ATOM 4147 N N . LEU B 1 261 ? 13.447 28.428 -2.023 1.00 20.24 255 LEU B N 1
ATOM 4148 C CA . LEU B 1 261 ? 12.068 28.210 -1.650 1.00 18.14 255 LEU B CA 1
ATOM 4149 C C . LEU B 1 261 ? 11.119 28.763 -2.728 1.00 20.89 255 LEU B C 1
ATOM 4150 O O . LEU B 1 261 ? 10.063 28.199 -2.979 1.00 21.96 255 LEU B O 1
ATOM 4155 N N . ASN B 1 262 ? 11.477 29.899 -3.318 1.00 22.57 256 ASN B N 1
ATOM 4156 C CA . ASN B 1 262 ? 10.629 30.551 -4.315 1.00 23.83 256 ASN B CA 1
ATOM 4157 C C . ASN B 1 262 ? 10.956 30.109 -5.753 1.00 24.69 256 ASN B C 1
ATOM 4158 O O . ASN B 1 262 ? 10.143 30.304 -6.650 1.00 24.31 256 ASN B O 1
ATOM 4163 N N . ALA B 1 263 ? 12.123 29.500 -5.992 1.00 25.72 257 ALA B N 1
ATOM 4164 C CA . ALA B 1 263 ? 12.424 28.976 -7.358 1.00 28.83 257 ALA B CA 1
ATOM 4165 C C . ALA B 1 263 ? 11.460 27.892 -7.891 1.00 28.85 257 ALA B C 1
ATOM 4166 O O . ALA B 1 263 ? 10.771 27.217 -7.133 1.00 28.01 257 ALA B O 1
ATOM 4168 N N . ASN B 1 264 ? 11.471 27.704 -9.210 1.00 29.26 258 ASN B N 1
ATOM 4169 C CA . ASN B 1 264 ? 10.795 26.579 -9.866 1.00 29.99 258 ASN B CA 1
ATOM 4170 C C . ASN B 1 264 ? 9.313 26.584 -9.617 1.00 25.69 258 ASN B C 1
ATOM 4171 O O . ASN B 1 264 ? 8.746 25.546 -9.422 1.00 25.48 258 ASN B O 1
ATOM 4176 N N . GLY B 1 265 ? 8.700 27.761 -9.574 1.00 28.00 259 GLY B N 1
ATOM 4177 C CA . GLY B 1 265 ? 7.280 27.877 -9.186 1.00 27.65 259 GLY B CA 1
ATOM 4178 C C . GLY B 1 265 ? 6.945 27.539 -7.729 1.00 29.37 259 GLY B C 1
ATOM 4179 O O . GLY B 1 265 ? 5.779 27.245 -7.389 1.00 27.63 259 GLY B O 1
ATOM 4180 N N . GLY B 1 266 ? 7.948 27.539 -6.849 1.00 28.45 260 GLY B N 1
ATOM 4181 C CA . GLY B 1 266 ? 7.629 27.643 -5.391 1.00 24.38 260 GLY B CA 1
ATOM 4182 C C . GLY B 1 266 ? 7.472 26.395 -4.533 1.00 21.06 260 GLY B C 1
ATOM 4183 O O . GLY B 1 266 ? 7.465 25.264 -5.021 1.00 20.30 260 GLY B O 1
ATOM 4184 N N . TYR B 1 267 ? 7.343 26.598 -3.231 1.00 19.35 261 TYR B N 1
ATOM 4185 C CA . TYR B 1 267 ? 7.425 25.462 -2.290 1.00 19.09 261 TYR B CA 1
ATOM 4186 C C . TYR B 1 267 ? 6.111 24.702 -2.034 1.00 18.08 261 TYR B C 1
ATOM 4187 O O . TYR B 1 267 ? 6.136 23.612 -1.440 1.00 16.90 261 TYR B O 1
ATOM 4196 N N . GLN B 1 268 ? 4.977 25.229 -2.488 1.00 17.06 262 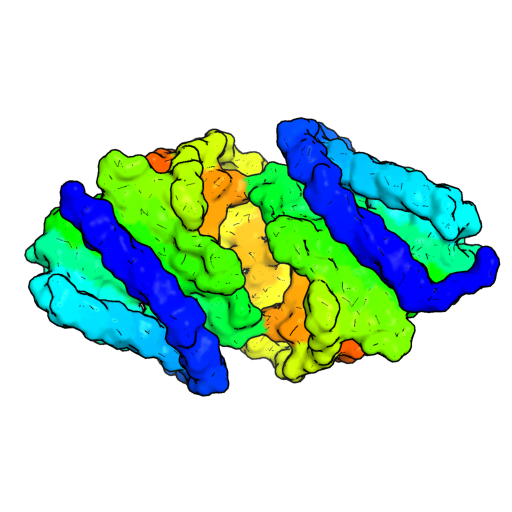GLN B N 1
ATOM 4197 C CA . GLN B 1 268 ? 3.699 24.602 -2.109 1.00 19.30 262 GLN B CA 1
ATOM 4198 C C . GLN B 1 268 ? 3.539 23.256 -2.790 1.00 17.52 262 GLN B C 1
ATOM 4199 O O . GLN B 1 268 ? 4.190 22.998 -3.796 1.00 17.16 262 GLN B O 1
ATOM 4205 N N . LYS B 1 269 ? 2.689 22.405 -2.245 1.00 18.70 263 LYS B N 1
ATOM 4206 C CA . LYS B 1 269 ? 2.365 21.095 -2.842 1.00 19.10 263 LYS B CA 1
ATOM 4207 C C . LYS B 1 269 ? 1.553 21.269 -4.123 1.00 22.47 263 LYS B C 1
ATOM 4208 O O . LYS B 1 269 ? 0.714 22.129 -4.207 1.00 20.15 263 LYS B O 1
ATOM 4214 N N . TYR B 1 270 ? 1.836 20.471 -5.133 1.00 22.36 264 TYR B N 1
ATOM 4215 C CA . TYR B 1 270 ? 1.052 20.520 -6.339 1.00 23.71 264 TYR B CA 1
ATOM 4216 C C . TYR B 1 270 ? 0.306 19.183 -6.483 1.00 23.40 264 TYR B C 1
ATOM 4217 O O . TYR B 1 270 ? -0.326 18.976 -7.521 1.00 23.84 264 TYR B O 1
ATOM 4226 N N . ARG B 1 271 ? 0.360 18.319 -5.455 1.00 22.58 265 ARG B N 1
ATOM 4227 C CA . ARG B 1 271 ? -0.459 17.072 -5.383 1.00 25.51 265 ARG B CA 1
ATOM 4228 C C . ARG B 1 271 ? -0.347 16.293 -4.031 1.00 26.55 265 ARG B C 1
ATOM 4229 O O . ARG B 1 271 ? 0.518 16.680 -3.213 1.00 30.69 265 ARG B O 1
#

CATH classification: 3.30.540.10 (+1 more: 3.40.190.80)

B-factor: mean 22.12, std 9.77, range [8.44, 88.04]

Foldseek 3Di:
DDDDLVVVVVLVVVLVVCCLVVPVVCLVVWDWDADPDDQRIDIPQQVVLVVVVVVVCCPPPVLAEEAEDPDDDPVDDLFRAKYKYWRQKFQVVCCVVPVALIWIWIFIAGRRHTAKIWTQRPVVRWIWIQGVPPAIDTVNNGAAAAPADAQQEFEEEEDCVFWAVVLVVVSCVRHVYYDYSRGLSVSLVCQLNVRGFKYWYQKDFLNSCVRSVRSCVRRVWQKAALVSHDDDSNGIHGIMTGRPNHSVVSSCSQPPPPGIGNPD/DPLVVVVVVVVVVVVVVLVVQVVCVVVWDWDADPDPQRIDIVQQVVLVVVVVVVCVVPPVQAEEAEDVDDCPPDDDWGAKYKYWRSKFQVVCCVVPVALIWIWIWIDGRQHTAKIWTQRSVVRWIWIAGVPPAIDTVRHHQAQADADAFQAFEEEEDCVFWAVVLVVVSCVRHVHYDYSRGLSVSLVCQLNVNGFKYWYAWDFLNSCVRNVRSCVRNVWQKAALVSHHARSNGTHGIMTGRPNHSVVSSCSQPPPPHTGHPD

Sequence (526 aa):
TDKTLQQIDKLICSWLKQIDNVIPQLIMEMTTETKRHRFDLVTNVDKQIQQQFQQFLATYFPEHQLLAEEKSNAMITNEINHLWIMDPIDGTANLVKQQEDYCIILAYFYEGKPMLSYVYDYPHKKLYKAIRGEGAFCNGIKMEEPPSLKLEDAIISFNAQVMNLDTVQDLFDASFSYRLVGACGLDSMRVAKKGQFGAHINTNPKPWDIAAQFLFAELLNLKMTTLDGKAIDHLKGAPFIISNKACHETVLKILNANGGYQKYRKTLQQIDKLICSWLKQIDNVIPQQLIMEMTTETKRHRFDLVTNVDKQIQQQFQQFLATYFPEHQLLAEEKSNAMITNEINHLWIMDPIDGTANLVKQQQEDYCIILAYFYEGKPMLSYVYDYPHKKLYKAIRGEGAFCNGIKMEEPPSLKLEDAIISFNAQVMNLDTVQDLFDASFSYRLVGACGLDSMRVAKGQFGAHINTNPKPWDIAAQFLFAELLNLKMTTLDGKAIDHLKGAPFIISNKACHETVLKILNANGGYQKYR

Nearest PDB structures (foldseek):
  4i3y-assembly1_A  TM=1.004E+00  e=2.358E-59  Staphylococcus aureus subsp. aureus MSSA476
  5eyh-assembly1_A  TM=1.002E+00  e=1.686E-55  Staphylococcus aureus
  5eyh-assembly1_B  TM=9.996E-01  e=2.245E-54  Staphylococcus aureus
  5f24-assembly1_B  TM=1.002E+00  e=3.595E-53  Staphylococcus aureus
  5eyg-assembly1_A  TM=9.843E-01  e=1.109E-50  Staphylococcus aureus

Radius of gyration: 23.8 Å; Cα contacts (8 Å, |Δi|>4): 1095; chains: 2; bounding box: 56×67×50 Å

Secondary structure (DSSP, 8-state):
----HHHHHHHHHHHHHHHHHHHHHHHHT--EEESSSTTSEEEHHHHHHHHHHHHHHHHH-TT-EEEETTS--TT--S--SEEEEEEEEE-HHHHHHHS-S-EEEEEEEETTEEEEEEEEETTTTEEEEEETTTEEEETTEEE-PPPP--GGGSEEE--TTSS-HHHHHHHHHHSSEE-B-S-HHHHHHHHHHTSSSEEEESS--HHHHTTHHHHHHHTT-EEEETTSPPP-TTS---EEEE-TTTHHHHHHHHHGGG-SSS--/-HHHHHHHHHHHHHHHHHHHHHHHHHT--EEESSSTT-EEEHHHHHHHHHHHHHHHHH-TT-EEEETTS---S--S--SEEEEEEEEE-HHHHHHHS-S-EEEEEEEETTEEEEEEEEETTTTEEEEEETTTEEEETTEEP-PPPP--GGG-EEE--GGGS-HHHHHHHHHHSSEE-B-S-HHHHHHHHHTTS-SEEEESS--HHHHTTHHHHHHHTT-EEEETTSPPP-TTS---EEEE-TTTHHHHHHHHHSTT-SS---